Protein 4MLD (pdb70)

Foldseek 3Di:
DEEEEADADVVVVCLLVVLQVVCCPPVVNDYHYDYDLDLVVRLCCQQVDQPDAEYEFEQCGPNDGNVSLVSLLSNCVSHVNHAYAYEYQPPVCQVVSVVSVRDHPYYHHPPDDSVVNSVVSSVSVVVRVVVVD/DEEEEAAQDVVVVCLVVVLQVCLCPPVVNDYHYDYDPDLVVSLVVPVVDPPHAEYEFEACHPNDHNVSLVSLLSNCVSPVRRAYEYEYCPVVCVVVSVVSVHPHPYYHYPPDDSVVSSVVVVVVVVVSVVVD/DEEEEADADPVVVVLVVVLQVVLCVVVVNDYDYDYDNPLVVSLVCQQPPNPHAEYEYEQCGPNRNRNRLVSQLSNCVSPVRHAYEYEYQPVVCVVVSVVSVHDHPYYHHPPDDSVVNSVVVSVSVVVSVVVD/DEEEEADQDPVVVCLVVVLQVVLCPVVVNDYHYDYDQDLVVSVVCQVPDDPHQYYEFEACGPNHGNVSLVSLLSNCVSDVNHAYEYEYQDPVCQVVSVVSVRPHPYYHHPPDDSVVSSVVVSVVVVVVVVVVD

Radius of gyration: 24.68 Å; Cα contacts (8 Å, |Δi|>4): 887; chains: 4; bounding box: 45×61×65 Å

Nearest PDB structures (foldseek):
  4mld-assembly2_C  TM=1.001E+00  e=2.334E-23  Streptococcus pneumoniae R6
  4cbv-assembly2_F  TM=9.871E-01  e=4.673E-22  Streptococcus pneumoniae
  4ml3-assembly2_D  TM=9.872E-01  e=2.786E-21  Streptococcus pneumoniae R6
  4ml3-assembly2_B  TM=9.885E-01  e=4.572E-19  Streptococcus pneumoniae R6
  6xvu-assembly2_C  TM=7.759E-01  e=1.500E-06  Deinococcus radiodurans R1 = ATCC 13939 = DSM 20539

Secondary structure (DSSP, 8-state):
-EEEEE-S-HHHHHHHHHHHHHHHHHTT---EEEEES-HHHHHHHHHS-----EEEE-SSBTTBTTHHHHHHHHHHHH-TT-EEEEEES-GGGTTTGGGGT---SEEEETTB-HHHHHHHHHHHHHHHHHHT-/-EEEEE--SHHHHHHHHHHHHHHHHHTT---EEEEES-HHHHHHHHHS-S---EEEE-SSBTTBTTHHHHHHHHHHHH-TT-EEEEEES-GGGTTTGGGGT---SEEEESSB-HHHHHHHHHHHHHHHHH--/-EEEEE-S-HHHHHHHHHHHHHHHHHTT---EEEEES-HHHHHHHHHTT----EEEE-SSBTTBTTHHHHHHHHHHHH-TT-EEEEEES-GGGGGGTTTTT--EEEEEETTB-HHHHHHHHHHHHHHHHTT-/-EEEEE-S-HHHHHHHHHHHHHHHHHTT---EEEEES-HHHHHHHHTT-----EEEE-S-BTTBTTHHHHHHHHHHHH-TT-EEEEEES-GGGGTGGGTTT---SEEEETTB-HHHHHHHHHHHHHHHHHHT-

Solvent-accessible surface area: 24088 Å² total; per-residue (Å²): 34,102,1,0,3,1,14,42,61,125,120,52,42,56,42,7,32,148,11,0,60,63,0,19,160,107,42,123,10,106,21,66,61,98,29,9,12,133,25,185,52,0,24,88,41,1,85,112,39,98,83,4,56,0,0,2,0,8,0,48,1,125,79,90,59,43,49,0,0,76,3,0,78,52,0,24,131,86,8,47,153,5,19,0,0,0,7,0,53,57,55,14,5,12,52,4,2,12,146,49,48,2,17,5,1,10,14,0,24,12,33,9,40,96,111,64,3,41,101,71,0,29,79,3,0,71,27,0,100,73,63,80,201,58,89,1,0,2,1,9,36,62,122,128,52,38,87,30,7,44,95,2,0,72,54,0,25,174,104,42,131,11,106,21,71,57,97,28,7,22,117,26,179,58,0,52,76,46,5,90,118,50,124,63,9,61,0,0,2,0,10,0,49,2,122,77,93,63,51,41,0,0,93,3,0,76,45,0,25,154,106,12,66,160,6,25,0,0,0,9,1,51,41,66,10,4,10,43,5,2,17,145,49,64,1,19,5,1,4,18,0,28,12,25,11,45,76,118,72,3,48,103,52,0,54,89,1,0,72,25,2,97,88,62,168,44,100,1,6,3,1,13,40,64,136,118,50,42,52,46,8,30,155,12,0,70,65,2,22,171,109,43,135,11,102,19,60,65,96,14,6,10,133,23,143,40,0,41,76,39,10,71,69,137,58,111,15,57,0,5,2,0,10,0,47,0,126,73,88,59,39,62,0,0,79,5,0,72,54,0,15,124,95,38,59,151,5,16,0,0,0,10,0,54,49,50,15,4,11,52,9,2,11,136,48,60,1,19,5,2,10,14,0,29,11,34,10,33,96,103,73,4,50,100,69,0,39,84,2,0,71,28,1,105,81,80,185,48,62,2,2,1,2,9,37,62,122,121,46,28,85,35,9,38,94,0,0,72,40,1,26,148,104,43,125,19,109,19,59,62,92,37,7,14,140,26,173,77,0,10,117,54,2,93,126,53,54,80,7,39,0,0,2,0,8,0,49,3,125,72,100,60,53,47,0,0,85,3,0,74,44,0,23,143,110,20,54,167,3,17,0,0,0,7,0,54,52,68,9,8,11,51,6,2,12,149,46,57,1,19,4,1,2,17,0,32,10,31,10,44,77,125,58,3,34,107,54,0,53,79,0,0,63,32,0,102,88,70,84,196

Structure (mmCIF, N/CA/C/O backbone):
data_4MLD
#
_entry.id   4MLD
#
_cell.length_a   90.850
_cell.length_b   90.850
_cell.length_c   140.250
_cell.angle_alpha   90.00
_cell.angle_beta   90.00
_cell.angle_gamma   120.00
#
_symmetry.space_group_name_H-M   'P 63'
#
loop_
_atom_site.group_PDB
_atom_site.id
_atom_site.type_symbol
_atom_site.label_atom_id
_atom_site.label_alt_id
_atom_site.label_comp_id
_atom_site.label_asym_id
_atom_site.label_entity_id
_atom_site.label_seq_id
_atom_site.pdbx_PDB_ins_code
_atom_site.Cartn_x
_atom_site.Cartn_y
_atom_site.Cartn_z
_atom_site.occupancy
_atom_site.B_iso_or_equiv
_atom_site.auth_seq_id
_atom_site.auth_comp_id
_atom_site.auth_asym_id
_atom_site.auth_atom_id
_atom_site.pdbx_PDB_model_num
ATOM 1 N N . MET A 1 1 ? -22.512 38.631 10.321 1.00 71.92 1 MET A N 1
ATOM 2 C CA . MET A 1 1 ? -23.086 37.491 11.026 1.00 63.97 1 MET A CA 1
ATOM 3 C C . MET A 1 1 ? -24.443 37.840 11.635 1.00 82.90 1 MET A C 1
ATOM 4 O O . MET A 1 1 ? -24.690 38.987 12.009 1.00 81.37 1 MET A O 1
ATOM 9 N N . LYS A 1 2 ? -25.318 36.843 11.729 1.00 88.74 2 LYS A N 1
ATOM 10 C CA . LYS A 1 2 ? -26.655 37.044 12.278 1.00 87.72 2 LYS A CA 1
ATOM 11 C C . LYS A 1 2 ? -26.780 36.478 13.691 1.00 85.16 2 LYS A C 1
ATOM 12 O O . LYS A 1 2 ? -26.308 35.377 13.972 1.00 85.58 2 LYS A O 1
ATOM 18 N N . VAL A 1 3 ? -27.424 37.237 14.574 1.00 77.38 3 VAL A N 1
ATOM 19 C CA . VAL A 1 3 ? -27.580 36.833 15.968 1.00 78.88 3 VAL A CA 1
ATOM 20 C C . VAL A 1 3 ? -29.047 36.843 16.407 1.00 77.40 3 VAL A C 1
ATOM 21 O O . VAL A 1 3 ? -29.787 37.781 16.108 1.00 64.82 3 VAL A O 1
ATOM 25 N N . LEU A 1 4 ? -29.463 35.791 17.109 1.00 72.43 4 LEU A N 1
ATOM 26 C CA . LEU A 1 4 ? -30.807 35.719 17.676 1.00 65.74 4 LEU A CA 1
ATOM 27 C C . LEU A 1 4 ? -30.777 35.796 19.196 1.00 62.62 4 LEU A C 1
ATOM 28 O O . LEU A 1 4 ? -29.991 35.108 19.846 1.00 65.75 4 LEU A O 1
ATOM 33 N N . ILE A 1 5 ? -31.647 36.625 19.761 1.00 53.59 5 ILE A N 1
ATOM 34 C CA . ILE A 1 5 ? -31.669 36.822 21.204 1.00 60.47 5 ILE A CA 1
ATOM 35 C C . ILE A 1 5 ? -33.027 36.480 21.813 1.00 53.37 5 ILE A C 1
ATOM 36 O O . ILE A 1 5 ? -34.058 36.987 21.376 1.00 56.44 5 ILE A O 1
ATOM 41 N N . LEU A 1 6 ? -33.019 35.608 22.817 1.00 50.69 6 LEU A N 1
ATOM 42 C CA . LEU A 1 6 ? -34.228 35.304 23.572 1.00 61.03 6 LEU A CA 1
ATOM 43 C C . LEU A 1 6 ? -34.188 36.030 24.909 1.00 60.16 6 LEU A C 1
ATOM 44 O O . LEU A 1 6 ? -33.472 35.625 25.825 1.00 58.26 6 LEU A O 1
ATOM 49 N N . GLU A 1 7 ? -34.962 37.105 25.012 1.00 56.09 7 GLU A N 1
ATOM 50 C CA . GLU A 1 7 ? -34.972 37.933 26.210 1.00 58.34 7 GLU A CA 1
ATOM 51 C C . GLU A 1 7 ? -36.331 38.605 26.387 1.00 57.63 7 GLU A C 1
ATOM 52 O O . GLU A 1 7 ? -36.779 39.354 25.520 1.00 53.61 7 GLU A O 1
ATOM 58 N N . ASP A 1 8 ? -36.980 38.338 27.515 1.00 58.79 8 ASP A N 1
ATOM 59 C CA . ASP A 1 8 ? -38.311 38.879 27.775 1.00 54.07 8 ASP A CA 1
ATOM 60 C C . ASP A 1 8 ? -38.274 40.128 28.652 1.00 60.79 8 ASP A C 1
ATOM 61 O O . ASP A 1 8 ? -39.316 40.692 28.983 1.00 66.52 8 ASP A O 1
ATOM 66 N N . VAL A 1 9 ? -37.073 40.556 29.027 1.00 57.15 9 VAL A N 1
ATOM 67 C CA . VAL A 1 9 ? -36.908 41.776 29.811 1.00 55.52 9 VAL A CA 1
ATOM 68 C C . VAL A 1 9 ? -36.119 42.821 29.027 1.00 62.74 9 VAL A C 1
ATOM 69 O O . VAL A 1 9 ? -34.950 42.615 28.699 1.00 65.48 9 VAL A O 1
ATOM 73 N N . ILE A 1 10 ? -36.773 43.944 28.743 1.00 64.02 10 ILE A N 1
ATOM 74 C CA . ILE A 1 10 ? -36.249 44.969 27.839 1.00 57.45 10 ILE A CA 1
ATOM 75 C C . ILE A 1 10 ? -34.877 45.526 28.229 1.00 54.68 10 ILE A C 1
ATOM 76 O O . ILE A 1 10 ? -33.995 45.662 27.380 1.00 50.52 10 ILE A O 1
ATOM 81 N N . GLU A 1 11 ? -34.697 45.839 29.509 1.00 55.78 11 GLU A N 1
ATOM 82 C CA . GLU A 1 11 ? -33.471 46.488 29.973 1.00 57.98 11 GLU A CA 1
ATOM 83 C C . GLU A 1 11 ? -32.214 45.646 29.750 1.00 56.52 11 GLU A C 1
ATOM 84 O O . GLU A 1 11 ? -31.121 46.185 29.582 1.00 56.23 11 GLU A O 1
ATOM 90 N N . HIS A 1 12 ? -32.367 44.326 29.750 1.00 56.13 12 HIS A N 1
ATOM 91 C CA . HIS A 1 12 ? -31.242 43.443 29.464 1.00 64.42 12 HIS A CA 1
ATOM 92 C C . HIS A 1 12 ? -31.047 43.311 27.960 1.00 57.60 12 HIS A C 1
ATOM 93 O O . HIS A 1 12 ? -29.922 43.187 27.476 1.00 61.01 12 HIS A O 1
ATOM 100 N N . GLN A 1 13 ? -32.157 43.338 27.231 1.00 61.67 13 GLN A N 1
ATOM 101 C CA . GLN A 1 13 ? -32.127 43.335 25.777 1.00 57.34 13 GLN A CA 1
ATOM 102 C C . GLN A 1 13 ? -31.335 44.529 25.261 1.00 59.62 13 GLN A C 1
ATOM 103 O O . GLN A 1 13 ? -30.495 44.388 24.374 1.00 48.57 13 GLN A O 1
ATOM 109 N N . VAL A 1 14 ? -31.596 45.703 25.828 1.00 67.73 14 VAL A N 1
ATOM 110 C CA . VAL A 1 14 ? -30.924 46.916 25.377 1.00 70.73 14 VAL A CA 1
ATOM 111 C C . VAL A 1 14 ? -29.466 46.950 25.821 1.00 63.33 14 VAL A C 1
ATOM 112 O O . VAL A 1 14 ? -28.614 47.449 25.096 1.00 75.48 14 VAL A O 1
ATOM 116 N N . ARG A 1 15 ? -29.182 46.407 27.002 1.00 64.30 15 ARG A N 1
ATOM 117 C CA . ARG A 1 15 ? -27.808 46.302 27.481 1.00 61.32 15 ARG A CA 1
ATOM 118 C C . ARG A 1 15 ? -26.987 45.470 26.507 1.00 52.51 15 ARG A C 1
ATOM 119 O O . ARG A 1 15 ? -25.848 45.803 26.193 1.00 64.77 15 ARG A O 1
ATOM 127 N N . LEU A 1 16 ? -27.588 44.393 26.019 1.00 50.34 16 LEU A N 1
ATOM 128 C CA . LEU A 1 16 ? -26.913 43.485 25.106 1.00 54.14 16 LEU A CA 1
ATOM 129 C C . LEU A 1 16 ? -26.792 44.062 23.700 1.00 53.84 16 LEU A C 1
ATOM 130 O O . LEU A 1 16 ? -25.714 44.046 23.111 1.00 57.89 16 LEU A O 1
ATOM 135 N N . GLU A 1 17 ? -27.901 44.564 23.166 1.00 63.94 17 GLU A N 1
ATOM 136 C CA . GLU A 1 17 ? -27.921 45.109 21.812 1.00 66.40 17 GLU A CA 1
ATOM 137 C C . GLU A 1 17 ? -26.990 46.309 21.678 1.00 67.24 17 GLU A C 1
ATOM 138 O O . GLU A 1 17 ? -26.366 46.511 20.636 1.00 66.69 17 GLU A O 1
ATOM 144 N N . ARG A 1 18 ? -26.906 47.100 22.742 1.00 65.49 18 ARG A N 1
ATOM 145 C CA . ARG A 1 18 ? -25.994 48.234 22.800 1.00 61.74 18 ARG A CA 1
ATOM 146 C C . ARG A 1 18 ? -24.554 47.752 22.677 1.00 69.40 18 ARG A C 1
ATOM 147 O O . ARG A 1 18 ? -23.759 48.314 21.924 1.00 70.01 18 ARG A O 1
ATOM 155 N N . ILE A 1 19 ? -24.233 46.697 23.418 1.00 64.68 19 ILE A N 1
ATOM 156 C CA . ILE A 1 19 ? -22.896 46.115 23.408 1.00 68.48 19 ILE A CA 1
ATOM 157 C C . ILE A 1 19 ? -22.569 45.476 22.060 1.00 68.57 19 ILE A C 1
ATOM 158 O O . ILE A 1 19 ? -21.448 45.595 21.562 1.00 64.44 19 ILE A O 1
ATOM 163 N N . LEU A 1 20 ? -23.558 44.814 21.468 1.00 70.87 20 LEU A N 1
ATOM 164 C CA . LEU A 1 20 ? -23.389 44.183 20.163 1.00 76.75 20 LEU A CA 1
ATOM 165 C C . LEU A 1 20 ? -23.042 45.213 19.092 1.00 70.05 20 LEU A C 1
ATOM 166 O O . LEU A 1 20 ? -22.345 44.907 18.125 1.00 68.85 20 LEU A O 1
ATOM 171 N N . ASP A 1 21 ? -23.532 46.436 19.274 1.00 69.05 21 ASP A N 1
ATOM 172 C CA . ASP A 1 21 ? -23.239 47.528 18.355 1.00 67.38 21 ASP A CA 1
ATOM 173 C C . ASP A 1 21 ? -21.828 48.066 18.555 1.00 70.04 21 ASP A C 1
ATOM 174 O O . ASP A 1 21 ? -21.127 48.358 17.588 1.00 80.39 21 ASP A O 1
ATOM 179 N N . GLU A 1 22 ? -21.421 48.197 19.815 1.00 68.24 22 GLU A N 1
ATOM 180 C CA . GLU A 1 22 ? -20.089 48.690 20.149 1.00 65.49 22 GLU A CA 1
ATOM 181 C C . GLU A 1 22 ? -19.005 47.785 19.574 1.00 73.22 22 GLU A C 1
ATOM 182 O O . GLU A 1 22 ? -18.034 48.262 18.990 1.00 78.81 22 GLU A O 1
ATOM 188 N N . ILE A 1 23 ? -19.181 46.478 19.735 1.00 64.23 23 ILE A N 1
ATOM 189 C CA . ILE A 1 23 ? -18.239 45.506 19.192 1.00 79.40 23 ILE A CA 1
ATOM 190 C C . ILE A 1 23 ? -18.219 45.576 17.667 1.00 76.79 23 ILE A C 1
ATOM 191 O O . ILE A 1 23 ? -17.170 45.424 17.041 1.00 79.76 23 ILE A O 1
ATOM 196 N N . SER A 1 24 ? -19.386 45.819 17.078 1.00 79.35 24 SER A N 1
ATOM 197 C CA . SER A 1 24 ? -19.516 45.893 15.627 1.00 80.70 24 SER A CA 1
ATOM 198 C C . SER A 1 24 ? -18.762 47.086 15.049 1.00 94.76 24 SER A C 1
ATOM 199 O O . SER A 1 24 ? -18.378 47.081 13.879 1.00 100.46 24 SER A O 1
ATOM 202 N N . LYS A 1 25 ? -18.556 48.107 15.874 1.00 83.12 25 LYS A N 1
ATOM 203 C CA . LYS A 1 25 ? -17.830 49.299 15.451 1.00 81.58 25 LYS A CA 1
ATOM 204 C C . LYS A 1 25 ? -16.353 49.214 15.830 1.00 92.10 25 LYS A C 1
ATOM 205 O O . LYS A 1 25 ? -15.478 49.428 14.989 1.00 91.80 25 LYS A O 1
ATOM 211 N N . GLU A 1 26 ? -16.087 48.904 17.096 1.00 85.18 26 GLU A N 1
ATOM 212 C CA . GLU A 1 26 ? -14.721 48.783 17.597 1.00 80.48 26 GLU A CA 1
ATOM 213 C C . GLU A 1 26 ? -13.949 47.719 16.831 1.00 84.69 26 GLU A C 1
ATOM 214 O O . GLU A 1 26 ? -12.933 48.007 16.200 1.00 101.70 26 GLU A O 1
ATOM 220 N N . SER A 1 27 ? -14.442 46.487 16.891 1.00 88.11 27 SER A N 1
ATOM 221 C CA . SER A 1 27 ? -13.781 45.360 16.245 1.00 96.99 27 SER A CA 1
ATOM 222 C C . SER A 1 27 ? -14.034 45.330 14.737 1.00 100.13 27 SER A C 1
ATOM 223 O O . SER A 1 27 ? -13.441 44.527 14.018 1.00 88.60 27 SER A O 1
ATOM 226 N N . ASN A 1 28 ? -14.901 46.226 14.267 1.00 94.46 28 ASN A N 1
ATOM 227 C CA . ASN A 1 28 ? -15.323 46.269 12.861 1.00 92.63 28 ASN A CA 1
ATOM 228 C C . ASN A 1 28 ? -15.791 44.903 12.366 1.00 94.33 28 ASN A C 1
ATOM 229 O O . ASN A 1 28 ? -15.107 44.254 11.573 1.00 89.46 28 ASN A O 1
ATOM 234 N N . ILE A 1 29 ? -16.948 44.465 12.858 1.00 91.89 29 ILE A N 1
ATOM 235 C CA . ILE A 1 29 ? -17.540 43.200 12.435 1.00 92.89 29 ILE A CA 1
ATOM 236 C C . ILE A 1 29 ? -19.034 43.394 12.181 1.00 83.49 29 ILE A C 1
ATOM 237 O O . ILE A 1 29 ? -19.757 43.875 13.052 1.00 85.42 29 ILE A O 1
ATOM 242 N N . PRO A 1 30 ? -19.500 43.037 10.974 1.00 83.74 30 PRO A N 1
ATOM 243 C CA . PRO A 1 30 ? -20.917 43.192 10.617 1.00 93.78 30 PRO A CA 1
ATOM 244 C C . PRO A 1 30 ? -21.828 42.295 11.456 1.00 86.36 30 PRO A C 1
ATOM 245 O O . PRO A 1 30 ? -21.927 41.097 11.191 1.00 81.61 30 PRO A O 1
ATOM 249 N N . ILE A 1 31 ? -22.484 42.878 12.457 1.00 76.08 31 ILE A N 1
ATOM 250 C CA . ILE A 1 31 ? -23.355 42.122 13.352 1.00 81.92 31 ILE A CA 1
ATOM 251 C C . ILE A 1 31 ? -24.801 42.602 13.268 1.00 77.81 31 ILE A C 1
ATOM 252 O O . ILE A 1 31 ? -25.089 43.772 13.520 1.00 86.16 31 ILE A O 1
ATOM 257 N N . SER A 1 32 ? -25.708 41.696 12.916 1.00 77.90 32 SER A N 1
ATOM 258 C CA . SER A 1 32 ? -27.132 42.019 12.856 1.00 83.81 32 SER A CA 1
ATOM 259 C C . SER A 1 32 ? -27.925 41.145 13.822 1.00 73.21 32 SER A C 1
ATOM 260 O O . SER A 1 32 ? -27.969 39.923 13.671 1.00 88.83 32 SER A O 1
ATOM 263 N N . TYR A 1 33 ? -28.555 41.774 14.809 1.00 66.03 33 TYR A N 1
ATOM 264 C CA . TYR A 1 33 ? -29.226 41.031 15.870 1.00 69.75 33 TYR A CA 1
ATOM 265 C C . TYR A 1 33 ? -30.749 41.150 15.853 1.00 68.73 33 TYR A C 1
ATOM 266 O O . TYR A 1 33 ? -31.306 42.165 15.428 1.00 64.16 33 TYR A O 1
ATOM 275 N N . LYS A 1 34 ? -31.409 40.096 16.323 1.00 66.51 34 LYS A N 1
ATOM 276 C CA . LYS A 1 34 ? -32.855 40.097 16.497 1.00 63.48 34 LYS A CA 1
ATOM 277 C C . LYS A 1 34 ? -33.195 39.605 17.902 1.00 58.65 34 LYS A C 1
ATOM 278 O O . LYS A 1 34 ? -32.707 38.553 18.322 1.00 68.04 34 LYS A O 1
ATOM 284 N N . THR A 1 35 ? -34.005 40.374 18.631 1.00 60.33 35 THR A N 1
ATOM 285 C CA . THR A 1 35 ? -34.363 40.020 20.004 1.00 62.33 35 THR A CA 1
ATOM 286 C C . THR A 1 35 ? -35.875 39.908 20.169 1.00 64.81 35 THR A C 1
ATOM 287 O O . THR A 1 35 ? -36.633 40.689 19.588 1.00 78.82 35 THR A O 1
ATOM 291 N N . THR A 1 36 ? -36.308 38.935 20.965 1.00 60.45 36 THR A N 1
ATOM 292 C CA . THR A 1 36 ? -37.717 38.797 21.306 1.00 55.57 36 THR A CA 1
ATOM 293 C C . THR A 1 36 ? -37.886 38.077 22.641 1.00 63.29 36 THR A C 1
ATOM 294 O O . THR A 1 36 ? -37.016 37.312 23.065 1.00 62.77 36 THR A O 1
ATOM 298 N N . GLY A 1 37 ? -39.0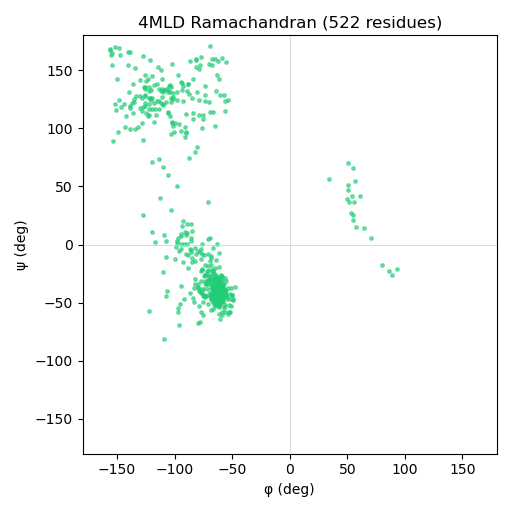06 38.339 23.305 1.00 53.46 37 GLY A N 1
ATOM 299 C CA . GLY A 1 37 ? -39.344 37.646 24.533 1.00 54.59 37 GLY A CA 1
ATOM 300 C C . GLY A 1 37 ? -40.469 36.667 24.275 1.00 56.56 37 GLY A C 1
ATOM 301 O O . GLY A 1 37 ? -40.959 36.000 25.188 1.00 56.26 37 GLY A O 1
ATOM 302 N N . LYS A 1 38 ? -40.876 36.587 23.013 1.00 53.24 38 LYS A N 1
ATOM 303 C CA . LYS A 1 38 ? -41.972 35.721 22.604 1.00 52.83 38 LYS A CA 1
ATOM 304 C C . LYS A 1 38 ? -41.427 34.402 22.075 1.00 54.83 38 LYS A C 1
ATOM 305 O O . LYS A 1 38 ? -40.930 34.336 20.950 1.00 57.16 38 LYS A O 1
ATOM 311 N N . VAL A 1 39 ? -41.528 33.362 22.898 1.00 56.34 39 VAL A N 1
ATOM 312 C CA . VAL A 1 39 ? -40.972 32.048 22.584 1.00 60.84 39 VAL A CA 1
ATOM 313 C C . VAL A 1 39 ? -41.390 31.546 21.207 1.00 59.24 39 VAL A C 1
ATOM 314 O O . VAL A 1 39 ? -40.594 30.944 20.491 1.00 62.69 39 VAL A O 1
ATOM 318 N N . ARG A 1 40 ? -42.630 31.815 20.822 1.00 57.10 40 ARG A N 1
ATOM 319 C CA . ARG A 1 40 ? -43.092 31.385 19.512 1.00 56.93 40 ARG A CA 1
ATOM 320 C C . ARG A 1 40 ? -42.410 32.131 18.377 1.00 57.02 40 ARG A C 1
ATOM 321 O O . ARG A 1 40 ? -42.015 31.528 17.381 1.00 64.39 40 ARG A O 1
ATOM 329 N N . GLU A 1 41 ? -42.296 33.446 18.523 1.00 61.27 41 GLU A N 1
ATOM 330 C CA . GLU A 1 41 ? -41.635 34.267 17.519 1.00 66.53 41 GLU A CA 1
ATOM 331 C C . GLU A 1 41 ? -40.185 33.828 17.366 1.00 66.45 41 GLU A C 1
ATOM 332 O O . GLU A 1 41 ? -39.649 33.788 16.258 1.00 65.80 41 GLU A O 1
ATOM 338 N N . PHE A 1 42 ? -39.559 33.489 18.487 1.00 65.78 42 PHE A N 1
ATOM 339 C CA . PHE A 1 42 ? -38.163 33.081 18.477 1.00 62.22 42 PHE A CA 1
ATOM 340 C C . PHE A 1 42 ? -37.985 31.769 17.721 1.00 61.10 42 PHE A C 1
ATOM 341 O O . PHE A 1 42 ? -37.048 31.617 16.941 1.00 76.85 42 PHE A O 1
ATOM 349 N N . GLU A 1 43 ? -38.894 30.827 17.950 1.00 65.02 43 GLU A N 1
ATOM 350 C CA . GLU A 1 43 ? -38.841 29.521 17.296 1.00 72.41 43 GLU A CA 1
ATOM 351 C C . GLU A 1 43 ? -39.029 29.615 15.787 1.00 74.60 43 GLU A C 1
ATOM 352 O O . GLU A 1 43 ? -38.441 28.834 15.040 1.00 74.06 43 GLU A O 1
ATOM 358 N N . GLU A 1 44 ? -39.866 30.549 15.343 1.00 76.21 44 GLU A N 1
ATOM 359 C CA . GLU A 1 44 ? -40.041 30.795 13.913 1.00 77.24 44 GLU A CA 1
ATOM 360 C C . GLU A 1 44 ? -38.696 31.159 13.288 1.00 80.72 44 GLU A C 1
ATOM 361 O O . GLU A 1 44 ? -38.410 30.800 12.144 1.00 91.10 44 GLU A O 1
ATOM 367 N N . TYR A 1 45 ? -37.870 31.860 14.058 1.00 68.17 45 TYR A N 1
ATOM 368 C CA . TYR A 1 45 ? -36.555 32.269 13.592 1.00 73.55 45 TYR A CA 1
ATOM 369 C C . TYR A 1 45 ? -35.558 31.109 13.607 1.00 88.74 45 TYR A C 1
ATOM 370 O O . TYR A 1 45 ? -34.445 31.236 13.099 1.00 91.93 45 TYR A O 1
ATOM 379 N N . ILE A 1 46 ? -35.959 29.981 14.189 1.00 89.07 46 ILE A N 1
ATOM 380 C CA . ILE A 1 46 ? -35.120 28.787 14.219 1.00 70.77 46 ILE A CA 1
ATOM 381 C C . ILE A 1 46 ? -35.494 27.842 13.082 1.00 88.67 46 ILE A C 1
ATOM 382 O O . ILE A 1 46 ? -34.724 27.658 12.140 1.00 97.06 46 ILE A O 1
ATOM 387 N N . GLU A 1 47 ? -36.679 27.244 13.186 1.00 94.47 47 GLU A N 1
ATOM 388 C CA . GLU A 1 47 ? -37.159 26.273 12.205 1.00 97.52 47 GLU A CA 1
ATOM 389 C C . GLU A 1 47 ? -37.171 26.855 10.800 1.00 99.66 47 GLU A C 1
ATOM 390 O O . GLU A 1 47 ? -36.533 26.327 9.889 1.00 111.46 47 GLU A O 1
ATOM 396 N N . ASN A 1 48 ? -37.905 27.950 10.637 1.00 94.02 48 ASN A N 1
ATOM 397 C CA . ASN A 1 48 ? -38.123 28.539 9.322 1.00 113.45 48 ASN A CA 1
ATOM 398 C C . ASN A 1 48 ? -36.878 29.156 8.689 1.00 121.65 48 ASN A C 1
ATOM 399 O O . ASN A 1 48 ? -36.847 29.390 7.481 1.00 133.24 48 ASN A O 1
ATOM 404 N N . ASP A 1 49 ? -35.854 29.420 9.494 1.00 113.91 49 ASP A N 1
ATOM 405 C CA . ASP A 1 49 ? -34.582 29.882 8.944 1.00 123.05 49 ASP A CA 1
ATOM 406 C C . ASP A 1 49 ? -33.365 29.395 9.735 1.00 121.51 49 ASP A C 1
ATOM 407 O O . ASP A 1 49 ? -33.198 29.703 10.916 1.00 113.07 49 ASP A O 1
ATOM 412 N N . GLU A 1 50 ? -32.522 28.627 9.053 1.00 125.53 50 GLU A N 1
ATOM 413 C CA . GLU A 1 50 ? -31.348 28.002 9.650 1.00 125.46 50 GLU A CA 1
ATOM 414 C C . GLU A 1 50 ? -30.120 28.901 9.474 1.00 126.66 50 GLU A C 1
ATOM 415 O O . GLU A 1 50 ? -28.982 28.440 9.560 1.00 120.13 50 GLU A O 1
ATOM 421 N N . VAL A 1 51 ? -30.353 30.188 9.234 1.00 118.18 51 VAL A N 1
ATOM 422 C CA . VAL A 1 51 ? -29.270 31.104 8.872 1.00 112.78 51 VAL A CA 1
ATOM 423 C C . VAL A 1 51 ? -28.414 31.616 10.036 1.00 109.78 51 VAL A C 1
ATOM 424 O O . VAL A 1 51 ? -27.207 31.793 9.881 1.00 109.64 51 VAL A O 1
ATOM 428 N N . ASN A 1 52 ? -29.030 31.859 11.189 1.00 94.61 52 ASN A N 1
ATOM 429 C CA . ASN A 1 52 ? -28.298 32.398 12.336 1.00 93.56 52 ASN A CA 1
ATOM 430 C C . ASN A 1 52 ? -27.211 31.457 12.852 1.00 97.68 52 ASN A C 1
ATOM 431 O O . ASN A 1 52 ? -27.363 30.235 12.814 1.00 98.21 52 ASN A O 1
ATOM 436 N N . GLN A 1 53 ? -26.113 32.037 13.329 1.00 93.46 53 GLN A N 1
ATOM 437 C CA . GLN A 1 53 ? -24.997 31.258 13.858 1.00 82.67 53 GLN A CA 1
ATOM 438 C C . GLN A 1 53 ? -24.924 31.329 15.380 1.00 67.03 53 GLN A C 1
ATOM 439 O O . GLN A 1 53 ? -24.646 30.331 16.042 1.00 63.91 53 GLN A O 1
ATOM 445 N N . LEU A 1 54 ? -25.170 32.513 15.929 1.00 65.35 54 LEU A N 1
ATOM 446 C CA . LEU A 1 54 ? -25.047 32.730 17.367 1.00 60.46 54 LEU A CA 1
ATOM 447 C C . LEU A 1 54 ? -26.404 32.964 18.031 1.00 64.39 54 LEU A C 1
ATOM 448 O O . LEU A 1 54 ? -27.287 33.605 17.459 1.00 67.11 54 LEU A O 1
ATOM 453 N N . TYR A 1 55 ? -26.562 32.437 19.242 1.00 52.84 55 TYR A N 1
ATOM 454 C CA . TYR A 1 55 ? -27.810 32.576 19.983 1.00 64.40 55 TYR A CA 1
ATOM 455 C C . TYR A 1 55 ? -27.566 32.951 21.444 1.00 59.77 55 TYR A C 1
ATOM 456 O O . TYR A 1 55 ? -26.873 32.237 22.168 1.00 56.78 55 TYR A O 1
ATOM 465 N N . PHE A 1 56 ? -28.138 34.074 21.868 1.00 61.68 56 PHE A N 1
ATOM 466 C CA . PHE A 1 56 ? -28.101 34.472 23.269 1.00 56.97 56 PHE A CA 1
ATOM 467 C C . PHE A 1 56 ? -29.441 34.170 23.925 1.00 62.71 56 PHE A C 1
ATOM 468 O O . PHE A 1 56 ? -30.426 34.870 23.693 1.00 66.08 56 PHE A O 1
ATOM 476 N N . LEU A 1 57 ? -29.474 33.126 24.743 1.00 62.00 57 LEU A N 1
ATOM 477 C CA . LEU A 1 57 ? -30.709 32.716 25.396 1.00 56.98 57 LEU A CA 1
ATOM 478 C C . LEU A 1 57 ? -30.725 33.116 26.867 1.00 54.77 57 LEU A C 1
ATOM 479 O O . LEU A 1 57 ? -29.727 32.976 27.571 1.00 59.36 57 LEU A O 1
ATOM 484 N N . GLU A 1 58 ? -31.863 33.625 27.324 1.00 54.72 58 GLU A N 1
ATOM 485 C CA . GLU A 1 58 ? -32.120 33.743 28.752 1.00 54.78 58 GLU A CA 1
ATOM 486 C C . GLU A 1 58 ? -32.868 32.483 29.178 1.00 53.78 58 GLU A C 1
ATOM 487 O O . GLU A 1 58 ? -33.740 32.002 28.455 1.00 56.83 58 GLU A O 1
ATOM 493 N N . ILE A 1 59 ? -32.513 31.937 30.337 1.00 51.31 59 ILE A N 1
ATOM 494 C CA . ILE A 1 59 ? -33.095 30.679 30.797 1.00 56.69 59 ILE A CA 1
ATOM 495 C C . ILE A 1 59 ? -34.502 30.871 31.356 1.00 55.77 59 ILE A C 1
ATOM 496 O O . ILE A 1 59 ? -35.461 30.256 30.888 1.00 51.20 59 ILE A O 1
ATOM 501 N N . ASP A 1 60 ? -34.603 31.721 32.373 1.00 50.48 60 ASP A N 1
ATOM 502 C CA . ASP A 1 60 ? -35.863 32.012 33.043 1.00 42.02 60 ASP A CA 1
ATOM 503 C C . ASP A 1 60 ? -36.711 32.926 32.162 1.00 50.84 60 ASP A C 1
ATOM 504 O O . ASP A 1 60 ? -36.370 34.089 31.953 1.00 62.29 60 ASP A O 1
ATOM 509 N N . ILE A 1 61 ? -37.814 32.395 31.645 1.00 48.66 61 ILE A N 1
ATOM 510 C CA . ILE A 1 61 ? -38.652 33.133 30.705 1.00 44.97 61 ILE A CA 1
ATOM 511 C C . ILE A 1 61 ? -40.139 32.969 31.015 1.00 57.73 61 ILE A C 1
ATOM 512 O O . ILE A 1 61 ? -40.655 31.848 31.040 1.00 57.11 61 ILE A O 1
ATOM 517 N N . HIS A 1 62 ? -40.814 34.094 31.245 1.00 50.06 62 HIS A N 1
ATOM 518 C CA . HIS A 1 62 ? -42.257 34.121 31.494 1.00 52.77 62 HIS A CA 1
ATOM 519 C C . HIS A 1 62 ? -42.711 33.147 32.579 1.00 51.41 62 HIS A C 1
ATOM 520 O O . HIS A 1 62 ? -43.633 32.361 32.368 1.00 61.86 62 HIS A O 1
ATOM 527 N N . GLY A 1 63 ? -42.056 33.195 33.734 1.00 45.38 63 GLY A N 1
ATOM 528 C CA . GLY A 1 63 ? -42.437 32.356 34.856 1.00 39.63 63 GLY A CA 1
ATOM 529 C C . GLY A 1 63 ? -41.930 30.929 34.764 1.00 51.41 63 GLY A C 1
ATOM 530 O O . GLY A 1 63 ? -41.909 30.208 35.761 1.00 61.57 63 GLY A O 1
ATOM 531 N N . ILE A 1 64 ? -41.528 30.516 33.567 1.00 50.83 64 ILE A N 1
ATOM 532 C CA . ILE A 1 64 ? -40.984 29.178 33.370 1.00 54.06 64 ILE A CA 1
ATOM 533 C C . ILE A 1 64 ? -39.462 29.230 33.310 1.00 45.05 64 ILE A C 1
ATOM 534 O O . ILE A 1 64 ? -38.887 29.526 32.265 1.00 44.35 64 ILE A O 1
ATOM 539 N N . GLU A 1 65 ? -38.806 28.957 34.432 1.00 38.79 65 GLU A N 1
ATOM 540 C CA . GLU A 1 65 ? -37.358 28.817 34.420 1.00 51.93 65 GLU A CA 1
ATOM 541 C C . GLU A 1 65 ? -37.034 27.567 33.619 1.00 57.79 65 GLU A C 1
ATOM 542 O O . GLU A 1 65 ? -37.874 26.673 33.503 1.00 71.17 65 GLU A O 1
ATOM 548 N N . LYS A 1 66 ? -35.834 27.519 33.048 1.00 42.83 66 LYS A N 1
ATOM 549 C CA . LYS A 1 66 ? -35.393 26.387 32.223 1.00 60.45 66 LYS A CA 1
ATOM 550 C C . LYS A 1 66 ? -36.119 26.300 30.874 1.00 42.70 66 LYS A C 1
ATOM 551 O O . LYS A 1 66 ? -35.927 25.347 30.118 1.00 46.97 66 LYS A O 1
ATOM 557 N N . LYS A 1 67 ? -36.941 27.308 30.584 1.00 46.49 67 LYS A N 1
ATOM 558 C CA . LYS A 1 67 ? -37.599 27.442 29.289 1.00 45.49 67 LYS A CA 1
ATOM 559 C C . LYS A 1 67 ? -36.515 27.700 28.232 1.00 55.88 67 LYS A C 1
ATOM 560 O O . LYS A 1 67 ? -36.557 27.121 27.137 1.00 53.06 67 LYS A O 1
ATOM 566 N N . GLY A 1 68 ? -35.530 28.531 28.580 1.00 50.03 68 GLY A N 1
ATOM 567 C CA . GLY A 1 68 ? -34.396 28.768 27.706 1.00 54.27 68 GLY A CA 1
ATOM 568 C C . GLY A 1 68 ? -33.636 27.496 27.373 1.00 51.65 68 GLY A C 1
ATOM 569 O O . GLY A 1 68 ? -33.176 27.318 26.244 1.00 46.58 68 GLY A O 1
ATOM 570 N N . PHE A 1 69 ? -33.500 26.614 28.359 1.00 43.90 69 PHE A N 1
ATOM 571 C CA . PHE A 1 69 ? -32.889 25.308 28.150 1.00 51.30 69 PHE A CA 1
ATOM 572 C C . PHE A 1 69 ? -33.675 24.488 27.123 1.00 53.64 69 PHE A C 1
ATOM 573 O O . PHE A 1 69 ? -33.088 23.814 26.272 1.00 45.52 69 PHE A O 1
ATOM 581 N N . GLU A 1 70 ? -35.001 24.551 27.205 1.00 50.95 70 GLU A N 1
ATOM 582 C CA . GLU A 1 70 ? -35.858 23.850 26.252 1.00 50.67 70 GLU A CA 1
ATOM 583 C C . GLU A 1 70 ? -35.688 24.431 24.854 1.00 45.91 70 GLU A C 1
ATOM 584 O O . GLU A 1 70 ? -35.451 23.702 23.892 1.00 58.71 70 GLU A O 1
ATOM 590 N N . VAL A 1 71 ? -35.814 25.749 24.755 1.00 50.22 71 VAL A N 1
ATOM 591 C CA . VAL A 1 71 ? -35.646 26.459 23.493 1.00 48.67 71 VAL A CA 1
ATOM 592 C C . VAL A 1 71 ? -34.251 26.219 22.914 1.00 56.18 71 VAL A C 1
ATOM 593 O O . VAL A 1 71 ? -34.070 26.172 21.697 1.00 55.02 71 VAL A O 1
ATOM 597 N N . ALA A 1 72 ? -33.272 26.042 23.796 1.00 58.88 72 ALA A N 1
ATOM 598 C CA . ALA A 1 72 ? -31.903 25.773 23.372 1.00 49.95 72 ALA A CA 1
ATOM 599 C C . ALA A 1 72 ? -31.793 24.413 22.692 1.00 56.93 72 ALA A C 1
ATOM 600 O O . ALA A 1 72 ? -31.027 24.246 21.741 1.00 56.91 72 ALA A O 1
ATOM 602 N N . GLN A 1 73 ? -32.560 23.445 23.186 1.00 59.36 73 GLN A N 1
ATOM 603 C CA . GLN A 1 73 ? -32.595 22.113 22.593 1.00 49.85 73 GLN A CA 1
ATOM 604 C C . GLN A 1 73 ? -33.158 22.188 21.187 1.00 49.89 73 GLN A C 1
ATOM 605 O O . GLN A 1 73 ? -32.739 21.457 20.290 1.00 55.78 73 GLN A O 1
ATOM 611 N N . LEU A 1 74 ? -34.123 23.081 21.016 1.00 55.70 74 LEU A N 1
ATOM 612 C CA . LEU A 1 74 ? -34.801 23.266 19.746 1.00 59.39 74 LEU A CA 1
ATOM 613 C C . LEU A 1 74 ? -33.842 23.850 18.716 1.00 67.18 74 LEU A C 1
ATOM 614 O O . LEU A 1 74 ? -33.899 23.507 17.535 1.00 72.50 74 LEU A O 1
ATOM 619 N N . ILE A 1 75 ? -32.962 24.735 19.175 1.00 56.17 75 ILE A N 1
ATOM 620 C CA . ILE A 1 75 ? -31.950 25.332 18.316 1.00 60.26 75 ILE A CA 1
ATOM 621 C C . ILE A 1 75 ? -30.978 24.256 17.848 1.00 63.62 75 ILE A C 1
ATOM 622 O O . ILE A 1 75 ? -30.699 24.128 16.656 1.00 68.25 75 ILE A O 1
ATOM 627 N N . ARG A 1 76 ? -30.475 23.483 18.805 1.00 60.60 76 ARG A N 1
ATOM 628 C CA . ARG A 1 76 ? -29.528 22.405 18.539 1.00 53.61 76 ARG A CA 1
ATOM 629 C C . ARG A 1 76 ? -30.097 21.367 17.570 1.00 58.34 76 ARG A C 1
ATOM 630 O O . ARG A 1 76 ? -29.356 20.732 16.821 1.00 71.62 76 ARG A O 1
ATOM 638 N N . HIS A 1 77 ? -31.416 21.203 17.582 1.00 62.62 77 HIS A N 1
ATOM 639 C CA . HIS A 1 77 ? -32.071 20.246 16.697 1.00 57.33 77 HIS A CA 1
ATOM 640 C C . HIS A 1 77 ? -32.219 20.769 15.269 1.00 67.39 77 HIS A C 1
ATOM 641 O O . HIS A 1 77 ? -31.817 20.105 14.315 1.00 57.01 77 HIS A O 1
ATOM 648 N N . TYR A 1 78 ? -32.803 21.956 15.125 1.00 70.10 78 TYR A N 1
ATOM 649 C CA . TYR A 1 78 ? -33.050 22.527 13.803 1.00 67.66 78 TYR A CA 1
ATOM 650 C C . TYR A 1 78 ? -31.783 23.108 13.185 1.00 80.47 78 TYR A C 1
ATOM 651 O O . TYR A 1 78 ? -31.745 23.422 11.995 1.00 85.39 78 TYR A O 1
ATOM 660 N N . ASN A 1 79 ? -30.749 23.244 14.006 1.00 78.80 79 ASN A N 1
ATOM 661 C CA . ASN A 1 79 ? -29.463 23.748 13.553 1.00 71.18 79 ASN A CA 1
ATOM 662 C C . ASN A 1 79 ? -28.368 23.205 14.458 1.00 64.46 79 ASN A C 1
ATOM 663 O O . ASN A 1 79 ? -28.031 23.818 15.467 1.00 64.42 79 ASN A O 1
ATOM 668 N N . PRO A 1 80 ? -27.823 22.030 14.110 1.00 79.74 80 PRO A N 1
ATOM 669 C CA . PRO A 1 80 ? -26.807 21.370 14.936 1.00 75.55 80 PRO A CA 1
ATOM 670 C C . PRO A 1 80 ? -25.469 22.102 14.935 1.00 64.09 80 PRO A C 1
ATOM 671 O O . PRO A 1 80 ? -24.618 21.816 15.778 1.00 62.47 80 PRO A O 1
ATOM 675 N N . TYR A 1 81 ? -25.291 23.035 14.006 1.00 71.87 81 TYR A N 1
ATOM 676 C CA . TYR A 1 81 ? -24.049 23.795 13.911 1.00 71.84 81 TYR A CA 1
ATOM 677 C C . TYR A 1 81 ? -24.158 25.115 14.663 1.00 65.96 81 TYR A C 1
ATOM 678 O O . TYR A 1 81 ? -23.262 25.955 14.600 1.00 80.00 81 TYR A O 1
ATOM 687 N N . ALA A 1 82 ? -25.261 25.289 15.379 1.00 64.54 82 ALA A N 1
ATOM 688 C CA . ALA A 1 82 ? -25.535 26.545 16.062 1.00 65.68 82 ALA A CA 1
ATOM 689 C C . ALA A 1 82 ? -24.662 26.757 17.295 1.00 63.58 82 ALA A C 1
ATOM 690 O O . ALA A 1 82 ? -24.451 25.839 18.089 1.00 54.56 82 ALA A O 1
ATOM 692 N N . ILE A 1 83 ? -24.158 27.978 17.443 1.00 53.47 83 ILE A N 1
ATOM 693 C CA . ILE A 1 83 ? -23.424 28.370 18.638 1.00 54.14 83 ILE A CA 1
ATOM 694 C C . ILE A 1 83 ? -24.399 28.933 19.661 1.00 52.63 83 ILE A C 1
ATOM 695 O O . ILE A 1 83 ? -24.986 29.993 19.455 1.00 61.25 83 ILE A O 1
ATOM 700 N N . ILE A 1 84 ? -24.572 28.214 20.763 1.00 58.66 84 ILE A N 1
ATOM 701 C CA . ILE A 1 84 ? -25.503 28.621 21.804 1.00 53.98 84 ILE A CA 1
ATOM 702 C C . ILE A 1 84 ? -24.763 29.228 22.986 1.00 56.25 84 ILE A C 1
ATOM 703 O O . ILE A 1 84 ? -23.850 28.617 23.537 1.00 59.05 84 ILE A O 1
ATOM 708 N N . VAL A 1 85 ? -25.154 30.438 23.365 1.00 53.94 85 VAL A N 1
ATOM 709 C CA . VAL A 1 85 ? -24.602 31.087 24.547 1.00 51.67 85 VAL A CA 1
ATOM 710 C C . VAL A 1 85 ? -25.736 31.499 25.477 1.00 56.87 85 VAL A C 1
ATOM 711 O O . VAL A 1 85 ? -26.743 32.052 25.036 1.00 59.22 85 VAL A O 1
ATOM 715 N N . PHE A 1 86 ? -25.577 31.211 26.764 1.00 55.02 86 PHE A N 1
ATOM 716 C CA . PHE A 1 86 ? -26.599 31.544 27.746 1.00 52.10 86 PHE A CA 1
ATOM 717 C C . PHE A 1 86 ? -26.288 32.842 28.481 1.00 59.26 86 PHE A C 1
ATOM 718 O O . PHE A 1 86 ? -25.171 33.049 28.957 1.00 69.03 86 PHE A O 1
ATOM 726 N N . ILE A 1 87 ? -27.283 33.720 28.557 1.00 60.20 87 ILE A N 1
ATOM 727 C CA . ILE A 1 87 ? -27.173 34.944 29.337 1.00 54.76 87 ILE A CA 1
ATOM 728 C C . ILE A 1 87 ? -28.302 34.976 30.353 1.00 55.39 87 ILE A C 1
ATOM 729 O O . ILE A 1 87 ? -29.467 35.131 29.992 1.00 59.64 87 ILE A O 1
ATOM 734 N N . THR A 1 88 ? -27.957 34.821 31.625 1.00 55.09 88 THR A N 1
ATOM 735 C CA . THR A 1 88 ? -28.970 34.737 32.665 1.00 54.94 88 THR A CA 1
ATOM 736 C C . THR A 1 88 ? -28.452 35.247 33.999 1.00 53.01 88 THR A C 1
ATOM 737 O O . THR A 1 88 ? -27.258 35.497 34.164 1.00 54.61 88 THR A O 1
ATOM 741 N N . SER A 1 89 ? -29.365 35.398 34.950 1.00 57.61 89 SER A N 1
ATOM 742 C CA . SER A 1 89 ? -29.017 35.844 36.290 1.00 66.11 89 SER A CA 1
ATOM 743 C C . SER A 1 89 ? -29.131 34.683 37.269 1.00 57.61 89 SER A C 1
ATOM 744 O O . SER A 1 89 ? -28.699 34.778 38.418 1.00 67.74 89 SER A O 1
ATOM 747 N N . ARG A 1 90 ? -29.716 33.586 36.799 1.00 54.78 90 ARG A N 1
ATOM 748 C CA . ARG A 1 90 ? -29.805 32.363 37.584 1.00 60.35 90 ARG A CA 1
ATOM 749 C C . ARG A 1 90 ? -28.480 31.618 37.495 1.00 55.95 90 ARG A C 1
ATOM 750 O O . ARG A 1 90 ? -28.322 30.710 36.678 1.00 54.58 90 ARG A O 1
ATOM 758 N N . SER A 1 91 ? -27.534 32.010 38.342 1.00 60.61 91 SER A N 1
ATOM 759 C CA . SER A 1 91 ? -26.173 31.487 38.293 1.00 51.29 91 SER A CA 1
ATOM 760 C C . SER A 1 91 ? -26.123 29.994 38.594 1.00 56.56 91 SER A C 1
ATOM 761 O O . SER A 1 91 ? -25.234 29.283 38.123 1.00 50.84 91 SER A O 1
ATOM 764 N N . GLU A 1 92 ? -27.091 29.525 39.373 1.00 52.95 92 GLU A N 1
ATOM 765 C CA . GLU A 1 92 ? -27.147 28.129 39.789 1.00 44.31 92 GLU A CA 1
ATOM 766 C C . GLU A 1 92 ? -27.447 27.176 38.629 1.00 54.08 92 GLU A C 1
ATOM 767 O O . GLU A 1 92 ? -27.338 25.957 38.775 1.00 46.83 92 GLU A O 1
ATOM 773 N N . PHE A 1 93 ? -27.816 27.733 37.478 1.00 54.66 93 PHE A N 1
ATOM 774 C CA . PHE A 1 93 ? -28.144 26.929 36.303 1.00 55.57 93 PHE A CA 1
ATOM 775 C C . PHE A 1 93 ? -26.907 26.587 35.470 1.00 49.44 93 PHE A C 1
ATOM 776 O O . PHE A 1 93 ? -27.002 25.862 34.479 1.00 44.62 93 PHE A O 1
ATOM 784 N N . ALA A 1 94 ? -25.755 27.115 35.874 1.00 52.56 94 ALA A N 1
ATOM 785 C CA . ALA A 1 94 ? -24.510 26.943 35.124 1.00 53.55 94 ALA A CA 1
ATOM 786 C C . ALA A 1 94 ? -24.154 25.478 34.885 1.00 49.81 94 ALA A C 1
ATOM 787 O O . ALA A 1 94 ? -23.667 25.114 33.815 1.00 48.17 94 ALA A O 1
ATOM 789 N N . THR A 1 95 ? -24.406 24.644 35.887 1.00 49.65 95 THR A N 1
ATOM 790 C CA . THR A 1 95 ? -24.093 23.224 35.800 1.00 47.78 95 THR A CA 1
ATOM 791 C C . THR A 1 95 ? -25.261 22.394 35.271 1.00 41.73 95 THR A C 1
ATOM 792 O O . THR A 1 95 ? -25.149 21.177 35.136 1.00 55.66 95 THR A O 1
ATOM 796 N N . LEU A 1 96 ? -26.376 23.051 34.967 1.00 49.13 96 LEU A N 1
ATOM 797 C CA . LEU A 1 96 ? -27.570 22.353 34.496 1.00 43.22 96 LEU A CA 1
ATOM 798 C C . LEU A 1 96 ? -27.694 22.346 32.976 1.00 50.81 96 LEU A C 1
ATOM 799 O O . LEU A 1 96 ? -28.592 21.709 32.426 1.00 54.21 96 LEU A O 1
ATOM 804 N N . THR A 1 97 ? -26.796 23.055 32.300 1.00 53.72 97 THR A N 1
ATOM 805 C CA . THR A 1 97 ? -26.825 23.131 30.843 1.00 51.19 97 THR A CA 1
ATOM 806 C C . THR A 1 97 ? -26.582 21.763 30.209 1.00 59.16 97 THR A C 1
ATOM 807 O O . THR A 1 97 ? -27.130 21.453 29.150 1.00 59.83 97 THR A O 1
ATOM 811 N N . TYR A 1 98 ? -25.767 20.946 30.871 1.00 49.95 98 TYR A N 1
ATOM 812 C CA . TYR A 1 98 ? -25.363 19.651 30.335 1.00 47.95 98 TYR A CA 1
ATOM 813 C C . TYR A 1 98 ? -26.519 18.652 30.285 1.00 53.64 98 TYR A C 1
ATOM 814 O O . TYR A 1 98 ? -26.523 17.736 29.460 1.00 54.38 98 TYR A O 1
ATOM 823 N N . LYS A 1 99 ? -27.491 18.829 31.175 1.00 55.68 99 LYS A N 1
ATOM 824 C CA . LYS A 1 99 ? -28.646 17.938 31.245 1.00 43.99 99 LYS A CA 1
ATOM 825 C C . LYS A 1 99 ? -29.493 17.998 29.980 1.00 50.24 99 LYS A C 1
ATOM 826 O O . LYS A 1 99 ? -30.059 16.992 29.555 1.00 55.06 99 LYS A O 1
ATOM 832 N N . TYR A 1 100 ? -29.578 19.181 29.382 1.00 51.47 100 TYR A N 1
ATOM 833 C CA . TYR A 1 100 ? -30.407 19.380 28.198 1.00 43.81 100 TYR A CA 1
ATOM 834 C C . TYR A 1 100 ? -29.674 19.033 26.906 1.00 49.04 100 TYR A C 1
ATOM 835 O O . TYR A 1 100 ? -30.213 19.200 25.811 1.00 49.13 100 TYR A O 1
ATOM 844 N N . GLN A 1 101 ? -28.445 18.544 27.052 1.00 45.38 101 GLN A N 1
ATOM 845 C CA . GLN A 1 101 ? -27.622 18.099 25.927 1.00 49.96 101 GLN A CA 1
ATOM 846 C C . GLN A 1 101 ? -27.426 19.154 24.843 1.00 51.99 101 GLN A C 1
ATOM 847 O O . GLN A 1 101 ? -27.182 18.836 23.679 1.00 59.88 101 GLN A O 1
ATOM 853 N N . VAL A 1 102 ? -27.542 20.413 25.237 1.00 47.73 102 VAL A N 1
ATOM 854 C CA . VAL A 1 102 ? -27.096 21.504 24.399 1.00 48.48 102 VAL A CA 1
ATOM 855 C C . VAL A 1 102 ? -25.592 21.594 24.610 1.00 69.72 102 VAL A C 1
ATOM 856 O O . VAL A 1 102 ? -25.067 21.078 25.600 1.00 70.14 102 VAL A O 1
ATOM 860 N N . SER A 1 103 ? -24.890 22.217 23.675 1.00 51.54 103 SER A N 1
ATOM 861 C CA . SER A 1 103 ? -23.448 22.353 23.812 1.00 59.32 103 SER A CA 1
ATOM 862 C C . SER A 1 103 ? -23.097 23.828 23.846 1.00 54.82 103 SER A C 1
ATOM 863 O O . SER A 1 103 ? -22.534 24.372 22.897 1.00 52.86 103 SER A O 1
ATOM 866 N N . ALA A 1 104 ? -23.454 24.467 24.954 1.00 57.43 104 ALA A N 1
ATOM 867 C CA . ALA A 1 104 ? -23.308 25.905 25.101 1.00 55.93 104 ALA A CA 1
ATOM 868 C C . ALA A 1 104 ? -21.847 26.325 25.055 1.00 61.84 104 ALA A C 1
ATOM 869 O O . ALA A 1 104 ? -21.000 25.730 25.721 1.00 71.02 104 ALA A O 1
ATOM 871 N N . LEU A 1 105 ? -21.557 27.347 24.258 1.00 58.62 105 LEU A N 1
ATOM 872 C CA . LEU A 1 105 ? -20.212 27.895 24.189 1.00 62.48 105 LEU A CA 1
ATOM 873 C C . LEU A 1 105 ? -19.871 28.573 25.506 1.00 57.40 105 LEU A C 1
ATOM 874 O O . LEU A 1 105 ? -18.764 28.429 26.025 1.00 67.61 105 LEU A O 1
ATOM 879 N N . ASP A 1 106 ? -20.838 29.305 26.048 1.00 59.79 106 ASP A N 1
ATOM 880 C CA . ASP A 1 106 ? -20.616 30.074 27.264 1.00 63.16 106 ASP A CA 1
ATOM 881 C C . ASP A 1 106 ? -21.884 30.182 28.107 1.00 59.03 106 ASP A C 1
ATOM 882 O O . ASP A 1 106 ? -22.979 29.828 27.666 1.00 45.24 106 ASP A O 1
ATOM 887 N N . PHE A 1 107 ? -21.713 30.675 29.328 1.00 55.76 107 PHE A N 1
ATOM 888 C CA . PHE A 1 107 ? -22.807 30.883 30.261 1.00 45.99 107 PHE A CA 1
ATOM 889 C C . PHE A 1 107 ? -22.489 32.157 31.023 1.00 56.35 107 PHE A C 1
ATOM 890 O O . PHE A 1 107 ? -21.668 32.153 31.941 1.00 62.13 107 PHE A O 1
ATOM 898 N N . VAL A 1 108 ? -23.128 33.252 30.632 1.00 57.25 108 VAL A N 1
ATOM 899 C CA . VAL A 1 108 ? -22.788 34.558 31.175 1.00 52.07 108 VAL A CA 1
ATOM 900 C C . VAL A 1 108 ? -23.767 35.018 32.248 1.00 51.84 108 VAL A C 1
ATOM 901 O O . VAL A 1 108 ? -24.976 35.072 32.022 1.00 50.47 108 VAL A O 1
ATOM 905 N N . ASP A 1 109 ? -23.229 35.346 33.418 1.00 55.40 109 ASP A N 1
ATOM 906 C CA . ASP A 1 109 ? -24.018 35.922 34.496 1.00 51.99 109 ASP A CA 1
ATOM 907 C C . ASP A 1 109 ? -24.342 37.371 34.156 1.00 59.21 109 ASP A C 1
ATOM 908 O O . ASP A 1 109 ? -23.453 38.150 33.818 1.00 55.17 109 ASP A O 1
ATOM 913 N N . LYS A 1 110 ? -25.620 37.724 34.245 1.00 65.17 110 LYS A N 1
ATOM 914 C CA . LYS A 1 110 ? -26.059 39.091 33.996 1.00 58.06 110 LYS A CA 1
ATOM 915 C C . LYS A 1 110 ? -25.567 40.040 35.080 1.00 48.11 110 LYS A C 1
ATOM 916 O O . LYS A 1 110 ? -25.390 41.231 34.840 1.00 60.67 110 LYS A O 1
ATOM 922 N N . ASP A 1 111 ? -25.341 39.500 36.272 1.00 52.26 111 ASP A N 1
ATOM 923 C CA . ASP A 1 111 ? -24.988 40.306 37.436 1.00 53.79 111 ASP A CA 1
ATOM 924 C C . ASP A 1 111 ? -23.581 40.904 37.388 1.00 62.98 111 ASP A C 1
ATOM 925 O O . ASP A 1 111 ? -23.290 41.852 38.116 1.00 66.38 111 ASP A O 1
ATOM 930 N N . ILE A 1 112 ? -22.709 40.355 36.548 1.00 62.32 112 ILE A N 1
ATOM 931 C CA . ILE A 1 112 ? -21.337 40.854 36.473 1.00 57.61 112 ILE A CA 1
ATOM 932 C C . ILE A 1 112 ? -21.278 42.240 35.835 1.00 67.44 112 ILE A C 1
ATOM 933 O O . ILE A 1 112 ? -22.172 42.618 35.076 1.00 68.49 112 ILE A O 1
ATOM 938 N N . ASN A 1 113 ? -20.225 42.991 36.153 1.00 63.98 113 ASN A N 1
ATOM 939 C CA . ASN A 1 113 ? -20.084 44.371 35.686 1.00 58.38 113 ASN A CA 1
ATOM 940 C C . ASN A 1 113 ? -20.082 44.500 34.165 1.00 63.42 113 ASN A C 1
ATOM 941 O O . ASN A 1 113 ? -19.824 43.530 33.454 1.00 57.73 113 ASN A O 1
ATOM 946 N N . ASP A 1 114 ? -20.363 45.707 33.681 1.00 54.22 114 ASP A N 1
ATOM 947 C CA . ASP A 1 114 ? -20.500 45.961 32.248 1.00 63.08 114 ASP A CA 1
ATOM 948 C C . ASP A 1 114 ? -19.221 45.714 31.448 1.00 67.01 114 ASP A C 1
ATOM 949 O O . ASP A 1 114 ? -19.278 45.238 30.313 1.00 64.66 114 ASP A O 1
ATOM 954 N N . GLU A 1 115 ? -18.074 46.044 32.033 1.00 64.86 115 GLU A N 1
ATOM 955 C CA . GLU A 1 115 ? -16.798 45.872 31.346 1.00 70.86 115 GLU A CA 1
ATOM 956 C C . GLU A 1 115 ? -16.547 44.408 31.003 1.00 68.66 115 GLU A C 1
ATOM 957 O O . GLU A 1 115 ? -16.294 44.065 29.848 1.00 66.10 115 GLU A O 1
ATOM 963 N N . MET A 1 116 ? -16.626 43.550 32.014 1.00 65.82 116 MET A N 1
ATOM 964 C CA . MET A 1 116 ? -16.389 42.125 31.829 1.00 62.92 116 MET A CA 1
ATOM 965 C C . MET A 1 116 ? -17.543 41.456 31.091 1.00 61.01 116 MET A C 1
ATOM 966 O O . MET A 1 116 ? -17.363 40.421 30.449 1.00 58.00 116 MET A O 1
ATOM 971 N N . PHE A 1 117 ? -18.728 42.053 31.189 1.00 67.95 117 PHE A N 1
ATOM 972 C CA . PHE A 1 117 ? -19.895 41.560 30.467 1.00 59.82 117 PHE A CA 1
ATOM 973 C C . PHE A 1 117 ? -19.705 41.793 28.975 1.00 59.42 117 PHE A C 1
ATOM 974 O O . PHE A 1 117 ? -19.991 40.920 28.160 1.00 63.94 117 PHE A O 1
ATOM 982 N N . LYS A 1 118 ? -19.212 42.977 28.626 1.00 60.10 118 LYS A N 1
ATOM 983 C CA . LYS A 1 118 ? -18.900 43.297 27.239 1.00 57.98 118 LYS A CA 1
ATOM 984 C C . LYS A 1 118 ? -17.762 42.414 26.731 1.00 63.02 118 LYS A C 1
ATOM 985 O O . LYS A 1 118 ? -17.744 42.019 25.564 1.00 58.05 118 LYS A O 1
ATOM 991 N N . LYS A 1 119 ? -16.821 42.105 27.621 1.00 56.95 119 LYS A N 1
ATOM 992 C CA . LYS A 1 119 ? -15.688 41.241 27.299 1.00 55.40 119 LYS A CA 1
ATOM 993 C C . LYS A 1 119 ? -16.134 39.846 26.872 1.00 59.86 119 LYS A C 1
ATOM 994 O O . LYS A 1 119 ? -15.723 39.343 25.828 1.00 56.12 119 LYS A O 1
ATOM 1000 N N . ARG A 1 120 ? -16.972 39.220 27.691 1.00 60.52 120 ARG A N 1
ATOM 1001 C CA . ARG A 1 120 ? -17.424 37.862 27.415 1.00 66.99 120 ARG A CA 1
ATOM 1002 C C . ARG A 1 120 ? -18.396 37.795 26.241 1.00 58.47 120 ARG A C 1
ATOM 1003 O O . ARG A 1 120 ? -18.543 36.750 25.611 1.00 58.03 120 ARG A O 1
ATOM 1011 N N . ILE A 1 121 ? -19.056 38.908 25.942 1.00 54.58 121 ILE A N 1
ATOM 1012 C CA . ILE A 1 121 ? -19.874 38.983 24.738 1.00 54.39 121 ILE A CA 1
ATOM 1013 C C . ILE A 1 121 ? -18.955 39.095 23.523 1.00 66.01 121 ILE A C 1
ATOM 1014 O O . ILE A 1 121 ? -19.224 38.505 22.473 1.00 62.20 121 ILE A O 1
ATOM 1019 N N . GLU A 1 122 ? -17.864 39.844 23.681 1.00 61.03 122 GLU A N 1
ATOM 1020 C CA . GLU A 1 122 ? -16.843 39.965 22.644 1.00 55.28 122 GLU A CA 1
ATOM 1021 C C . GLU A 1 122 ? -16.259 38.605 22.297 1.00 64.09 122 GLU A C 1
ATOM 1022 O O . GLU A 1 122 ? -16.150 38.245 21.125 1.00 58.40 122 GLU A O 1
ATOM 1028 N N . GLN A 1 123 ? -15.881 37.858 23.331 1.00 59.05 123 GLN A N 1
ATOM 1029 C CA . GLN A 1 123 ? -15.248 36.556 23.160 1.00 63.70 123 GLN A CA 1
ATOM 1030 C C . GLN A 1 123 ? -16.131 35.586 22.386 1.00 67.93 123 GLN A C 1
ATOM 1031 O O . GLN A 1 123 ? -15.645 34.821 21.553 1.00 67.75 123 GLN A O 1
ATOM 1037 N N . ASN A 1 124 ? -17.428 35.621 22.662 1.00 62.58 124 ASN A N 1
ATOM 1038 C CA . ASN A 1 124 ? -18.360 34.733 21.983 1.00 67.83 124 ASN A CA 1
ATOM 1039 C C . ASN A 1 124 ? -18.546 35.119 20.518 1.00 67.19 124 ASN A C 1
ATOM 1040 O O . ASN A 1 124 ? -18.780 34.262 19.667 1.00 69.43 124 ASN A O 1
ATOM 1045 N N . ILE A 1 125 ? -18.425 36.409 20.228 1.00 68.50 125 ILE A N 1
ATOM 1046 C CA . ILE A 1 125 ? -18.551 36.906 18.862 1.00 80.15 125 ILE A CA 1
ATOM 1047 C C . ILE A 1 125 ? -17.284 36.615 18.056 1.00 78.30 125 ILE A C 1
ATOM 1048 O O . ILE A 1 125 ? -17.358 36.220 16.889 1.00 77.38 125 ILE A O 1
ATOM 1053 N N . PHE A 1 126 ? -16.130 36.812 18.691 1.00 70.48 126 PHE A N 1
ATOM 1054 C CA . PHE A 1 126 ? -14.839 36.477 18.096 1.00 75.66 126 PHE A CA 1
ATOM 1055 C C . PHE A 1 126 ? -14.790 34.999 17.736 1.00 78.05 126 PHE A C 1
ATOM 1056 O O . PHE A 1 126 ? -14.405 34.635 16.625 1.00 85.13 126 PHE A O 1
ATOM 1064 N N . TYR A 1 127 ? -15.186 34.158 18.689 1.00 73.45 127 TYR A N 1
ATOM 1065 C CA . TYR A 1 127 ? -15.258 32.718 18.479 1.00 74.77 127 TYR A CA 1
ATOM 1066 C C . TYR A 1 127 ? -16.131 32.392 17.273 1.00 78.70 127 TYR A C 1
ATOM 1067 O O . TYR A 1 127 ? -15.817 31.495 16.488 1.00 77.98 127 TYR A O 1
ATOM 1076 N N . THR A 1 128 ? -17.231 33.125 17.142 1.00 67.71 128 THR A N 1
ATOM 1077 C CA . THR A 1 128 ? -18.163 32.930 16.044 1.00 72.10 128 THR A CA 1
ATOM 1078 C C . THR A 1 128 ? -17.510 33.234 14.699 1.00 81.83 128 THR A C 1
ATOM 1079 O O . THR A 1 128 ? -17.630 32.449 13.759 1.00 76.63 128 THR A O 1
ATOM 1083 N N . LYS A 1 129 ? -16.815 34.366 14.611 1.00 84.12 129 LYS A N 1
ATOM 1084 C CA . LYS A 1 129 ? -16.188 34.782 13.356 1.00 81.58 129 LYS A CA 1
ATOM 1085 C C . LYS A 1 129 ? -15.107 33.806 12.905 1.00 80.80 129 LYS A C 1
ATOM 1086 O O . LYS A 1 129 ? -15.004 33.486 11.721 1.00 77.43 129 LYS A O 1
ATOM 1092 N N . SER A 1 130 ? -14.301 33.343 13.855 1.00 77.17 130 SER A N 1
ATOM 1093 C CA . SER A 1 130 ? -13.233 32.400 13.554 1.00 75.49 130 SER A CA 1
ATOM 1094 C C . SER A 1 130 ? -13.818 31.070 13.095 1.00 86.25 130 SER A C 1
ATOM 1095 O O . SER A 1 130 ? -13.288 30.425 12.191 1.00 90.23 130 SER A O 1
ATOM 1098 N N . MET A 1 131 ? -14.924 30.674 13.719 1.00 81.17 131 MET A N 1
ATOM 1099 C CA . MET A 1 131 ? -15.602 29.430 13.374 1.00 96.49 131 MET A CA 1
ATOM 1100 C C . MET A 1 131 ? -16.370 29.545 12.059 1.00 96.65 131 MET A C 1
ATOM 1101 O O . MET A 1 131 ? -16.861 28.550 11.525 1.00 101.15 131 MET A O 1
ATOM 1106 N N . LEU A 1 132 ? -16.462 30.768 11.545 1.00 89.82 132 LEU A N 1
ATOM 1107 C CA . LEU A 1 132 ? -17.039 31.021 10.231 1.00 86.73 132 LEU A CA 1
ATOM 1108 C C . LEU A 1 132 ? -15.971 30.861 9.149 1.00 102.64 132 LEU A C 1
ATOM 1109 O O . LEU A 1 132 ? -16.150 31.320 8.018 1.00 104.26 132 LEU A O 1
ATOM 1114 N N . LEU A 1 133 ? -14.873 30.197 9.510 1.00 101.51 133 LEU A N 1
ATOM 1115 C CA . LEU A 1 133 ? -13.707 30.026 8.639 1.00 99.60 133 LEU A CA 1
ATOM 1116 C C . LEU A 1 133 ? -13.112 31.368 8.224 1.00 98.96 133 LEU A C 1
ATOM 1117 O O . LEU A 1 133 ? -12.546 32.089 9.049 1.00 86.31 133 LEU A O 1
ATOM 1122 N N . MET B 1 1 ? -18.147 46.308 66.722 1.00 60.13 1 MET B N 1
ATOM 1123 C CA . MET B 1 1 ? -18.017 45.309 65.666 1.00 66.56 1 MET B CA 1
ATOM 1124 C C . MET B 1 1 ? -16.699 45.461 64.913 1.00 80.98 1 MET B C 1
ATOM 1125 O O . MET B 1 1 ? -16.385 46.537 64.403 1.00 71.60 1 MET B O 1
ATOM 1130 N N . LYS B 1 2 ? -15.935 44.374 64.847 1.00 83.67 2 LYS B N 1
ATOM 1131 C CA . LYS B 1 2 ? -14.623 44.389 64.208 1.00 65.25 2 LYS B CA 1
ATOM 1132 C C . LYS B 1 2 ? -14.585 43.510 62.960 1.00 66.59 2 LYS B C 1
ATOM 1133 O O . LYS B 1 2 ? -15.333 42.538 62.852 1.00 79.89 2 LYS B O 1
ATOM 1139 N N . VAL B 1 3 ? -13.712 43.858 62.018 1.00 55.01 3 VAL B N 1
ATOM 1140 C CA . VAL B 1 3 ? -13.606 43.130 60.755 1.00 62.72 3 VAL B CA 1
ATOM 1141 C C . VAL B 1 3 ? -12.148 42.953 60.319 1.00 66.81 3 VAL B C 1
ATOM 1142 O O . VAL B 1 3 ? -11.372 43.906 60.322 1.00 68.25 3 VAL B O 1
ATOM 1146 N N . LEU B 1 4 ? -11.777 41.728 59.958 1.00 63.06 4 LEU B N 1
ATOM 1147 C CA . LEU B 1 4 ? -10.467 41.470 59.368 1.00 62.60 4 LEU B CA 1
ATOM 1148 C C . LEU B 1 4 ? -10.601 41.207 57.875 1.00 57.72 4 LEU B C 1
ATOM 1149 O O . LEU B 1 4 ? -11.454 40.432 57.447 1.00 65.71 4 LEU B O 1
ATOM 1154 N N . ILE B 1 5 ? -9.756 41.856 57.082 1.00 61.02 5 ILE B N 1
ATOM 1155 C CA . ILE B 1 5 ? -9.836 41.731 55.633 1.00 60.24 5 ILE B CA 1
ATOM 1156 C C . ILE B 1 5 ? -8.514 41.287 55.021 1.00 61.88 5 ILE B C 1
ATOM 1157 O O . ILE B 1 5 ? -7.529 42.023 55.045 1.00 65.15 5 ILE B O 1
ATOM 1162 N N . LEU B 1 6 ? -8.500 40.078 54.470 1.00 56.85 6 LEU B N 1
ATOM 1163 C CA . LEU B 1 6 ? -7.333 39.579 53.759 1.00 54.29 6 LEU B CA 1
ATOM 1164 C C . LEU B 1 6 ? -7.477 39.855 52.265 1.00 55.36 6 LEU B C 1
ATOM 1165 O O . LEU B 1 6 ? -8.141 39.110 51.547 1.00 58.34 6 LEU B O 1
ATOM 1170 N N . GLU B 1 7 ? -6.857 40.938 51.806 1.00 67.53 7 GLU B N 1
ATOM 1171 C CA . GLU B 1 7 ? -6.922 41.328 50.400 1.00 68.71 7 GLU B CA 1
ATOM 1172 C C . GLU B 1 7 ? -5.563 41.816 49.897 1.00 74.49 7 GLU B C 1
ATOM 1173 O O . GLU B 1 7 ? -5.036 42.820 50.378 1.00 63.94 7 GLU B O 1
ATOM 1179 N N . ASP B 1 8 ? -5.007 41.106 48.919 1.00 74.92 8 ASP B N 1
ATOM 1180 C CA . ASP B 1 8 ? -3.671 41.407 48.409 1.00 70.66 8 ASP B CA 1
ATOM 1181 C C . ASP B 1 8 ? -3.675 42.406 47.254 1.00 60.88 8 ASP B C 1
ATOM 1182 O O . ASP B 1 8 ? -2.619 42.863 46.818 1.00 77.52 8 ASP B O 1
ATOM 1187 N N . VAL B 1 9 ? -4.862 42.739 46.758 1.00 66.12 9 VAL B N 1
ATOM 1188 C CA . VAL B 1 9 ? -4.990 43.690 45.659 1.00 69.88 9 VAL B CA 1
ATOM 1189 C C . VAL B 1 9 ? -5.603 45.000 46.149 1.00 77.17 9 VAL B C 1
ATOM 1190 O O . VAL B 1 9 ? -6.717 45.018 46.672 1.00 83.07 9 VAL B O 1
ATOM 1194 N N . ILE B 1 10 ? -4.863 46.090 45.969 1.00 77.40 10 ILE B N 1
ATOM 1195 C CA . ILE B 1 10 ? -5.220 47.392 46.530 1.00 76.59 10 ILE B CA 1
ATOM 1196 C C . ILE B 1 10 ? -6.597 47.903 46.099 1.00 77.17 10 ILE B C 1
ATOM 1197 O O . ILE B 1 10 ? -7.317 48.508 46.894 1.00 79.91 10 ILE B O 1
ATOM 1202 N N . GLU B 1 11 ? -6.966 47.642 44.848 1.00 77.69 11 GLU B N 1
ATOM 1203 C CA . GLU B 1 11 ? -8.210 48.162 44.290 1.00 71.58 11 GLU B CA 1
ATOM 1204 C C . GLU B 1 11 ? -9.441 47.604 44.995 1.00 77.94 11 GLU B C 1
ATOM 1205 O O . GLU B 1 11 ? -10.347 48.354 45.360 1.00 79.62 11 GLU B O 1
ATOM 1211 N N . HIS B 1 12 ? -9.472 46.288 45.182 1.00 77.14 12 HIS B N 1
ATOM 1212 C CA . HIS B 1 12 ? -10.598 45.643 45.848 1.00 70.23 12 HIS B CA 1
ATOM 1213 C C . HIS B 1 12 ? -10.618 46.014 47.324 1.00 68.83 12 HIS B C 1
ATOM 1214 O O . HIS B 1 12 ? -11.676 46.065 47.952 1.00 64.12 12 HIS B O 1
ATOM 1221 N N . GLN B 1 13 ? -9.435 46.273 47.868 1.00 73.27 13 GLN B N 1
ATOM 1222 C CA . GLN B 1 13 ? -9.294 46.708 49.250 1.00 69.62 13 GLN B CA 1
ATOM 1223 C C . GLN B 1 13 ? -9.998 48.043 49.462 1.00 71.40 13 GLN B C 1
ATOM 1224 O O . GLN B 1 13 ? -10.732 48.221 50.431 1.00 70.73 13 GLN B O 1
ATOM 1230 N N . VAL B 1 14 ? -9.771 48.976 48.545 1.00 73.47 14 VAL B N 1
ATOM 1231 C CA . VAL B 1 14 ? -10.426 50.276 48.592 1.00 70.03 14 VAL B CA 1
ATOM 1232 C C . VAL B 1 14 ? -11.935 50.109 48.455 1.00 72.37 14 VAL B C 1
ATOM 1233 O O . VAL B 1 14 ? -12.708 50.704 49.209 1.00 76.32 14 VAL B O 1
ATOM 1237 N N . ARG B 1 15 ? -12.335 49.286 47.491 1.00 65.93 15 ARG B N 1
ATOM 1238 C CA . ARG B 1 15 ? -13.741 49.013 47.217 1.00 66.24 15 ARG B CA 1
ATOM 1239 C C . ARG B 1 15 ? -14.486 48.576 48.472 1.00 58.98 15 ARG B C 1
ATOM 1240 O O . ARG B 1 15 ? -15.455 49.212 48.879 1.00 73.28 15 ARG B O 1
ATOM 1248 N N . LEU B 1 16 ? -14.018 47.497 49.089 1.00 57.75 16 LEU B N 1
ATOM 1249 C CA . LEU B 1 16 ? -14.663 46.948 50.277 1.00 59.42 16 LEU B CA 1
ATOM 1250 C C . LEU B 1 16 ? -14.604 47.894 51.474 1.00 66.06 16 LEU B C 1
ATOM 1251 O O . LEU B 1 16 ? -15.583 48.030 52.208 1.00 61.38 16 LEU B O 1
ATOM 1256 N N . GLU B 1 17 ? -13.457 48.541 51.670 1.00 65.19 17 GLU B N 1
ATOM 1257 C CA . GLU B 1 17 ? -13.295 49.473 52.782 1.00 57.04 17 GLU B CA 1
ATOM 1258 C C . GLU B 1 17 ? -14.269 50.639 52.673 1.00 61.84 17 GLU B C 1
ATOM 1259 O O . GLU B 1 17 ? -14.800 51.108 53.677 1.00 67.16 17 GLU B O 1
ATOM 1265 N N . ARG B 1 18 ? -14.504 51.094 51.446 1.00 59.14 18 ARG B N 1
ATOM 1266 C CA . ARG B 1 18 ? -15.463 52.161 51.188 1.00 59.93 18 ARG B CA 1
ATOM 1267 C C . ARG B 1 18 ? -16.878 51.709 51.519 1.00 69.79 18 ARG B C 1
ATOM 1268 O O . ARG B 1 18 ? -17.631 52.430 52.172 1.00 64.55 18 ARG B O 1
ATOM 1276 N N . ILE B 1 19 ? -17.231 50.516 51.051 1.00 68.71 19 ILE B N 1
ATOM 1277 C CA . ILE B 1 19 ? -18.549 49.944 51.297 1.00 63.26 19 ILE B CA 1
ATOM 1278 C C . ILE B 1 19 ? -18.817 49.847 52.794 1.00 62.33 19 ILE B C 1
ATOM 1279 O O . ILE B 1 19 ? -19.903 50.182 53.264 1.00 53.68 19 ILE B O 1
ATOM 1284 N N . LEU B 1 20 ? -17.811 49.404 53.541 1.00 61.54 20 LEU B N 1
ATOM 1285 C CA . LEU B 1 20 ? -17.914 49.335 54.992 1.00 68.76 20 LEU B CA 1
ATOM 1286 C C . LEU B 1 20 ? -18.060 50.727 55.595 1.00 74.17 20 LEU B C 1
ATOM 1287 O O . LEU B 1 20 ? -18.795 50.916 56.558 1.00 71.23 20 LEU B O 1
ATOM 1292 N N . ASP B 1 21 ? -17.359 51.699 55.022 1.00 64.18 21 ASP B N 1
ATOM 1293 C CA . ASP B 1 21 ? -17.506 53.085 55.453 1.00 70.29 21 ASP B CA 1
ATOM 1294 C C . ASP B 1 21 ? -18.941 53.554 55.247 1.00 70.21 21 ASP B C 1
ATOM 1295 O O . ASP B 1 21 ? -19.557 54.125 56.149 1.00 67.47 21 ASP B O 1
ATOM 1300 N N . GLU B 1 22 ? -19.454 53.325 54.040 1.00 66.23 22 GLU B N 1
ATOM 1301 C CA . GLU B 1 22 ? -20.808 53.727 53.673 1.00 65.35 22 GLU B CA 1
ATOM 1302 C C . GLU B 1 22 ? -21.867 53.054 54.542 1.00 68.17 22 GLU B C 1
ATOM 1303 O O . GLU B 1 22 ? -22.718 53.729 55.117 1.00 80.74 22 GLU B O 1
ATOM 1309 N N . ILE B 1 23 ? -21.816 51.727 54.625 1.00 64.16 23 ILE B N 1
ATOM 1310 C CA . ILE B 1 23 ? -22.767 50.964 55.429 1.00 68.58 23 ILE B CA 1
ATOM 1311 C C . ILE B 1 23 ? -22.738 51.398 56.895 1.00 64.64 23 ILE B C 1
ATOM 1312 O O . ILE B 1 23 ? -23.781 51.504 57.542 1.00 69.21 23 ILE B O 1
ATOM 1317 N N . SER B 1 24 ? -21.540 51.659 57.409 1.00 6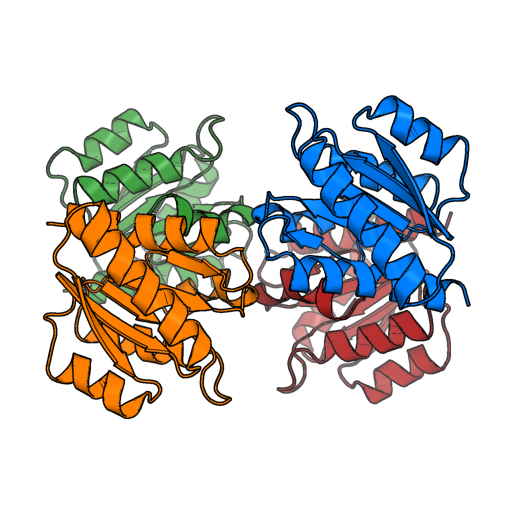6.54 24 SER B N 1
ATOM 1318 C CA . SER B 1 24 ? -21.378 52.122 58.783 1.00 69.71 24 SER B CA 1
ATOM 1319 C C . SER B 1 24 ? -22.094 53.452 58.997 1.00 76.96 24 SER B C 1
ATOM 1320 O O . SER B 1 24 ? -22.700 53.685 60.043 1.00 69.31 24 SER B O 1
ATOM 1323 N N . LYS B 1 25 ? -22.019 54.319 57.993 1.00 74.82 25 LYS B N 1
ATOM 1324 C CA . LYS B 1 25 ? -22.665 55.624 58.044 1.00 68.73 25 LYS B CA 1
ATOM 1325 C C . LYS B 1 25 ? -24.171 55.493 57.844 1.00 73.21 25 LYS B C 1
ATOM 1326 O O . LYS B 1 25 ? -24.957 55.858 58.718 1.00 75.05 25 LYS B O 1
ATOM 1332 N N . GLU B 1 26 ? -24.553 54.964 56.685 1.00 77.42 26 GLU B N 1
ATOM 1333 C CA . GLU B 1 26 ? -25.951 54.847 56.276 1.00 66.42 26 GLU B CA 1
ATOM 1334 C C . GLU B 1 26 ? -26.849 54.173 57.313 1.00 74.38 26 GLU B C 1
ATOM 1335 O O . GLU B 1 26 ? -27.830 54.760 57.771 1.00 74.40 26 GLU B O 1
ATOM 1341 N N . SER B 1 27 ? -26.511 52.942 57.678 1.00 73.97 27 SER B N 1
ATOM 1342 C CA . SER B 1 27 ? -27.332 52.170 58.603 1.00 74.78 27 SER B CA 1
ATOM 1343 C C . SER B 1 27 ? -26.919 52.395 60.051 1.00 69.72 27 SER B C 1
ATOM 1344 O O . SER B 1 27 ? -27.395 51.703 60.948 1.00 65.49 27 SER B O 1
ATOM 1347 N N . ASN B 1 28 ? -26.029 53.359 60.265 1.00 71.51 28 ASN B N 1
ATOM 1348 C CA . ASN B 1 28 ? -25.562 53.716 61.602 1.00 75.60 28 ASN B CA 1
ATOM 1349 C C . ASN B 1 28 ? -24.989 52.527 62.381 1.00 76.46 28 ASN B C 1
ATOM 1350 O O . ASN B 1 28 ? -25.548 52.111 63.395 1.00 73.96 28 ASN B O 1
ATOM 1355 N N . ILE B 1 29 ? -23.874 51.987 61.895 1.00 81.40 29 ILE B N 1
ATOM 1356 C CA . ILE B 1 29 ? -23.215 50.846 62.530 1.00 79.39 29 ILE B CA 1
ATOM 1357 C C . ILE B 1 29 ? -21.742 51.135 62.835 1.00 83.62 29 ILE B C 1
ATOM 1358 O O . ILE B 1 29 ? -21.004 51.575 61.959 1.00 82.30 29 ILE B O 1
ATOM 1363 N N . PRO B 1 30 ? -21.308 50.894 64.084 1.00 89.82 30 PRO B N 1
ATOM 1364 C CA . PRO B 1 30 ? -19.870 50.955 64.372 1.00 82.59 30 PRO B CA 1
ATOM 1365 C C . PRO B 1 30 ? -19.154 49.831 63.635 1.00 77.27 30 PRO B C 1
ATOM 1366 O O . PRO B 1 30 ? -19.405 48.663 63.930 1.00 70.69 30 PRO B O 1
ATOM 1370 N N . ILE B 1 31 ? -18.297 50.175 62.677 1.00 77.41 31 ILE B N 1
ATOM 1371 C CA . ILE B 1 31 ? -17.537 49.174 61.932 1.00 80.40 31 ILE B CA 1
ATOM 1372 C C . ILE B 1 31 ? -16.045 49.492 61.936 1.00 72.98 31 ILE B C 1
ATOM 1373 O O . ILE B 1 31 ? -15.590 50.391 61.228 1.00 68.79 31 ILE B O 1
ATOM 1378 N N . SER B 1 32 ? -15.289 48.751 62.739 1.00 68.45 32 SER B N 1
ATOM 1379 C CA . SER B 1 32 ? -13.839 48.887 62.770 1.00 71.44 32 SER B CA 1
ATOM 1380 C C . SER B 1 32 ? -13.211 47.751 61.978 1.00 66.39 32 SER B C 1
ATOM 1381 O O . SER B 1 32 ? -13.504 46.584 62.222 1.00 74.27 32 SER B O 1
ATOM 1384 N N . TYR B 1 33 ? -12.351 48.088 61.025 1.00 69.90 33 TYR B N 1
ATOM 1385 C CA . TYR B 1 33 ? -11.713 47.065 60.209 1.00 62.67 33 TYR B CA 1
ATOM 1386 C C . TYR B 1 33 ? -10.216 47.284 60.039 1.00 69.06 33 TYR B C 1
ATOM 1387 O O . TYR B 1 33 ? -9.728 48.413 60.082 1.00 79.97 33 TYR B O 1
ATOM 1396 N N . LYS B 1 34 ? -9.496 46.185 59.850 1.00 71.41 34 LYS B N 1
ATOM 1397 C CA . LYS B 1 34 ? -8.082 46.228 59.514 1.00 60.01 34 LYS B CA 1
ATOM 1398 C C . LYS B 1 34 ? -7.893 45.401 58.255 1.00 65.62 34 LYS B C 1
ATOM 1399 O O . LYS B 1 34 ? -8.446 44.308 58.137 1.00 75.83 34 LYS B O 1
ATOM 1405 N N . THR B 1 35 ? -7.128 45.922 57.305 1.00 60.30 35 THR B N 1
ATOM 1406 C CA . THR B 1 35 ? -6.871 45.188 56.075 1.00 68.55 35 THR B CA 1
ATOM 1407 C C . THR B 1 35 ? -5.379 44.934 55.901 1.00 66.55 35 THR B C 1
ATOM 1408 O O . THR B 1 35 ? -4.549 45.759 56.280 1.00 70.10 35 THR B O 1
ATOM 1412 N N . THR B 1 36 ? -5.045 43.782 55.334 1.00 61.45 36 THR B N 1
ATOM 1413 C CA . THR B 1 36 ? -3.661 43.461 55.030 1.00 64.86 36 THR B CA 1
ATOM 1414 C C . THR B 1 36 ? -3.578 42.545 53.810 1.00 69.25 36 THR B C 1
ATOM 1415 O O . THR B 1 36 ? -4.428 41.677 53.616 1.00 57.00 36 THR B O 1
ATOM 1419 N N . GLY B 1 37 ? -2.559 42.760 52.983 1.00 72.77 37 GLY B N 1
ATOM 1420 C CA . GLY B 1 37 ? -2.369 41.981 51.774 1.00 73.23 37 GLY B CA 1
ATOM 1421 C C . GLY B 1 37 ? -1.434 40.816 51.986 1.00 76.31 37 GLY B C 1
ATOM 1422 O O . GLY B 1 37 ? -1.231 39.999 51.087 1.00 81.65 37 GLY B O 1
ATOM 1423 N N . LYS B 1 38 ? -0.883 40.728 53.193 1.00 65.18 38 LYS B N 1
ATOM 1424 C CA . LYS B 1 38 ? 0.087 39.684 53.514 1.00 78.37 38 LYS B CA 1
ATOM 1425 C C . LYS B 1 38 ? -0.453 38.661 54.514 1.00 72.02 38 LYS B C 1
ATOM 1426 O O . LYS B 1 38 ? -0.847 39.014 55.627 1.00 62.77 38 LYS B O 1
ATOM 1432 N N . VAL B 1 39 ? -0.455 37.396 54.097 1.00 73.43 39 VAL B N 1
ATOM 1433 C CA . VAL B 1 39 ? -0.947 36.276 54.900 1.00 82.87 39 VAL B CA 1
ATOM 1434 C C . VAL B 1 39 ? -0.352 36.244 56.307 1.00 78.50 39 VAL B C 1
ATOM 1435 O O . VAL B 1 39 ? -1.064 36.011 57.286 1.00 72.61 39 VAL B O 1
ATOM 1439 N N . ARG B 1 40 ? 0.956 36.473 56.397 1.00 76.65 40 ARG B N 1
ATOM 1440 C CA . ARG B 1 40 ? 1.672 36.371 57.666 1.00 77.56 40 ARG B CA 1
ATOM 1441 C C . ARG B 1 40 ? 1.174 37.383 58.696 1.00 69.29 40 ARG B C 1
ATOM 1442 O O . ARG B 1 40 ? 0.941 37.022 59.849 1.00 55.11 40 ARG B O 1
ATOM 1450 N N . GLU B 1 41 ? 0.999 38.635 58.278 1.00 78.94 41 GLU B N 1
ATOM 1451 C CA . GLU B 1 41 ? 0.507 39.674 59.175 1.00 74.85 41 GLU B CA 1
ATOM 1452 C C . GLU B 1 41 ? -0.929 39.379 59.594 1.00 80.61 41 GLU B C 1
ATOM 1453 O O . GLU B 1 41 ? -1.311 39.595 60.746 1.00 83.58 41 GLU B O 1
ATOM 1459 N N . PHE B 1 42 ? -1.714 38.873 58.647 1.00 78.72 42 PHE B N 1
ATOM 1460 C CA . PHE B 1 42 ? -3.101 38.511 58.899 1.00 78.36 42 PHE B CA 1
ATOM 1461 C C . PHE B 1 42 ? -3.185 37.395 59.936 1.00 78.12 42 PHE B C 1
ATOM 1462 O O . PHE B 1 42 ? -4.017 37.445 60.842 1.00 85.59 42 PHE B O 1
ATOM 1470 N N . GLU B 1 43 ? -2.317 36.395 59.801 1.00 74.01 43 GLU B N 1
ATOM 1471 C CA . GLU B 1 43 ? -2.278 35.272 60.737 1.00 68.73 43 GLU B CA 1
ATOM 1472 C C . GLU B 1 43 ? -1.985 35.728 62.159 1.00 78.14 43 GLU B C 1
ATOM 1473 O O . GLU B 1 43 ? -2.353 35.061 63.122 1.00 76.41 43 GLU B O 1
ATOM 1479 N N . GLU B 1 44 ? -1.304 36.859 62.287 1.00 85.19 44 GLU B N 1
ATOM 1480 C CA . GLU B 1 44 ? -0.975 37.393 63.597 1.00 84.74 44 GLU B CA 1
ATOM 1481 C C . GLU B 1 44 ? -2.181 38.110 64.185 1.00 88.84 44 GLU B C 1
ATOM 1482 O O . GLU B 1 44 ? -2.404 38.078 65.395 1.00 93.71 44 GLU B O 1
ATOM 1488 N N . TYR B 1 45 ? -2.965 38.741 63.316 1.00 88.20 45 TYR B N 1
ATOM 1489 C CA . TYR B 1 45 ? -4.166 39.452 63.737 1.00 92.16 45 TYR B CA 1
ATOM 1490 C C . TYR B 1 45 ? -5.164 38.522 64.424 1.00 95.83 45 TYR B C 1
ATOM 1491 O O . TYR B 1 45 ? -5.961 38.961 65.249 1.00 95.53 45 TYR B O 1
ATOM 1500 N N . ILE B 1 46 ? -5.119 37.239 64.081 1.00 82.80 46 ILE B N 1
ATOM 1501 C CA . ILE B 1 46 ? -5.977 36.258 64.736 1.00 88.76 46 ILE B CA 1
ATOM 1502 C C . ILE B 1 46 ? -5.286 35.623 65.933 1.00 102.57 46 ILE B C 1
ATOM 1503 O O . ILE B 1 46 ? -5.867 35.534 67.013 1.00 105.66 46 ILE B O 1
ATOM 1508 N N . GLU B 1 47 ? -4.039 35.200 65.749 1.00 111.12 47 GLU B N 1
ATOM 1509 C CA . GLU B 1 47 ? -3.290 34.535 66.816 1.00 106.67 47 GLU B CA 1
ATOM 1510 C C . GLU B 1 47 ? -3.086 35.414 68.055 1.00 100.38 47 GLU B C 1
ATOM 1511 O O . GLU B 1 47 ? -2.595 34.944 69.084 1.00 90.90 47 GLU B O 1
ATOM 1517 N N . ASN B 1 48 ? -3.464 36.685 67.944 1.00 104.04 48 ASN B N 1
ATOM 1518 C CA . ASN B 1 48 ? -3.516 37.585 69.086 1.00 112.18 48 ASN B CA 1
ATOM 1519 C C . ASN B 1 48 ? -4.961 37.920 69.428 1.00 114.30 48 ASN B C 1
ATOM 1520 O O . ASN B 1 48 ? -5.276 38.272 70.565 1.00 116.65 48 ASN B O 1
ATOM 1525 N N . ASP B 1 49 ? -5.842 37.797 68.438 1.00 112.25 49 ASP B N 1
ATOM 1526 C CA . ASP B 1 49 ? -7.223 38.236 68.604 1.00 117.83 49 ASP B CA 1
ATOM 1527 C C . ASP B 1 49 ? -8.297 37.254 68.129 1.00 128.19 49 ASP B C 1
ATOM 1528 O O . ASP B 1 49 ? -8.282 36.783 66.990 1.00 125.44 49 ASP B O 1
ATOM 1533 N N . GLU B 1 50 ? -9.235 36.975 69.028 1.00 133.70 50 GLU B N 1
ATOM 1534 C CA . GLU B 1 50 ? -10.449 36.243 68.708 1.00 125.94 50 GLU B CA 1
ATOM 1535 C C . GLU B 1 50 ? -11.615 37.218 68.756 1.00 130.43 50 GLU B C 1
ATOM 1536 O O . GLU B 1 50 ? -12.785 36.831 68.670 1.00 124.46 50 GLU B O 1
ATOM 1542 N N . VAL B 1 51 ? -11.243 38.491 68.896 1.00 117.81 51 VAL B N 1
ATOM 1543 C CA . VAL B 1 51 ? -12.174 39.603 69.054 1.00 121.12 51 VAL B CA 1
ATOM 1544 C C . VAL B 1 51 ? -12.865 40.016 67.746 1.00 115.45 51 VAL B C 1
ATOM 1545 O O . VAL B 1 51 ? -13.939 40.623 67.769 1.00 108.75 51 VAL B O 1
ATOM 1549 N N . ASN B 1 52 ? -12.262 39.683 66.609 1.00 109.92 52 ASN B N 1
ATOM 1550 C CA . ASN B 1 52 ? -12.870 39.963 65.310 1.00 92.69 52 ASN B CA 1
ATOM 1551 C C . ASN B 1 52 ? -14.040 39.036 65.008 1.00 86.54 52 ASN B C 1
ATOM 1552 O O . ASN B 1 52 ? -13.897 37.813 65.017 1.00 80.27 52 ASN B O 1
ATOM 1557 N N . GLN B 1 53 ? -15.199 39.627 64.744 1.00 77.12 53 GLN B N 1
ATOM 1558 C CA . GLN B 1 53 ? -16.379 38.855 64.394 1.00 89.20 53 GLN B CA 1
ATOM 1559 C C . GLN B 1 53 ? -16.308 38.446 62.933 1.00 84.51 53 GLN B C 1
ATOM 1560 O O . GLN B 1 53 ? -16.163 37.267 62.606 1.00 79.74 53 GLN B O 1
ATOM 1566 N N . LEU B 1 54 ? -16.400 39.440 62.059 1.00 67.73 54 LEU B N 1
ATOM 1567 C CA . LEU B 1 54 ? -16.480 39.196 60.629 1.00 70.08 54 LEU B CA 1
ATOM 1568 C C . LEU B 1 54 ? -15.097 39.110 59.990 1.00 61.58 54 LEU B C 1
ATOM 1569 O O . LEU B 1 54 ? -14.200 39.885 60.317 1.00 61.71 54 LEU B O 1
ATOM 1574 N N . TYR B 1 55 ? -14.933 38.151 59.085 1.00 53.96 55 TYR B N 1
ATOM 1575 C CA . TYR B 1 55 ? -13.691 37.993 58.341 1.00 63.13 55 TYR B CA 1
ATOM 1576 C C . TYR B 1 55 ? -13.977 37.982 56.844 1.00 59.98 55 TYR B C 1
ATOM 1577 O O . TYR B 1 55 ? -14.744 37.148 56.361 1.00 53.53 55 TYR B O 1
ATOM 1586 N N . PHE B 1 56 ? -13.364 38.906 56.112 1.00 56.40 56 PHE B N 1
ATOM 1587 C CA . PHE B 1 56 ? -13.469 38.912 54.656 1.00 54.84 56 PHE B CA 1
ATOM 1588 C C . PHE B 1 56 ? -12.169 38.420 54.031 1.00 51.24 56 PHE B C 1
ATOM 1589 O O . PHE B 1 56 ? -11.132 39.071 54.134 1.00 57.89 56 PHE B O 1
ATOM 1597 N N . LEU B 1 57 ? -12.236 37.266 53.378 1.00 51.75 57 LEU B N 1
ATOM 1598 C CA . LEU B 1 57 ? -11.046 36.602 52.866 1.00 55.47 57 LEU B CA 1
ATOM 1599 C C . LEU B 1 57 ? -11.089 36.409 51.357 1.00 60.77 57 LEU B C 1
ATOM 1600 O O . LEU B 1 57 ? -12.026 35.818 50.826 1.00 65.83 57 LEU B O 1
ATOM 1605 N N . GLU B 1 58 ? -10.072 36.912 50.670 1.00 67.68 58 GLU B N 1
ATOM 1606 C CA . GLU B 1 58 ? -9.838 36.532 49.286 1.00 66.88 58 GLU B CA 1
ATOM 1607 C C . GLU B 1 58 ? -9.161 35.164 49.337 1.00 59.38 58 GLU B C 1
ATOM 1608 O O . GLU B 1 58 ? -8.487 34.845 50.315 1.00 70.75 58 GLU B O 1
ATOM 1614 N N . ILE B 1 59 ? -9.363 34.346 48.309 1.00 60.37 59 ILE B N 1
ATOM 1615 C CA . ILE B 1 59 ? -8.838 32.983 48.303 1.00 69.75 59 ILE B CA 1
ATOM 1616 C C . ILE B 1 59 ? -7.521 32.883 47.536 1.00 66.09 59 ILE B C 1
ATOM 1617 O O . ILE B 1 59 ? -6.502 32.463 48.085 1.00 61.02 59 ILE B O 1
ATOM 1622 N N . ASP B 1 60 ? -7.559 33.265 46.264 1.00 76.26 60 ASP B N 1
ATOM 1623 C CA . ASP B 1 60 ? -6.369 33.303 45.422 1.00 68.77 60 ASP B CA 1
ATOM 1624 C C . ASP B 1 60 ? -5.572 34.565 45.730 1.00 69.66 60 ASP B C 1
ATOM 1625 O O . ASP B 1 60 ? -6.009 35.675 45.428 1.00 73.46 60 ASP B O 1
ATOM 1630 N N . ILE B 1 61 ? -4.401 34.391 46.333 1.00 75.43 61 ILE B N 1
ATOM 1631 C CA . ILE B 1 61 ? -3.603 35.527 46.785 1.00 81.42 61 ILE B CA 1
ATOM 1632 C C . ILE B 1 61 ? -2.099 35.297 46.616 1.00 74.96 61 ILE B C 1
ATOM 1633 O O . ILE B 1 61 ? -1.536 34.346 47.163 1.00 81.39 61 ILE B O 1
ATOM 1638 N N . HIS B 1 62 ? -1.470 36.174 45.837 1.00 78.23 62 HIS B N 1
ATOM 1639 C CA . HIS B 1 62 ? -0.032 36.124 45.561 1.00 86.57 62 HIS B CA 1
ATOM 1640 C C . HIS B 1 62 ? 0.419 34.839 44.868 1.00 85.00 62 HIS B C 1
ATOM 1641 O O . HIS B 1 62 ? 1.465 34.280 45.199 1.00 70.71 62 HIS B O 1
ATOM 1648 N N . GLY B 1 63 ? -0.369 34.382 43.901 1.00 78.70 63 GLY B N 1
ATOM 1649 C CA . GLY B 1 63 ? -0.013 33.214 43.118 1.00 81.14 63 GLY B CA 1
ATOM 1650 C C . GLY B 1 63 ? -0.499 31.913 43.719 1.00 76.70 63 GLY B C 1
ATOM 1651 O O . GLY B 1 63 ? -0.701 30.929 43.007 1.00 79.13 63 GLY B O 1
ATOM 1652 N N . ILE B 1 64 ? -0.679 31.905 45.035 1.00 64.49 64 ILE B N 1
ATOM 1653 C CA . ILE B 1 64 ? -1.205 30.733 45.720 1.00 73.83 64 ILE B CA 1
ATOM 1654 C C . ILE B 1 64 ? -2.727 30.787 45.798 1.00 77.02 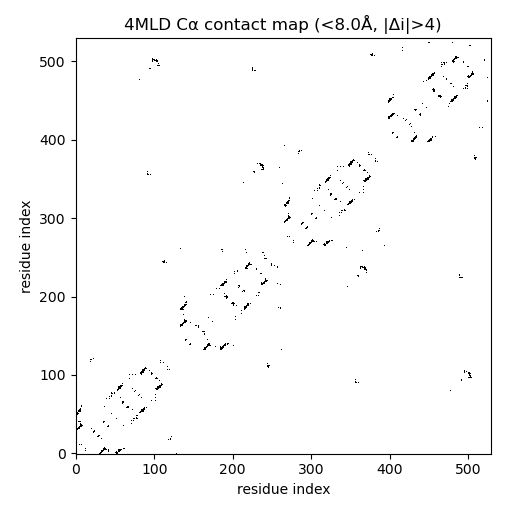64 ILE B C 1
ATOM 1655 O O . ILE B 1 64 ? -3.291 31.431 46.684 1.00 81.36 64 ILE B O 1
ATOM 1660 N N . GLU B 1 65 ? -3.387 30.125 44.853 1.00 75.17 65 GLU B N 1
ATOM 1661 C CA . GLU B 1 65 ? -4.831 29.945 44.927 1.00 76.89 65 GLU B CA 1
ATOM 1662 C C . GLU B 1 65 ? -5.107 29.029 46.114 1.00 77.78 65 GLU B C 1
ATOM 1663 O O . GLU B 1 65 ? -4.195 28.332 46.585 1.00 92.56 65 GLU B O 1
ATOM 1669 N N . LYS B 1 66 ? -6.338 29.062 46.623 1.00 61.48 66 LYS B N 1
ATOM 1670 C CA . LYS B 1 66 ? -6.734 28.222 47.758 1.00 72.59 66 LYS B CA 1
ATOM 1671 C C . LYS B 1 66 ? -5.977 28.557 49.048 1.00 57.50 66 LYS B C 1
ATOM 1672 O O . LYS B 1 66 ? -6.014 27.791 50.011 1.00 62.68 66 LYS B O 1
ATOM 1678 N N . LYS B 1 67 ? -5.304 29.703 49.071 1.00 58.72 67 LYS B N 1
ATOM 1679 C CA . LYS B 1 67 ? -4.596 30.133 50.269 1.00 66.44 67 LYS B CA 1
ATOM 1680 C C . LYS B 1 67 ? -5.600 30.611 51.310 1.00 73.63 67 LYS B C 1
ATOM 1681 O O . LYS B 1 67 ? -5.494 30.272 52.490 1.00 68.93 67 LYS B O 1
ATOM 1687 N N . GLY B 1 68 ? -6.570 31.403 50.858 1.00 67.39 68 GLY B N 1
ATOM 1688 C CA . GLY B 1 68 ? -7.636 31.892 51.712 1.00 55.89 68 GLY B CA 1
ATOM 1689 C C . GLY B 1 68 ? -8.382 30.774 52.415 1.00 62.10 68 GLY B C 1
ATOM 1690 O O . GLY B 1 68 ? -8.870 30.953 53.531 1.00 54.50 68 GLY B O 1
ATOM 1691 N N . PHE B 1 69 ? -8.469 29.620 51.759 1.00 60.77 69 PHE B N 1
ATOM 1692 C CA . PHE B 1 69 ? -9.048 28.426 52.365 1.00 59.14 69 PHE B CA 1
ATOM 1693 C C . PHE B 1 69 ? -8.213 27.981 53.554 1.00 63.00 69 PHE B C 1
ATOM 1694 O O . PHE B 1 69 ? -8.740 27.709 54.634 1.00 58.02 69 PHE B O 1
ATOM 1702 N N . GLU B 1 70 ? -6.904 27.902 53.337 1.00 62.91 70 GLU B N 1
ATOM 1703 C CA . GLU B 1 70 ? -5.969 27.480 54.370 1.00 61.13 70 GLU B CA 1
ATOM 1704 C C . GLU B 1 70 ? -6.000 28.453 55.543 1.00 53.98 70 GLU B C 1
ATOM 1705 O O . GLU B 1 70 ? -5.969 28.044 56.703 1.00 55.90 70 GLU B O 1
ATOM 1711 N N . VAL B 1 71 ? -6.071 29.742 55.229 1.00 48.91 71 VAL B N 1
ATOM 1712 C CA . VAL B 1 71 ? -6.184 30.775 56.251 1.00 53.88 71 VAL B CA 1
ATOM 1713 C C . VAL B 1 71 ? -7.492 30.624 57.019 1.00 59.34 71 VAL B C 1
ATOM 1714 O O . VAL B 1 71 ? -7.517 30.729 58.245 1.00 60.76 71 VAL B O 1
ATOM 1718 N N . ALA B 1 72 ? -8.572 30.369 56.285 1.00 66.00 72 ALA B N 1
ATOM 1719 C CA . ALA B 1 72 ? -9.898 30.200 56.875 1.00 59.95 72 ALA B CA 1
ATOM 1720 C C . ALA B 1 72 ? -9.958 29.028 57.854 1.00 61.79 72 ALA B C 1
ATOM 1721 O O . ALA B 1 72 ? -10.682 29.079 58.848 1.00 67.96 72 ALA B O 1
ATOM 1723 N N . GLN B 1 73 ? -9.205 27.972 57.571 1.00 51.21 73 GLN B N 1
ATOM 1724 C CA . GLN B 1 73 ? -9.160 26.828 58.472 1.00 62.10 73 GLN B CA 1
ATOM 1725 C C . GLN B 1 73 ? -8.494 27.221 59.786 1.00 59.61 73 GLN B C 1
ATOM 1726 O O . GLN B 1 73 ? -8.911 26.788 60.861 1.00 52.74 73 GLN B O 1
ATOM 1732 N N . LEU B 1 74 ? -7.465 28.056 59.687 1.00 64.72 74 LEU B N 1
ATOM 1733 C CA . LEU B 1 74 ? -6.768 28.569 60.860 1.00 58.63 74 LEU B CA 1
ATOM 1734 C C . LEU B 1 74 ? -7.692 29.453 61.689 1.00 67.83 74 LEU B C 1
ATOM 1735 O O . LEU B 1 74 ? -7.689 29.392 62.920 1.00 62.77 74 LEU B O 1
ATOM 1740 N N . ILE B 1 75 ? -8.478 30.274 60.999 1.00 68.12 75 ILE B N 1
ATOM 1741 C CA . ILE B 1 75 ? -9.449 31.155 61.639 1.00 65.19 75 ILE B CA 1
ATOM 1742 C C . ILE B 1 75 ? -10.455 30.356 62.461 1.00 76.34 75 ILE B C 1
ATOM 1743 O O . ILE B 1 75 ? -10.743 30.699 63.608 1.00 75.92 75 ILE B O 1
ATOM 1748 N N . ARG B 1 76 ? -10.980 29.288 61.868 1.00 75.83 76 ARG B N 1
ATOM 1749 C CA . ARG B 1 76 ? -11.952 28.431 62.538 1.00 73.96 76 ARG B CA 1
ATOM 1750 C C . ARG B 1 76 ? -11.332 27.715 63.733 1.00 76.10 76 ARG B C 1
ATOM 1751 O O . ARG B 1 76 ? -11.992 27.497 64.750 1.00 75.96 76 ARG B O 1
ATOM 1759 N N . HIS B 1 77 ? -10.060 27.348 63.602 1.00 68.42 77 HIS B N 1
ATOM 1760 C CA . HIS B 1 77 ? -9.359 26.629 64.661 1.00 70.97 77 HIS B CA 1
ATOM 1761 C C . HIS B 1 77 ? -9.246 27.472 65.930 1.00 84.25 77 HIS B C 1
ATOM 1762 O O . HIS B 1 77 ? -9.464 26.976 67.036 1.00 76.48 77 HIS B O 1
ATOM 1769 N N . TYR B 1 78 ? -8.901 28.745 65.766 1.00 85.01 78 TYR B N 1
ATOM 1770 C CA . TYR B 1 78 ? -8.841 29.657 66.894 1.00 93.29 78 TYR B CA 1
ATOM 1771 C C . TYR B 1 78 ? -10.252 30.043 67.312 1.00 99.01 78 TYR B C 1
ATOM 1772 O O . TYR B 1 78 ? -10.569 30.045 68.499 1.00 102.01 78 TYR B O 1
ATOM 1781 N N . ASN B 1 79 ? -11.110 30.345 66.342 1.00 99.29 79 ASN B N 1
ATOM 1782 C CA . ASN B 1 79 ? -12.513 30.645 66.653 1.00 97.91 79 ASN B CA 1
ATOM 1783 C C . ASN B 1 79 ? -13.507 29.740 65.945 1.00 87.44 79 ASN B C 1
ATOM 1784 O O . ASN B 1 79 ? -13.675 29.838 64.730 1.00 94.20 79 ASN B O 1
ATOM 1789 N N . PRO B 1 80 ? -14.197 28.875 66.702 1.00 92.95 80 PRO B N 1
ATOM 1790 C CA . PRO B 1 80 ? -15.290 28.111 66.098 1.00 92.22 80 PRO B CA 1
ATOM 1791 C C . PRO B 1 80 ? -16.389 29.047 65.593 1.00 81.39 80 PRO B C 1
ATOM 1792 O O . PRO B 1 80 ? -17.038 28.758 64.589 1.00 83.96 80 PRO B O 1
ATOM 1796 N N . TYR B 1 81 ? -16.557 30.180 66.269 1.00 81.20 81 TYR B N 1
ATOM 1797 C CA . TYR B 1 81 ? -17.681 31.071 66.004 1.00 81.38 81 TYR B CA 1
ATOM 1798 C C . TYR B 1 81 ? -17.388 32.095 64.915 1.00 78.88 81 TYR B C 1
ATOM 1799 O O . TYR B 1 81 ? -18.286 32.822 64.488 1.00 73.39 81 TYR B O 1
ATOM 1808 N N . ALA B 1 82 ? -16.131 32.168 64.490 1.00 84.00 82 ALA B N 1
ATOM 1809 C CA . ALA B 1 82 ? -15.707 33.170 63.519 1.00 77.48 82 ALA B CA 1
ATOM 1810 C C . ALA B 1 82 ? -16.565 33.139 62.260 1.00 68.93 82 ALA B C 1
ATOM 1811 O O . ALA B 1 82 ? -16.716 32.095 61.625 1.00 77.45 82 ALA B O 1
ATOM 1813 N N . ILE B 1 83 ? -17.140 34.287 61.918 1.00 56.53 83 ILE B N 1
ATOM 1814 C CA . ILE B 1 83 ? -17.948 34.406 60.713 1.00 51.29 83 ILE B CA 1
ATOM 1815 C C . ILE B 1 83 ? -17.051 34.669 59.510 1.00 51.25 83 ILE B C 1
ATOM 1816 O O . ILE B 1 83 ? -16.498 35.758 59.355 1.00 61.98 83 ILE B O 1
ATOM 1821 N N . ILE B 1 84 ? -16.907 33.655 58.665 1.00 52.46 84 ILE B N 1
ATOM 1822 C CA . ILE B 1 84 ? -15.999 33.723 57.531 1.00 55.42 84 ILE B CA 1
ATOM 1823 C C . ILE B 1 84 ? -16.744 33.964 56.225 1.00 52.33 84 ILE B C 1
ATOM 1824 O O . ILE B 1 84 ? -17.633 33.200 55.852 1.00 58.68 84 ILE B O 1
ATOM 1829 N N . VAL B 1 85 ? -16.376 35.038 55.537 1.00 48.07 85 VAL B N 1
ATOM 1830 C CA . VAL B 1 85 ? -16.951 35.351 54.239 1.00 48.28 85 VAL B CA 1
ATOM 1831 C C . VAL B 1 85 ? -15.836 35.440 53.209 1.00 48.89 85 VAL B C 1
ATOM 1832 O O . VAL B 1 85 ? -14.818 36.089 53.444 1.00 48.57 85 VAL B O 1
ATOM 1836 N N . PHE B 1 86 ? -16.021 34.776 52.075 1.00 53.17 86 PHE B N 1
ATOM 1837 C CA . PHE B 1 86 ? -15.042 34.838 50.998 1.00 55.27 86 PHE B CA 1
ATOM 1838 C C . PHE B 1 86 ? -15.440 35.867 49.947 1.00 59.30 86 PHE B C 1
ATOM 1839 O O . PHE B 1 86 ? -16.624 36.078 49.684 1.00 64.41 86 PHE B O 1
ATOM 1847 N N . ILE B 1 87 ? -14.440 36.518 49.362 1.00 61.03 87 ILE B N 1
ATOM 1848 C CA . ILE B 1 87 ? -14.654 37.460 48.271 1.00 55.09 87 ILE B CA 1
ATOM 1849 C C . ILE B 1 87 ? -13.599 37.205 47.205 1.00 56.72 87 ILE B C 1
ATOM 1850 O O . ILE B 1 87 ? -12.413 37.419 47.443 1.00 61.29 87 ILE B O 1
ATOM 1855 N N . THR B 1 88 ? -14.021 36.741 46.033 1.00 58.52 88 THR B N 1
ATOM 1856 C CA . THR B 1 88 ? -13.061 36.361 45.003 1.00 66.48 88 THR B CA 1
ATOM 1857 C C . THR B 1 88 ? -13.629 36.416 43.590 1.00 65.55 88 THR B C 1
ATOM 1858 O O . THR B 1 88 ? -14.840 36.526 43.396 1.00 67.80 88 THR B O 1
ATOM 1862 N N . SER B 1 89 ? -12.734 36.342 42.609 1.00 57.93 89 SER B N 1
ATOM 1863 C CA . SER B 1 89 ? -13.123 36.229 41.211 1.00 56.32 89 SER B CA 1
ATOM 1864 C C . SER B 1 89 ? -13.026 34.770 40.787 1.00 60.64 89 SER B C 1
ATOM 1865 O O . SER B 1 89 ? -13.330 34.416 39.647 1.00 66.04 89 SER B O 1
ATOM 1868 N N . ARG B 1 90 ? -12.591 33.926 41.715 1.00 58.51 90 ARG B N 1
ATOM 1869 C CA . ARG B 1 90 ? -12.531 32.493 41.475 1.00 65.10 90 ARG B CA 1
ATOM 1870 C C . ARG B 1 90 ? -13.868 31.873 41.844 1.00 64.09 90 ARG B C 1
ATOM 1871 O O . ARG B 1 90 ? -13.992 31.216 42.877 1.00 69.08 90 ARG B O 1
ATOM 1879 N N . SER B 1 91 ? -14.868 32.090 40.995 1.00 72.98 91 SER B N 1
ATOM 1880 C CA . SER B 1 91 ? -16.226 31.631 41.272 1.00 64.53 91 SER B CA 1
ATOM 1881 C C . SER B 1 91 ? -16.322 30.110 41.308 1.00 65.85 91 SER B C 1
ATOM 1882 O O . SER B 1 91 ? -17.257 29.553 41.882 1.00 70.75 91 SER B O 1
ATOM 1885 N N . GLU B 1 92 ? -15.348 29.439 40.701 1.00 54.64 92 GLU B N 1
ATOM 1886 C CA . GLU B 1 92 ? -15.332 27.983 40.685 1.00 57.57 92 GLU B CA 1
ATOM 1887 C C . GLU B 1 92 ? -14.876 27.414 42.028 1.00 65.49 92 GLU B C 1
ATOM 1888 O O . GLU B 1 92 ? -14.795 26.197 42.200 1.00 69.69 92 GLU B O 1
ATOM 1894 N N . PHE B 1 93 ? -14.581 28.298 42.977 1.00 50.54 93 PHE B N 1
ATOM 1895 C CA . PHE B 1 93 ? -14.179 27.876 44.315 1.00 61.12 93 PHE B CA 1
ATOM 1896 C C . PHE B 1 93 ? -15.368 27.915 45.266 1.00 63.21 93 PHE B C 1
ATOM 1897 O O . PHE B 1 93 ? -15.229 27.647 46.460 1.00 61.63 93 PHE B O 1
ATOM 1905 N N . ALA B 1 94 ? -16.537 28.252 44.728 1.00 66.03 94 ALA B N 1
ATOM 1906 C CA . ALA B 1 94 ? -17.753 28.373 45.525 1.00 53.19 94 ALA B CA 1
ATOM 1907 C C . ALA B 1 94 ? -18.138 27.049 46.176 1.00 56.33 94 ALA B C 1
ATOM 1908 O O . ALA B 1 94 ? -18.485 27.003 47.356 1.00 55.88 94 ALA B O 1
ATOM 1910 N N . THR B 1 95 ? -18.067 25.973 45.402 1.00 53.74 95 THR B N 1
ATOM 1911 C CA . THR B 1 95 ? -18.443 24.653 45.892 1.00 51.92 95 THR B CA 1
ATOM 1912 C C . THR B 1 95 ? -17.328 23.983 46.693 1.00 58.19 95 THR B C 1
ATOM 1913 O O . THR B 1 95 ? -17.542 22.943 47.312 1.00 53.96 95 THR B O 1
ATOM 1917 N N . LEU B 1 96 ? -16.145 24.587 46.688 1.00 63.87 96 LEU B N 1
ATOM 1918 C CA . LEU B 1 96 ? -14.980 23.979 47.323 1.00 54.49 96 LEU B CA 1
ATOM 1919 C C . LEU B 1 96 ? -14.862 24.257 48.818 1.00 59.94 96 LEU B C 1
ATOM 1920 O O . LEU B 1 96 ? -14.091 23.596 49.509 1.00 61.86 96 LEU B O 1
ATOM 1925 N N . THR B 1 97 ? -15.617 25.232 49.315 1.00 60.80 97 THR B N 1
ATOM 1926 C CA . THR B 1 97 ? -15.505 25.639 50.714 1.00 60.86 97 THR B CA 1
ATOM 1927 C C . THR B 1 97 ? -15.786 24.494 51.688 1.00 67.70 97 THR B C 1
ATOM 1928 O O . THR B 1 97 ? -15.173 24.414 52.753 1.00 69.52 97 THR B O 1
ATOM 1932 N N . TYR B 1 98 ? -16.704 23.607 51.314 1.00 61.82 98 TYR B N 1
ATOM 1933 C CA . TYR B 1 98 ? -17.089 22.493 52.174 1.00 61.36 98 TYR B CA 1
ATOM 1934 C C . TYR B 1 98 ? -15.951 21.494 52.362 1.00 61.64 98 TYR B C 1
ATOM 1935 O O . TYR B 1 98 ? -15.870 20.820 53.392 1.00 54.21 98 TYR B O 1
ATOM 1944 N N . LYS B 1 99 ? -15.087 21.393 51.355 1.00 57.51 99 LYS B N 1
ATOM 1945 C CA . LYS B 1 99 ? -13.955 20.468 51.383 1.00 66.96 99 LYS B CA 1
ATOM 1946 C C . LYS B 1 99 ? -13.000 20.784 52.526 1.00 66.21 99 LYS B C 1
ATOM 1947 O O . LYS B 1 99 ? -12.354 19.892 53.075 1.00 63.22 99 LYS B O 1
ATOM 1953 N N . TYR B 1 100 ? -12.918 22.062 52.876 1.00 56.99 100 TYR B N 1
ATOM 1954 C CA . TYR B 1 100 ? -11.969 22.523 53.878 1.00 55.08 100 TYR B CA 1
ATOM 1955 C C . TYR B 1 100 ? -12.614 22.593 55.251 1.00 59.98 100 TYR B C 1
ATOM 1956 O O . TYR B 1 100 ? -12.029 23.122 56.194 1.00 59.53 100 TYR B O 1
ATOM 1965 N N . GLN B 1 101 ? -13.825 22.053 55.349 1.00 64.14 101 GLN B N 1
ATOM 1966 C CA . GLN B 1 101 ? -14.588 22.039 56.596 1.00 56.89 101 GLN B CA 1
ATOM 1967 C C . GLN B 1 101 ? -14.727 23.435 57.200 1.00 61.93 101 GLN B C 1
ATOM 1968 O O . GLN B 1 101 ? -14.859 23.595 58.416 1.00 68.33 101 GLN B O 1
ATOM 1974 N N . VAL B 1 102 ? -14.681 24.442 56.333 1.00 54.18 102 VAL B N 1
ATOM 1975 C CA . VAL B 1 102 ? -15.024 25.804 56.710 1.00 57.56 102 VAL B CA 1
ATOM 1976 C C . VAL B 1 102 ? -16.543 25.933 56.608 1.00 88.55 102 VAL B C 1
ATOM 1977 O O . VAL B 1 102 ? -17.165 25.334 55.726 1.00 83.40 102 VAL B O 1
ATOM 1981 N N . SER B 1 103 ? -17.147 26.670 57.534 1.00 77.19 103 SER B N 1
ATOM 1982 C CA . SER B 1 103 ? -18.573 26.943 57.460 1.00 54.94 103 SER B CA 1
ATOM 1983 C C . SER B 1 103 ? -18.749 28.381 57.030 1.00 61.56 103 SER B C 1
ATOM 1984 O O . SER B 1 103 ? -19.331 29.185 57.761 1.00 66.40 103 SER B O 1
ATOM 1987 N N . ALA B 1 104 ? -18.218 28.697 55.852 1.00 66.35 104 ALA B N 1
ATOM 1988 C CA . ALA B 1 104 ? -18.268 30.041 55.303 1.00 56.29 104 ALA B CA 1
ATOM 1989 C C . ALA B 1 104 ? -19.702 30.541 55.195 1.00 61.52 104 ALA B C 1
ATOM 1990 O O . ALA B 1 104 ? -20.538 29.912 54.546 1.00 56.98 104 ALA B O 1
ATOM 1992 N N . LEU B 1 105 ? -19.976 31.682 55.821 1.00 54.73 105 LEU B N 1
ATOM 1993 C CA . LEU B 1 105 ? -21.299 32.281 55.765 1.00 55.00 105 LEU B CA 1
ATOM 1994 C C . LEU B 1 105 ? -21.673 32.598 54.327 1.00 55.77 105 LEU B C 1
ATOM 1995 O O . LEU B 1 105 ? -22.794 32.331 53.893 1.00 55.74 105 LEU B O 1
ATOM 2000 N N . ASP B 1 106 ? -20.725 33.162 53.587 1.00 52.10 106 ASP B N 1
ATOM 2001 C CA . ASP B 1 106 ? -21.015 33.617 52.238 1.00 53.49 106 ASP B CA 1
ATOM 2002 C C . ASP B 1 106 ? -19.826 33.488 51.290 1.00 47.88 106 ASP B C 1
ATOM 2003 O O . ASP B 1 106 ? -18.683 33.330 51.713 1.00 50.95 106 ASP B O 1
ATOM 2008 N N . PHE B 1 107 ? -20.124 33.558 49.998 1.00 50.45 107 PHE B N 1
ATOM 2009 C CA . PHE B 1 107 ? -19.117 33.519 48.950 1.00 52.64 107 PHE B CA 1
ATOM 2010 C C . PHE B 1 107 ? -19.462 34.631 47.968 1.00 60.61 107 PHE B C 1
ATOM 2011 O O . PHE B 1 107 ? -20.348 34.475 47.127 1.00 65.26 107 PHE B O 1
ATOM 2019 N N . VAL B 1 108 ? -18.775 35.762 48.094 1.00 60.25 108 VAL B N 1
ATOM 2020 C CA . VAL B 1 108 ? -19.096 36.944 47.303 1.00 59.49 108 VAL B CA 1
ATOM 2021 C C . VAL B 1 108 ? -18.261 37.027 46.031 1.00 50.96 108 VAL B C 1
ATOM 2022 O O . VAL B 1 108 ? -17.046 36.841 46.059 1.00 53.35 108 VAL B O 1
ATOM 2026 N N . ASP B 1 109 ? -18.926 37.305 44.915 1.00 58.68 109 ASP B N 1
ATOM 2027 C CA . ASP B 1 109 ? -18.253 37.437 43.631 1.00 63.55 109 ASP B CA 1
ATOM 2028 C C . ASP B 1 109 ? -17.806 38.879 43.425 1.00 69.86 109 ASP B C 1
ATOM 2029 O O . ASP B 1 109 ? -18.576 39.813 43.642 1.00 65.12 109 ASP B O 1
ATOM 2034 N N . LYS B 1 110 ? -16.554 39.055 43.014 1.00 65.38 110 LYS B N 1
ATOM 2035 C CA . LYS B 1 110 ? -16.007 40.386 42.781 1.00 70.67 110 LYS B CA 1
ATOM 2036 C C . LYS B 1 110 ? -16.495 40.969 41.462 1.00 64.81 110 LYS B C 1
ATOM 2037 O O . LYS B 1 110 ? -16.655 42.182 41.332 1.00 76.08 110 LYS B O 1
ATOM 2043 N N . ASP B 1 111 ? -16.736 40.098 40.488 1.00 58.00 111 ASP B N 1
ATOM 2044 C CA . ASP B 1 111 ? -17.014 40.531 39.122 1.00 58.34 111 ASP B CA 1
ATOM 2045 C C . ASP B 1 111 ? -18.380 41.191 38.933 1.00 59.21 111 ASP B C 1
ATOM 2046 O O . ASP B 1 111 ? -18.662 41.732 37.867 1.00 64.94 111 ASP B O 1
ATOM 2051 N N . ILE B 1 112 ? -19.222 41.151 39.961 1.00 57.81 112 ILE B N 1
ATOM 2052 C CA . ILE B 1 112 ? -20.533 41.789 39.881 1.00 63.17 112 ILE B CA 1
ATOM 2053 C C . ILE B 1 112 ? -20.408 43.299 40.042 1.00 63.94 112 ILE B C 1
ATOM 2054 O O . ILE B 1 112 ? -19.397 43.792 40.542 1.00 69.72 112 ILE B O 1
ATOM 2059 N N . ASN B 1 113 ? -21.435 44.029 39.615 1.00 59.52 113 ASN B N 1
ATOM 2060 C CA . ASN B 1 113 ? -21.417 45.487 39.692 1.00 65.97 113 ASN B CA 1
ATOM 2061 C C . ASN B 1 113 ? -21.394 45.993 41.132 1.00 67.81 113 ASN B C 1
ATOM 2062 O O . ASN B 1 113 ? -21.761 45.269 42.058 1.00 65.42 113 ASN B O 1
ATOM 2067 N N . ASP B 1 114 ? -20.961 47.237 41.312 1.00 65.52 114 ASP B N 1
ATOM 2068 C CA . ASP B 1 114 ? -20.754 47.791 42.647 1.00 67.00 114 ASP B CA 1
ATOM 2069 C C . ASP B 1 114 ? -22.046 47.951 43.432 1.00 60.85 114 ASP B C 1
ATOM 2070 O O . ASP B 1 114 ? -22.030 47.990 44.662 1.00 69.48 114 ASP B O 1
ATOM 2075 N N . GLU B 1 115 ? -23.162 48.048 42.721 1.00 76.48 115 GLU B N 1
ATOM 2076 C CA . GLU B 1 115 ? -24.454 48.215 43.370 1.00 71.78 115 GLU B CA 1
ATOM 2077 C C . GLU B 1 115 ? -24.854 46.940 44.113 1.00 70.04 115 GLU B C 1
ATOM 2078 O O . GLU B 1 115 ? -25.314 46.997 45.251 1.00 74.57 115 GLU B O 1
ATOM 2084 N N . MET B 1 116 ? -24.662 45.791 43.473 1.00 54.19 116 MET B N 1
ATOM 2085 C CA . MET B 1 116 ? -24.982 44.516 44.106 1.00 68.81 116 MET B CA 1
ATOM 2086 C C . MET B 1 116 ? -23.933 44.109 45.136 1.00 75.67 116 MET B C 1
ATOM 2087 O O . MET B 1 116 ? -24.272 43.569 46.188 1.00 72.22 116 MET B O 1
ATOM 2092 N N . PHE B 1 117 ? -22.666 44.371 44.825 1.00 64.65 117 PHE B N 1
ATOM 2093 C CA . PHE B 1 117 ? -21.565 44.053 45.730 1.00 62.29 117 PHE B CA 1
ATOM 2094 C C . PHE B 1 117 ? -21.787 44.687 47.099 1.00 64.92 117 PHE B C 1
ATOM 2095 O O . PHE B 1 117 ? -21.606 44.040 48.130 1.00 62.25 117 PHE B O 1
ATOM 2103 N N . LYS B 1 118 ? -22.192 45.953 47.098 1.00 65.09 118 LYS B N 1
ATOM 2104 C CA . LYS B 1 118 ? -22.519 46.655 48.333 1.00 65.56 118 LYS B CA 1
ATOM 2105 C C . LYS B 1 118 ? -23.665 45.963 49.060 1.00 65.17 118 LYS B C 1
ATOM 2106 O O . LYS B 1 118 ? -23.630 45.802 50.278 1.00 63.58 118 LYS B O 1
ATOM 2112 N N . LYS B 1 119 ? -24.677 45.550 48.305 1.00 59.20 119 LYS B N 1
ATOM 2113 C CA . LYS B 1 119 ? -25.841 44.893 48.886 1.00 66.51 119 LYS B CA 1
ATOM 2114 C C . LYS B 1 119 ? -25.475 43.553 49.513 1.00 59.79 119 LYS B C 1
ATOM 2115 O O . LYS B 1 119 ? -26.109 43.113 50.470 1.00 63.70 119 LYS B O 1
ATOM 2121 N N . ARG B 1 120 ? -24.443 42.913 48.974 1.00 55.26 120 ARG B N 1
ATOM 2122 C CA . ARG B 1 120 ? -24.035 41.597 49.449 1.00 61.42 120 ARG B CA 1
ATOM 2123 C C . ARG B 1 120 ? -23.133 41.691 50.675 1.00 54.53 120 ARG B C 1
ATOM 2124 O O . ARG B 1 120 ? -23.220 40.868 51.586 1.00 51.46 120 ARG B O 1
ATOM 2132 N N . ILE B 1 121 ? -22.269 42.699 50.698 1.00 56.93 121 ILE B N 1
ATOM 2133 C CA . ILE B 1 121 ? -21.509 43.010 51.899 1.00 51.80 121 ILE B CA 1
ATOM 2134 C C . ILE B 1 121 ? -22.497 43.438 52.976 1.00 53.42 121 ILE B C 1
ATOM 2135 O O . ILE B 1 121 ? -22.339 43.108 54.148 1.00 50.64 121 ILE B O 1
ATOM 2140 N N . GLU B 1 122 ? -23.531 44.162 52.557 1.00 61.90 122 GLU B N 1
ATOM 2141 C CA . GLU B 1 122 ? -24.595 44.619 53.447 1.00 57.40 122 GLU B CA 1
ATOM 2142 C C . GLU B 1 122 ? -25.307 43.436 54.106 1.00 60.68 122 GLU B C 1
ATOM 2143 O O . GLU B 1 122 ? -25.623 43.474 55.298 1.00 62.53 122 GLU B O 1
ATOM 2149 N N . GLN B 1 123 ? -25.555 42.386 53.328 1.00 51.56 123 GLN B N 1
ATOM 2150 C CA . GLN B 1 123 ? -26.209 41.195 53.856 1.00 55.32 123 GLN B CA 1
ATOM 2151 C C . GLN B 1 123 ? -25.346 40.550 54.937 1.00 57.81 123 GLN B C 1
ATOM 2152 O O . GLN B 1 123 ? -25.854 40.093 55.960 1.00 50.69 123 GLN B O 1
ATOM 2158 N N . ASN B 1 124 ? -24.036 40.541 54.713 1.00 50.05 124 ASN B N 1
ATOM 2159 C CA . ASN B 1 124 ? -23.101 39.965 55.670 1.00 51.22 124 ASN B CA 1
ATOM 2160 C C . ASN B 1 124 ? -22.963 40.802 56.935 1.00 53.49 124 ASN B C 1
ATOM 2161 O O . ASN B 1 124 ? -22.849 40.260 58.031 1.00 50.36 124 ASN B O 1
ATOM 2166 N N . ILE B 1 125 ? -22.971 42.122 56.775 1.00 56.93 125 ILE B N 1
ATOM 2167 C CA . ILE B 1 125 ? -22.888 43.029 57.914 1.00 62.88 125 ILE B CA 1
ATOM 2168 C C . ILE B 1 125 ? -24.103 42.849 58.813 1.00 57.62 125 ILE B C 1
ATOM 2169 O O . ILE B 1 125 ? -23.987 42.820 60.038 1.00 66.33 125 ILE B O 1
ATOM 2174 N N . PHE B 1 126 ? -25.272 42.711 58.203 1.00 52.78 126 PHE B N 1
ATOM 2175 C CA . PHE B 1 126 ? -26.495 42.596 58.983 1.00 61.17 126 PHE B CA 1
ATOM 2176 C C . PHE B 1 126 ? -26.710 41.225 59.603 1.00 64.62 126 PHE B C 1
ATOM 2177 O O . PHE B 1 126 ? -27.415 41.097 60.602 1.00 68.37 126 PHE B O 1
ATOM 2185 N N . TYR B 1 127 ? -26.090 40.203 59.029 1.00 50.24 127 TYR B N 1
ATOM 2186 C CA . TYR B 1 127 ? -26.124 38.896 59.659 1.00 55.62 127 TYR B CA 1
ATOM 2187 C C . TYR B 1 127 ? -25.312 38.918 60.946 1.00 64.85 127 TYR B C 1
ATOM 2188 O O . TYR B 1 127 ? -25.763 38.435 61.986 1.00 62.35 127 TYR B O 1
ATOM 2197 N N . THR B 1 128 ? -24.110 39.479 60.863 1.00 66.47 128 THR B N 1
ATOM 2198 C CA . THR B 1 128 ? -23.199 39.531 62.001 1.00 73.14 128 THR B CA 1
ATOM 2199 C C . THR B 1 128 ? -23.781 40.392 63.111 1.00 65.24 128 THR B C 1
ATOM 2200 O O . THR B 1 128 ? -23.692 40.053 64.292 1.00 77.80 128 THR B O 1
ATOM 2204 N N . LYS B 1 129 ? -24.375 41.510 62.713 1.00 59.96 129 LYS B N 1
ATOM 2205 C CA . LYS B 1 129 ? -25.025 42.428 63.637 1.00 62.86 129 LYS B CA 1
ATOM 2206 C C . LYS B 1 129 ? -26.118 41.716 64.424 1.00 75.44 129 LYS B C 1
ATOM 2207 O O . LYS B 1 129 ? -26.238 41.886 65.639 1.00 68.64 129 LYS B O 1
ATOM 2213 N N . SER B 1 130 ? -26.904 40.909 63.718 1.00 73.57 130 SER B N 1
ATOM 2214 C CA . SER B 1 130 ? -28.013 40.181 64.319 1.00 73.31 130 SER B CA 1
ATOM 2215 C C . SER B 1 130 ? -27.532 39.086 65.264 1.00 84.06 130 SER B C 1
ATOM 2216 O O . SER B 1 130 ? -28.182 38.798 66.269 1.00 92.26 130 SER B O 1
ATOM 2219 N N . MET B 1 131 ? -26.388 38.485 64.948 1.00 70.91 131 MET B N 1
ATOM 2220 C CA . MET B 1 131 ? -25.799 37.452 65.801 1.00 84.41 131 MET B CA 1
ATOM 2221 C C . MET B 1 131 ? -25.231 38.019 67.104 1.00 93.22 131 MET B C 1
ATOM 2222 O O . MET B 1 131 ? -24.202 37.559 67.596 1.00 93.26 131 MET B O 1
ATOM 2227 N N . LEU B 1 132 ? -25.911 39.019 67.657 1.00 103.71 132 LEU B N 1
ATOM 2228 C CA . LEU B 1 132 ? -25.507 39.636 68.918 1.00 101.90 132 LEU B CA 1
ATOM 2229 C C . LEU B 1 132 ? -26.714 39.872 69.824 1.00 107.33 132 LEU B C 1
ATOM 2230 O O . LEU B 1 132 ? -27.431 40.862 69.674 1.00 93.38 132 LEU B O 1
ATOM 2235 N N . MET C 1 1 ? -23.724 12.150 71.080 1.00 74.87 1 MET C N 1
ATOM 2236 C CA . MET C 1 1 ? -24.204 13.264 70.264 1.00 83.80 1 MET C CA 1
ATOM 2237 C C . MET C 1 1 ? -25.615 13.014 69.733 1.00 86.33 1 MET C C 1
ATOM 2238 O O . MET C 1 1 ? -26.034 11.865 69.571 1.00 75.79 1 MET C O 1
ATOM 2243 N N . LYS C 1 2 ? -26.342 14.095 69.466 1.00 89.43 2 LYS C N 1
ATOM 2244 C CA . LYS C 1 2 ? -27.718 14.002 68.990 1.00 75.85 2 LYS C CA 1
ATOM 2245 C C . LYS C 1 2 ? -27.829 14.512 67.551 1.00 75.19 2 LYS C C 1
ATOM 2246 O O . LYS C 1 2 ? -27.577 15.696 67.284 1.00 83.26 2 LYS C O 1
ATOM 2252 N N . VAL C 1 3 ? -28.207 13.624 66.631 1.00 65.31 3 VAL C N 1
ATOM 2253 C CA . VAL C 1 3 ? -28.342 13.995 65.225 1.00 69.78 3 VAL C CA 1
ATOM 2254 C C . VAL C 1 3 ? -29.811 14.161 64.828 1.00 68.94 3 VAL C C 1
ATOM 2255 O O . VAL C 1 3 ? -30.642 13.298 65.109 1.00 73.50 3 VAL C O 1
ATOM 2259 N N . LEU C 1 4 ? -30.123 15.275 64.172 1.00 70.21 4 LEU C N 1
ATOM 2260 C CA . LEU C 1 4 ? -31.488 15.553 63.739 1.00 62.34 4 LEU C CA 1
ATOM 2261 C C . LEU C 1 4 ? -31.577 15.557 62.216 1.00 62.30 4 LEU C C 1
ATOM 2262 O O . LEU C 1 4 ? -30.872 16.311 61.546 1.00 59.67 4 LEU C O 1
ATOM 2267 N N . ILE C 1 5 ? -32.456 14.720 61.674 1.00 61.22 5 ILE C N 1
ATOM 2268 C CA . ILE C 1 5 ? -32.509 14.496 60.232 1.00 64.90 5 ILE C CA 1
ATOM 2269 C C . ILE C 1 5 ? -33.856 14.870 59.616 1.00 55.13 5 ILE C C 1
ATOM 2270 O O . ILE C 1 5 ? -34.900 14.402 60.063 1.00 64.04 5 ILE C O 1
ATOM 2275 N N . LEU C 1 6 ? -33.825 15.714 58.588 1.00 55.04 6 LEU C N 1
ATOM 2276 C CA . LEU C 1 6 ? -35.027 16.023 57.819 1.00 54.58 6 LEU C CA 1
ATOM 2277 C C . LEU C 1 6 ? -34.996 15.301 56.478 1.00 62.51 6 LEU C C 1
ATOM 2278 O O . LEU C 1 6 ? -34.201 15.635 55.599 1.00 56.65 6 LEU C O 1
ATOM 2283 N N . GLU C 1 7 ? -35.869 14.312 56.327 1.00 63.66 7 GLU C N 1
ATOM 2284 C CA . GLU C 1 7 ? -35.939 13.530 55.102 1.00 53.68 7 GLU C CA 1
ATOM 2285 C C . GLU C 1 7 ? -37.360 13.029 54.893 1.00 55.63 7 GLU C C 1
ATOM 2286 O O . GLU C 1 7 ? -37.873 12.250 55.695 1.00 64.61 7 GLU C O 1
ATOM 2292 N N . ASP C 1 8 ? -37.998 13.485 53.819 1.00 62.27 8 ASP C N 1
ATOM 2293 C CA . ASP C 1 8 ? -39.378 13.103 53.541 1.00 57.18 8 ASP C CA 1
ATOM 2294 C C . ASP C 1 8 ? -39.467 11.899 52.612 1.00 55.55 8 ASP C C 1
ATOM 2295 O O . ASP C 1 8 ? -40.521 11.622 52.043 1.00 68.47 8 ASP C O 1
ATOM 2300 N N . VAL C 1 9 ? -38.352 11.192 52.458 1.00 56.63 9 VAL C N 1
ATOM 2301 C CA . VAL C 1 9 ? -38.319 9.962 51.675 1.00 58.02 9 VAL C CA 1
ATOM 2302 C C . VAL C 1 9 ? -37.651 8.845 52.473 1.00 64.42 9 VAL C C 1
ATOM 2303 O O . VAL C 1 9 ? -36.476 8.948 52.825 1.00 71.71 9 VAL C O 1
ATOM 2307 N N . ILE C 1 10 ? -38.410 7.789 52.761 1.00 65.71 10 ILE C N 1
ATOM 2308 C CA . ILE C 1 10 ? -37.933 6.671 53.577 1.00 65.57 10 ILE C CA 1
ATOM 2309 C C . ILE C 1 10 ? -36.601 6.083 53.090 1.00 65.62 10 ILE C C 1
ATOM 2310 O O . ILE C 1 10 ? -35.683 5.864 53.890 1.00 61.60 10 ILE C O 1
ATOM 2315 N N . GLU C 1 11 ? -36.508 5.848 51.782 1.00 62.80 11 GLU C N 1
ATOM 2316 C CA . GLU C 1 11 ? -35.337 5.229 51.161 1.00 54.33 11 GLU C CA 1
ATOM 2317 C C . GLU C 1 11 ? -34.002 5.854 51.566 1.00 60.02 11 GLU C C 1
ATOM 2318 O O . GLU C 1 11 ? -33.059 5.143 51.914 1.00 70.57 11 GLU C O 1
ATOM 2324 N N . HIS C 1 12 ? -33.926 7.181 51.522 1.00 69.07 12 HIS C N 1
ATOM 2325 C CA . HIS C 1 12 ? -32.693 7.889 51.850 1.00 64.52 12 HIS C CA 1
ATOM 2326 C C . HIS C 1 12 ? -32.490 7.992 53.351 1.00 56.57 12 HIS C C 1
ATOM 2327 O O . HIS C 1 12 ? -31.368 7.870 53.841 1.00 65.21 12 HIS C O 1
ATOM 2334 N N . GLN C 1 13 ? -33.579 8.238 54.072 1.00 58.64 13 GLN C N 1
ATOM 2335 C CA . GLN C 1 13 ? -33.551 8.211 55.526 1.00 59.17 13 GLN C CA 1
ATOM 2336 C C . GLN C 1 13 ? -32.874 6.941 56.018 1.00 67.63 13 GLN C C 1
ATOM 2337 O O . GLN C 1 13 ? -32.010 6.992 56.892 1.00 64.40 13 GLN C O 1
ATOM 2343 N N . VAL C 1 14 ? -33.259 5.805 55.440 1.00 70.60 14 VAL C N 1
ATOM 2344 C CA . VAL C 1 14 ? -32.724 4.512 55.863 1.00 66.45 14 VAL C CA 1
ATOM 2345 C C . VAL C 1 14 ? -31.237 4.374 55.547 1.00 59.87 14 VAL C C 1
ATOM 2346 O O . VAL C 1 14 ? -30.482 3.814 56.346 1.00 65.18 14 VAL C O 1
ATOM 2350 N N . ARG C 1 15 ? -30.821 4.901 54.398 1.00 58.05 15 ARG C N 1
ATOM 2351 C CA . ARG C 1 15 ? -29.447 4.753 53.953 1.00 65.02 15 ARG C CA 1
ATOM 2352 C C . ARG C 1 15 ? -28.522 5.466 54.924 1.00 65.21 15 ARG C C 1
ATOM 2353 O O . ARG C 1 15 ? -27.433 4.984 55.242 1.00 67.81 15 ARG C O 1
ATOM 2361 N N . LEU C 1 16 ? -28.988 6.609 55.409 1.00 57.97 16 LEU C N 1
ATOM 2362 C CA . LEU C 1 16 ? -28.225 7.429 56.332 1.00 64.33 16 LEU C CA 1
ATOM 2363 C C . LEU C 1 16 ? -28.265 6.863 57.747 1.00 65.44 16 LEU C C 1
ATOM 2364 O O . LEU C 1 16 ? -27.261 6.881 58.456 1.00 61.29 16 LEU C O 1
ATOM 2369 N N . GLU C 1 17 ? -29.430 6.367 58.156 1.00 67.68 17 GLU C N 1
ATOM 2370 C CA . GLU C 1 17 ? -29.597 5.815 59.497 1.00 65.57 17 GLU C CA 1
ATOM 2371 C C . GLU C 1 17 ? -28.780 4.541 59.686 1.00 74.87 17 GLU C C 1
ATOM 2372 O O . GLU C 1 17 ? -28.270 4.278 60.776 1.00 76.19 17 GLU C O 1
ATOM 2378 N N . ARG C 1 18 ? -28.660 3.753 58.622 1.00 80.86 18 ARG C N 1
ATOM 2379 C CA . ARG C 1 18 ? -27.809 2.571 58.643 1.00 71.60 18 ARG C CA 1
ATOM 2380 C C . ARG C 1 18 ? -26.351 2.993 58.753 1.00 70.77 18 ARG C C 1
ATOM 2381 O O . ARG C 1 18 ? -25.605 2.470 59.579 1.00 71.28 18 ARG C O 1
ATOM 2389 N N . ILE C 1 19 ? -25.956 3.944 57.911 1.00 64.32 19 ILE C N 1
ATOM 2390 C CA . ILE C 1 19 ? -24.590 4.455 57.906 1.00 71.17 19 ILE C CA 1
ATOM 2391 C C . ILE C 1 19 ? -24.220 5.091 59.244 1.00 69.84 19 ILE C C 1
ATOM 2392 O O . ILE C 1 19 ? -23.133 4.851 59.769 1.00 78.43 19 ILE C O 1
ATOM 2397 N N . LEU C 1 20 ? -25.129 5.889 59.796 1.00 67.62 20 LEU C N 1
ATOM 2398 C CA . LEU C 1 20 ? -24.911 6.506 61.102 1.00 72.91 20 LEU C CA 1
ATOM 2399 C C . LEU C 1 20 ? -24.639 5.456 62.175 1.00 73.22 20 LEU C C 1
ATOM 2400 O O . LEU C 1 20 ? -23.790 5.652 63.044 1.00 83.01 20 LEU C O 1
ATOM 2405 N N . ASP C 1 21 ? -25.364 4.344 62.104 1.00 63.98 21 ASP C N 1
ATOM 2406 C CA . ASP C 1 21 ? -25.213 3.259 63.069 1.00 74.46 21 ASP C CA 1
ATOM 2407 C C . ASP C 1 21 ? -23.843 2.595 62.989 1.00 75.64 21 ASP C C 1
ATOM 2408 O O . ASP C 1 21 ? -23.217 2.324 64.013 1.00 74.94 21 ASP C O 1
ATOM 2413 N N . GLU C 1 22 ? -23.390 2.328 61.767 1.00 68.95 22 GLU C N 1
ATOM 2414 C CA . GLU C 1 22 ? -22.087 1.712 61.544 1.00 66.63 22 GLU C CA 1
ATOM 2415 C C . GLU C 1 22 ? -20.980 2.571 62.136 1.00 75.54 22 GLU C C 1
ATOM 2416 O O . GLU C 1 22 ? -20.220 2.115 62.989 1.00 80.89 22 GLU C O 1
ATOM 2422 N N . ILE C 1 23 ? -20.902 3.816 61.672 1.00 70.66 23 ILE C N 1
ATOM 2423 C CA . ILE C 1 23 ? -19.918 4.782 62.152 1.00 82.33 23 ILE C CA 1
ATOM 2424 C C . ILE C 1 23 ? -19.854 4.821 63.682 1.00 83.19 23 ILE C C 1
ATOM 2425 O O . ILE C 1 23 ? -18.782 4.967 64.267 1.00 82.35 23 ILE C O 1
ATOM 2430 N N . SER C 1 24 ? -21.007 4.659 64.321 1.00 84.30 24 SER C N 1
ATOM 2431 C CA . SER C 1 24 ? -21.098 4.671 65.775 1.00 85.07 24 SER C CA 1
ATOM 2432 C C . SER C 1 24 ? -20.433 3.456 66.419 1.00 91.46 24 SER C C 1
ATOM 2433 O O . SER C 1 24 ? -19.693 3.597 67.394 1.00 99.83 24 SER C O 1
ATOM 2436 N N . LYS C 1 25 ? -20.707 2.267 65.883 1.00 80.09 25 LYS C N 1
ATOM 2437 C CA . LYS C 1 25 ? -20.146 1.026 66.429 1.00 91.35 25 LYS C CA 1
ATOM 2438 C C . LYS C 1 25 ? -18.641 0.895 66.148 1.00 88.88 25 LYS C C 1
ATOM 2439 O O . LYS C 1 25 ? -17.904 0.304 66.950 1.00 94.42 25 LYS C O 1
ATOM 2445 N N . GLU C 1 26 ? -18.189 1.453 65.023 1.00 78.86 26 GLU C N 1
ATOM 2446 C CA . GLU C 1 26 ? -16.781 1.386 64.629 1.00 74.72 26 GLU C CA 1
ATOM 2447 C C . GLU C 1 26 ? -15.936 2.391 65.413 1.00 84.60 26 GLU C C 1
ATOM 2448 O O . GLU C 1 26 ? -15.087 2.008 66.220 1.00 89.19 26 GLU C O 1
ATOM 2454 N N . SER C 1 27 ? -16.172 3.678 65.169 1.00 77.84 27 SER C N 1
ATOM 2455 C CA . SER C 1 27 ? -15.427 4.744 65.840 1.00 91.53 27 SER C CA 1
ATOM 2456 C C . SER C 1 27 ? -15.779 4.885 67.322 1.00 89.57 27 SER C C 1
ATOM 2457 O O . SER C 1 27 ? -15.293 5.807 67.984 1.00 90.62 27 SER C O 1
ATOM 2460 N N . ASN C 1 28 ? -16.623 3.978 67.823 1.00 85.09 28 ASN C N 1
ATOM 2461 C CA . ASN C 1 28 ? -16.999 3.923 69.239 1.00 91.02 28 ASN C CA 1
ATOM 2462 C C . ASN C 1 28 ? -17.575 5.240 69.754 1.00 91.61 28 ASN C C 1
ATOM 2463 O O . ASN C 1 28 ? -17.330 5.628 70.900 1.00 88.13 28 ASN C O 1
ATOM 2468 N N . ILE C 1 29 ? -18.336 5.916 68.895 1.00 96.93 29 ILE C N 1
ATOM 2469 C CA . ILE C 1 29 ? -18.994 7.168 69.245 1.00 97.44 29 ILE C CA 1
ATOM 2470 C C . ILE C 1 29 ? -20.488 6.914 69.435 1.00 91.14 29 ILE C C 1
ATOM 2471 O O . ILE C 1 29 ? -21.120 6.274 68.596 1.00 88.28 29 ILE C O 1
ATOM 2476 N N . PRO C 1 30 ? -21.058 7.402 70.547 1.00 98.61 30 PRO C N 1
ATOM 2477 C CA . PRO C 1 30 ? -22.497 7.244 70.795 1.00 98.68 30 PRO C CA 1
ATOM 2478 C C . PRO C 1 30 ? -23.338 8.197 69.943 1.00 91.53 30 PRO C C 1
ATOM 2479 O O . PRO C 1 30 ? -23.352 9.402 70.196 1.00 89.58 30 PRO C O 1
ATOM 2483 N N . ILE C 1 31 ? -24.030 7.659 68.943 1.00 86.80 31 ILE C N 1
ATOM 2484 C CA . ILE C 1 31 ? -24.853 8.479 68.060 1.00 84.38 31 ILE C CA 1
ATOM 2485 C C . ILE C 1 31 ? -26.336 8.131 68.172 1.00 74.81 31 ILE C C 1
ATOM 2486 O O . ILE C 1 31 ? -26.761 7.048 67.772 1.00 66.31 31 ILE C O 1
ATOM 2491 N N . SER C 1 32 ? -27.118 9.056 68.717 1.00 81.09 32 SER C N 1
ATOM 2492 C CA . SER C 1 32 ? -28.568 8.896 68.777 1.00 84.73 32 SER C CA 1
ATOM 2493 C C . SER C 1 32 ? -29.244 9.883 67.831 1.00 69.48 32 SER C C 1
ATOM 2494 O O . SER C 1 32 ? -29.083 11.096 67.965 1.00 69.55 32 SER C O 1
ATOM 2497 N N . TYR C 1 33 ? -29.998 9.357 66.872 1.00 66.92 33 TYR C N 1
ATOM 2498 C CA . TYR C 1 33 ? -30.584 10.189 65.828 1.00 70.64 33 TYR C CA 1
ATOM 2499 C C . TYR C 1 33 ? -32.105 10.100 65.771 1.00 69.30 33 TYR C C 1
ATOM 2500 O O . TYR C 1 33 ? -32.705 9.137 66.247 1.00 74.22 33 TYR C O 1
ATOM 2509 N N . LYS C 1 34 ? -32.717 11.117 65.176 1.00 73.47 34 LYS C N 1
ATOM 2510 C CA . LYS C 1 34 ? -34.145 11.109 64.897 1.00 73.32 34 LYS C CA 1
ATOM 2511 C C . LYS C 1 34 ? -34.364 11.645 63.491 1.00 68.18 34 LYS C C 1
ATOM 2512 O O . LYS C 1 34 ? -33.727 12.614 63.083 1.00 67.66 34 LYS C O 1
ATOM 2518 N N . THR C 1 35 ? -35.257 11.004 62.746 1.00 66.84 35 THR C N 1
ATOM 2519 C CA . THR C 1 35 ? -35.553 11.437 61.389 1.00 68.76 35 THR C CA 1
ATOM 2520 C C . THR C 1 35 ? -37.048 11.674 61.217 1.00 70.00 35 THR C C 1
ATOM 2521 O O . THR C 1 35 ? -37.869 10.997 61.836 1.00 78.60 35 THR C O 1
ATOM 2525 N N . THR C 1 36 ? -37.391 12.654 60.389 1.00 59.96 36 THR C N 1
ATOM 2526 C CA . THR C 1 36 ? -38.774 12.894 60.011 1.00 55.33 36 THR C CA 1
ATOM 2527 C C . THR C 1 36 ? -38.826 13.597 58.662 1.00 60.20 36 THR C C 1
ATOM 2528 O O . THR C 1 36 ? -37.826 14.145 58.197 1.00 66.88 36 THR C O 1
ATOM 2532 N N . GLY C 1 37 ? -39.992 13.565 58.031 1.00 57.09 37 GLY C N 1
ATOM 2533 C CA . GLY C 1 37 ? -40.223 14.317 56.813 1.00 61.12 37 GLY C CA 1
ATOM 2534 C C . GLY C 1 37 ? -41.317 15.326 57.081 1.00 60.25 37 GLY C C 1
ATOM 2535 O O . GLY C 1 37 ? -41.739 16.074 56.199 1.00 54.90 37 GLY C O 1
ATOM 2536 N N . LYS C 1 38 ? -41.777 15.329 58.326 1.00 56.84 38 LYS C N 1
ATOM 2537 C CA . LYS C 1 38 ? -42.839 16.215 58.765 1.00 47.75 38 LYS C CA 1
ATOM 2538 C C . LYS C 1 38 ? -42.227 17.511 59.285 1.00 64.25 38 LYS C C 1
ATOM 2539 O O . LYS C 1 38 ? -41.794 17.591 60.435 1.00 60.17 38 LYS C O 1
ATOM 2545 N N . VAL C 1 39 ? -42.189 18.514 58.410 1.00 68.07 39 VAL C N 1
ATOM 2546 C CA . VAL C 1 39 ? -41.492 19.776 58.656 1.00 55.68 39 VAL C CA 1
ATOM 2547 C C . VAL C 1 39 ? -41.871 20.437 59.979 1.00 62.11 39 VAL C C 1
ATOM 2548 O O . VAL C 1 39 ? -41.005 20.934 60.699 1.00 67.32 39 VAL C O 1
ATOM 2552 N N . ARG C 1 40 ? -43.158 20.430 60.304 1.00 55.48 40 ARG C N 1
ATOM 2553 C CA . ARG C 1 40 ? -43.619 21.023 61.553 1.00 67.81 40 ARG C CA 1
ATOM 2554 C C . ARG C 1 40 ? -43.085 20.260 62.765 1.00 67.16 40 ARG C C 1
ATOM 2555 O O . ARG C 1 40 ? -42.778 20.857 63.797 1.00 67.37 40 ARG C O 1
ATOM 2563 N N . GLU C 1 41 ? -42.965 18.943 62.635 1.00 59.13 41 GLU C N 1
ATOM 2564 C CA . GLU C 1 41 ? -42.404 18.134 63.711 1.00 64.94 41 GLU C CA 1
ATOM 2565 C C . GLU C 1 41 ? -40.917 18.413 63.879 1.00 68.17 41 GLU C C 1
ATOM 2566 O O . GLU C 1 41 ? -40.415 18.503 64.999 1.00 68.22 41 GLU C O 1
ATOM 2572 N N . PHE C 1 42 ? -40.217 18.538 62.755 1.00 62.73 42 PHE C N 1
ATOM 2573 C CA . PHE C 1 42 ? -38.794 18.842 62.769 1.00 62.19 42 PHE C CA 1
ATOM 2574 C C . PHE C 1 42 ? -38.564 20.186 63.451 1.00 69.15 42 PHE C C 1
ATOM 2575 O O . PHE C 1 42 ? -37.649 20.327 64.259 1.00 80.76 42 PHE C O 1
ATOM 2583 N N . GLU C 1 43 ? -39.409 21.163 63.131 1.00 67.01 43 GLU C N 1
ATOM 2584 C CA . GLU C 1 43 ? -39.344 22.478 63.761 1.00 65.73 43 GLU C CA 1
ATOM 2585 C C . GLU C 1 43 ? -39.506 22.375 65.270 1.00 75.10 43 GLU C C 1
ATOM 2586 O O . GLU C 1 43 ? -38.871 23.111 66.023 1.00 86.75 43 GLU C O 1
ATOM 2592 N N . GLU C 1 44 ? -40.364 21.458 65.706 1.00 85.58 44 GLU C N 1
ATOM 2593 C CA . GLU C 1 44 ? -40.580 21.234 67.128 1.00 81.96 44 GLU C CA 1
ATOM 2594 C C . GLU C 1 44 ? -39.302 20.719 67.779 1.00 81.69 44 GLU C C 1
ATOM 2595 O O . GLU C 1 44 ? -39.074 20.920 68.971 1.00 89.67 44 GLU C O 1
ATOM 2601 N N . TYR C 1 45 ? -38.464 20.061 66.987 1.00 78.72 45 TYR C N 1
ATOM 2602 C CA . TYR C 1 45 ? -37.197 19.552 67.488 1.00 78.18 45 TYR C CA 1
ATOM 2603 C C . TYR C 1 45 ? -36.079 20.587 67.349 1.00 92.40 45 TYR C C 1
ATOM 2604 O O . TYR C 1 45 ? -34.899 20.246 67.412 1.00 105.43 45 TYR C O 1
ATOM 2613 N N . ILE C 1 46 ? -36.450 21.848 67.161 1.00 84.02 46 ILE C N 1
ATOM 2614 C CA . ILE C 1 46 ? -35.468 22.920 67.055 1.00 82.25 46 ILE C CA 1
ATOM 2615 C C . ILE C 1 46 ? -35.728 23.972 68.119 1.00 93.56 46 ILE C C 1
ATOM 2616 O O . ILE C 1 46 ? -34.859 24.272 68.937 1.00 100.15 46 ILE C O 1
ATOM 2621 N N . GLU C 1 47 ? -36.937 24.525 68.102 1.00 86.83 47 GLU C N 1
ATOM 2622 C CA . GLU C 1 47 ? -37.330 25.567 69.040 1.00 95.61 47 GLU C CA 1
ATOM 2623 C C . GLU C 1 47 ? -37.265 25.119 70.504 1.00 101.52 47 GLU C C 1
ATOM 2624 O O . GLU C 1 47 ? -37.038 25.935 71.396 1.00 115.09 47 GLU C O 1
ATOM 2630 N N . ASN C 1 48 ? -37.463 23.825 70.747 1.00 96.80 48 ASN C N 1
ATOM 2631 C CA . ASN C 1 48 ? -37.774 23.338 72.096 1.00 112.38 48 ASN C CA 1
ATOM 2632 C C . ASN C 1 48 ? -36.603 22.775 72.905 1.00 113.15 48 ASN C C 1
ATOM 2633 O O . ASN C 1 48 ? -36.710 21.680 73.460 1.00 111.59 48 ASN C O 1
ATOM 2638 N N . ASP C 1 49 ? -35.508 23.533 72.983 1.00 108.66 49 ASP C N 1
ATOM 2639 C CA . ASP C 1 49 ? -34.353 23.185 73.818 1.00 117.45 49 ASP C CA 1
ATOM 2640 C C . ASP C 1 49 ? -33.878 21.754 73.569 1.00 118.34 49 ASP C C 1
ATOM 2641 O O . ASP C 1 49 ? -33.639 20.992 74.506 1.00 114.62 49 ASP C O 1
ATOM 2646 N N . GLU C 1 50 ? -33.747 21.398 72.297 1.00 117.81 50 GLU C N 1
ATOM 2647 C CA . GLU C 1 50 ? -33.612 20.000 71.905 1.00 115.53 50 GLU C CA 1
ATOM 2648 C C . GLU C 1 50 ? -32.182 19.480 71.820 1.00 118.30 50 GLU C C 1
ATOM 2649 O O . GLU C 1 50 ? -31.963 18.374 71.330 1.00 127.60 50 GLU C O 1
ATOM 2655 N N . VAL C 1 51 ? -31.232 20.269 72.322 1.00 106.13 51 VAL C N 1
ATOM 2656 C CA . VAL C 1 51 ? -29.810 19.911 72.371 1.00 107.12 51 VAL C CA 1
ATOM 2657 C C . VAL C 1 51 ? -29.311 19.064 71.196 1.00 105.63 51 VAL C C 1
ATOM 2658 O O . VAL C 1 51 ? -28.786 17.969 71.394 1.00 100.07 51 VAL C O 1
ATOM 2662 N N . ASN C 1 52 ? -29.489 19.570 69.979 1.00 98.44 52 ASN C N 1
ATOM 2663 C CA . ASN C 1 52 ? -28.951 18.907 68.794 1.00 97.42 52 ASN C CA 1
ATOM 2664 C C . ASN C 1 52 ? -27.695 19.601 68.280 1.00 93.43 52 ASN C C 1
ATOM 2665 O O . ASN C 1 52 ? -27.648 20.828 68.185 1.00 90.41 52 ASN C O 1
ATOM 2670 N N . GLN C 1 53 ? -26.680 18.811 67.943 1.00 80.78 53 GLN C N 1
ATOM 2671 C CA . GLN C 1 53 ? -25.449 19.352 67.379 1.00 75.48 53 GLN C CA 1
ATOM 2672 C C . GLN C 1 53 ? -25.463 19.249 65.861 1.00 68.18 53 GLN C C 1
ATOM 2673 O O . GLN C 1 53 ? -25.285 20.242 65.156 1.00 76.14 53 GLN C O 1
ATOM 2679 N N . LEU C 1 54 ? -25.677 18.038 65.363 1.00 71.87 54 LEU C N 1
ATOM 2680 C CA . LEU C 1 54 ? -25.606 17.784 63.933 1.00 67.39 54 LEU C CA 1
ATOM 2681 C C . LEU C 1 54 ? -26.996 17.699 63.306 1.00 63.13 54 LEU C C 1
ATOM 2682 O O . LEU C 1 54 ? -27.874 16.993 63.803 1.00 56.84 54 LEU C O 1
ATOM 2687 N N . TYR C 1 55 ? -27.186 18.437 62.217 1.00 52.95 55 TYR C N 1
ATOM 2688 C CA . TYR C 1 55 ? -28.446 18.432 61.488 1.00 53.20 55 TYR C CA 1
ATOM 2689 C C . TYR C 1 55 ? -28.213 18.030 60.038 1.00 56.78 55 TYR C C 1
ATOM 2690 O O . TYR C 1 55 ? -27.455 18.685 59.322 1.00 53.84 55 TYR C O 1
ATOM 2699 N N . PHE C 1 56 ? -28.862 16.955 59.606 1.00 59.91 56 PHE C N 1
ATOM 2700 C CA . PHE C 1 56 ? -28.809 16.549 58.207 1.00 60.46 56 PHE C CA 1
ATOM 2701 C C . PHE C 1 56 ? -30.132 16.869 57.527 1.00 64.66 56 PHE C C 1
ATOM 2702 O O . PHE C 1 56 ? -31.160 16.274 57.846 1.00 64.15 56 PHE C O 1
ATOM 2710 N N . LEU C 1 57 ? -30.106 17.804 56.583 1.00 56.70 57 LEU C N 1
ATOM 2711 C CA . LEU C 1 57 ? -31.331 18.237 55.927 1.00 51.72 57 LEU C CA 1
ATOM 2712 C C . LEU C 1 57 ? -31.348 17.966 54.428 1.00 53.04 57 LEU C C 1
ATOM 2713 O O . LEU C 1 57 ? -30.353 18.174 53.734 1.00 56.90 57 LEU C O 1
ATOM 2718 N N . GLU C 1 58 ? -32.490 17.492 53.942 1.00 52.85 58 GLU C N 1
ATOM 2719 C CA . GLU C 1 58 ? -32.791 17.518 52.519 1.00 51.65 58 GLU C CA 1
ATOM 2720 C C . GLU C 1 58 ? -33.464 18.858 52.236 1.00 55.38 58 GLU C C 1
ATOM 2721 O O . GLU C 1 58 ? -34.294 19.321 53.018 1.00 51.15 58 GLU C O 1
ATOM 2727 N N . ILE C 1 59 ? -33.091 19.488 51.128 1.00 46.17 59 ILE C N 1
ATOM 2728 C CA . ILE C 1 59 ? -33.607 20.810 50.798 1.00 52.54 59 ILE C CA 1
ATOM 2729 C C . ILE C 1 59 ? -34.968 20.720 50.113 1.00 53.21 59 ILE C C 1
ATOM 2730 O O . ILE C 1 59 ? -35.915 21.406 50.499 1.00 51.26 59 ILE C O 1
ATOM 2735 N N . ASP C 1 60 ? -35.055 19.868 49.096 1.00 47.77 60 ASP C N 1
ATOM 2736 C CA . ASP C 1 60 ? -36.300 19.655 48.369 1.00 43.59 60 ASP C CA 1
ATOM 2737 C C . ASP C 1 60 ? -37.242 18.789 49.201 1.00 51.93 60 ASP C C 1
ATOM 2738 O O . ASP C 1 60 ? -37.096 17.567 49.248 1.00 60.05 60 ASP C O 1
ATOM 2743 N N . ILE C 1 61 ? -38.206 19.428 49.855 1.00 56.15 61 ILE C N 1
ATOM 2744 C CA . ILE C 1 61 ? -39.155 18.722 50.707 1.00 52.35 61 ILE C CA 1
ATOM 2745 C C . ILE C 1 61 ? -40.597 19.022 50.307 1.00 66.74 61 ILE C C 1
ATOM 2746 O O . ILE C 1 61 ? -40.981 20.187 50.180 1.00 63.12 61 ILE C O 1
ATOM 2751 N N . HIS C 1 62 ? -41.379 17.962 50.104 1.00 56.92 62 HIS C N 1
ATOM 2752 C CA . HIS C 1 62 ? -42.823 18.059 49.875 1.00 43.36 62 HIS C CA 1
ATOM 2753 C C . HIS C 1 62 ? -43.243 19.043 48.783 1.00 52.65 62 HIS C C 1
ATOM 2754 O O . HIS C 1 62 ? -44.267 19.713 48.910 1.00 55.25 62 HIS C O 1
ATOM 2761 N N . GLY C 1 63 ? -42.457 19.130 47.716 1.00 58.80 63 GLY C N 1
ATOM 2762 C CA . GLY C 1 63 ? -42.794 20.003 46.605 1.00 58.13 63 GLY C CA 1
ATOM 2763 C C . GLY C 1 63 ? -42.179 21.388 46.686 1.00 63.23 63 GLY C C 1
ATOM 2764 O O . GLY C 1 63 ? -42.067 22.082 45.675 1.00 68.99 63 GLY C O 1
ATOM 2765 N N . ILE C 1 64 ? -41.790 21.801 47.889 1.00 62.67 64 ILE C N 1
ATOM 2766 C CA . ILE C 1 64 ? -41.115 23.082 48.076 1.00 64.91 64 ILE C CA 1
ATOM 2767 C C . ILE C 1 64 ? -39.612 22.867 47.967 1.00 61.41 64 ILE C C 1
ATOM 2768 O O . ILE C 1 64 ? -38.974 22.401 48.912 1.00 59.61 64 ILE C O 1
ATOM 2773 N N . GLU C 1 65 ? -39.047 23.209 46.813 1.00 48.03 65 GLU C N 1
ATOM 2774 C CA . GLU C 1 65 ? -37.689 22.779 46.484 1.00 51.25 65 GLU C CA 1
ATOM 2775 C C . GLU C 1 65 ? -36.589 23.420 47.328 1.00 44.71 65 GLU C C 1
ATOM 2776 O O . GLU C 1 65 ? -35.447 22.970 47.300 1.00 54.84 65 GLU C O 1
ATOM 2782 N N . LYS C 1 66 ? -36.930 24.455 48.086 1.00 49.78 66 LYS C N 1
ATOM 2783 C CA . LYS C 1 66 ? -35.943 25.118 48.932 1.00 46.23 66 LYS C CA 1
ATOM 2784 C C . LYS C 1 66 ? -36.415 25.229 50.378 1.00 49.89 66 LYS C C 1
ATOM 2785 O O . LYS C 1 66 ? -35.981 26.111 51.119 1.00 50.77 66 LYS C O 1
ATOM 2791 N N . LYS C 1 67 ? -37.297 24.313 50.766 1.00 53.23 67 LYS C N 1
ATOM 2792 C CA . LYS C 1 67 ? -37.849 24.274 52.115 1.00 46.15 67 LYS C CA 1
ATOM 2793 C C . LYS C 1 67 ? -36.751 24.065 53.149 1.00 52.26 67 LYS C C 1
ATOM 2794 O O . LYS C 1 67 ? -36.695 24.771 54.154 1.00 51.64 67 LYS C O 1
ATOM 2800 N N . GLY C 1 68 ? -35.883 23.089 52.890 1.00 49.88 68 GLY C N 1
ATOM 2801 C CA . GLY C 1 68 ? -34.775 22.774 53.775 1.00 52.11 68 GLY C CA 1
ATOM 2802 C C . GLY C 1 68 ? -33.902 23.969 54.109 1.00 54.43 68 GLY C C 1
ATOM 2803 O O . GLY C 1 68 ? -33.434 24.102 55.239 1.00 51.02 68 GLY C O 1
ATOM 2804 N N . PHE C 1 69 ? -33.685 24.840 53.126 1.00 47.88 69 PHE C N 1
ATOM 2805 C CA . PHE C 1 69 ? -32.928 26.067 53.347 1.00 50.54 69 PHE C CA 1
ATOM 2806 C C . PHE C 1 69 ? -33.624 26.939 54.384 1.00 50.95 69 PHE C C 1
ATOM 2807 O O . PHE C 1 69 ? -32.982 27.496 55.273 1.00 47.73 69 PHE C O 1
ATOM 2815 N N . GLU C 1 70 ? -34.943 27.046 54.267 1.00 54.23 70 GLU C N 1
ATOM 2816 C CA . GLU C 1 70 ? -35.733 27.840 55.200 1.00 48.90 70 GLU C CA 1
ATOM 2817 C C . GLU C 1 70 ? -35.695 27.216 56.592 1.00 53.59 70 GLU C C 1
ATOM 2818 O O . GLU C 1 70 ? -35.611 27.923 57.597 1.00 50.55 70 GLU C O 1
ATOM 2824 N N . VAL C 1 71 ? -35.751 25.888 56.641 1.00 48.39 71 VAL C N 1
ATOM 2825 C CA . VAL C 1 71 ? -35.660 25.165 57.904 1.00 43.70 71 VAL C CA 1
ATOM 2826 C C . VAL C 1 71 ? -34.261 25.322 58.493 1.00 53.14 71 VAL C C 1
ATOM 2827 O O . VAL C 1 71 ? -34.096 25.447 59.706 1.00 55.07 71 VAL C O 1
ATOM 2831 N N . ALA C 1 72 ? -33.256 25.329 57.622 1.00 49.56 72 ALA C N 1
ATOM 2832 C CA . ALA C 1 72 ? -31.869 25.466 58.054 1.00 52.07 72 ALA C CA 1
ATOM 2833 C C . ALA C 1 72 ? -31.589 26.842 58.653 1.00 53.07 72 ALA C C 1
ATOM 2834 O O . ALA C 1 72 ? -30.750 26.976 59.541 1.00 49.43 72 ALA C O 1
ATOM 2836 N N . GLN C 1 73 ? -32.286 27.863 58.162 1.00 58.67 73 GLN C N 1
ATOM 2837 C CA . GLN C 1 73 ? -32.157 29.208 58.711 1.00 53.94 73 GLN C CA 1
ATOM 2838 C C . GLN C 1 73 ? -32.716 29.233 60.124 1.00 53.44 73 GLN C C 1
ATOM 2839 O O . GLN C 1 73 ? -32.216 29.949 60.992 1.00 60.07 73 GLN C O 1
ATOM 2845 N N . LEU C 1 74 ? -33.765 28.446 60.343 1.00 50.57 74 LEU C N 1
ATOM 2846 C CA . LEU C 1 74 ? -34.440 28.397 61.637 1.00 59.88 74 LEU C CA 1
ATOM 2847 C C . LEU C 1 74 ? -33.604 27.657 62.678 1.00 63.97 74 LEU C C 1
ATOM 2848 O O . LEU C 1 74 ? -33.665 27.970 63.873 1.00 62.56 74 LEU C O 1
ATOM 2853 N N . ILE C 1 75 ? -32.823 26.683 62.217 1.00 64.61 75 ILE C N 1
ATOM 2854 C CA . ILE C 1 75 ? -31.920 25.956 63.094 1.00 60.35 75 ILE C CA 1
ATOM 2855 C C . ILE C 1 75 ? -30.823 26.906 63.560 1.00 61.72 75 ILE C C 1
ATOM 2856 O O . ILE C 1 75 ? -30.488 26.957 64.745 1.00 73.30 75 ILE C O 1
ATOM 2861 N N . ARG C 1 76 ? -30.276 27.659 62.611 1.00 55.65 76 ARG C N 1
ATOM 2862 C CA . ARG C 1 76 ? -29.235 28.642 62.883 1.00 55.50 76 ARG C CA 1
ATOM 2863 C C . ARG C 1 76 ? -29.717 29.691 63.883 1.00 61.77 76 ARG C C 1
ATOM 2864 O O . ARG C 1 76 ? -28.920 30.275 64.617 1.00 70.89 76 ARG C O 1
ATOM 2872 N N . HIS C 1 77 ? -31.028 29.915 63.918 1.00 66.30 77 HIS C N 1
ATOM 2873 C CA . HIS C 1 77 ? -31.607 30.959 64.756 1.00 70.85 77 HIS C CA 1
ATOM 2874 C C . HIS C 1 77 ? -31.843 30.533 66.206 1.00 70.98 77 HIS C C 1
ATOM 2875 O O . HIS C 1 77 ? -31.529 31.279 67.136 1.00 68.45 77 HIS C O 1
ATOM 2882 N N . TYR C 1 78 ? -32.411 29.344 66.394 1.00 70.24 78 TYR C N 1
ATOM 2883 C CA . TYR C 1 78 ? -32.647 28.812 67.737 1.00 71.79 78 TYR C CA 1
ATOM 2884 C C . TYR C 1 78 ? -31.401 28.146 68.312 1.00 79.35 78 TYR C C 1
ATOM 2885 O O . TYR C 1 78 ? -31.323 27.873 69.511 1.00 69.59 78 TYR C O 1
ATOM 2894 N N . ASN C 1 79 ? -30.426 27.885 67.451 1.00 78.37 79 ASN C N 1
ATOM 2895 C CA . ASN C 1 79 ? -29.126 27.406 67.897 1.00 72.65 79 ASN C CA 1
ATOM 2896 C C . ASN C 1 79 ? -28.042 27.887 66.943 1.00 73.69 79 ASN C C 1
ATOM 2897 O O . ASN C 1 79 ? -27.817 27.270 65.905 1.00 77.67 79 ASN C O 1
ATOM 2902 N N . PRO C 1 80 ? -27.369 28.997 67.288 1.00 74.90 80 PRO C N 1
ATOM 2903 C CA . PRO C 1 80 ? -26.282 29.561 66.478 1.00 70.29 80 PRO C CA 1
ATOM 2904 C C . PRO C 1 80 ? -25.108 28.598 66.330 1.00 64.50 80 PRO C C 1
ATOM 2905 O O . PRO C 1 80 ? -24.297 28.750 65.414 1.00 69.18 80 PRO C O 1
ATOM 2909 N N . TYR C 1 81 ? -25.028 27.613 67.219 1.00 72.30 81 TYR C N 1
ATOM 2910 C CA . TYR C 1 81 ? -23.884 26.710 67.267 1.00 72.88 81 TYR C CA 1
ATOM 2911 C C . TYR C 1 81 ? -24.106 25.434 66.468 1.00 65.53 81 TYR C C 1
ATOM 2912 O O . TYR C 1 81 ? -23.231 24.573 66.408 1.00 72.33 81 TYR C O 1
ATOM 2921 N N . ALA C 1 82 ? -25.275 25.327 65.848 1.00 70.24 82 ALA C N 1
ATOM 2922 C CA . ALA C 1 82 ? -25.647 24.136 65.094 1.00 64.85 82 ALA C CA 1
ATOM 2923 C C . ALA C 1 82 ? -24.713 23.868 63.917 1.00 64.03 82 ALA C C 1
ATOM 2924 O O . ALA C 1 82 ? -24.259 24.794 63.244 1.00 63.89 82 ALA C O 1
ATOM 2926 N N . ILE C 1 83 ? -24.432 22.591 63.678 1.00 54.05 83 ILE C N 1
ATOM 2927 C CA . ILE C 1 83 ? -23.619 22.186 62.541 1.00 53.59 83 ILE C CA 1
ATOM 2928 C C . ILE C 1 83 ? -24.524 21.676 61.431 1.00 48.78 83 ILE C C 1
ATOM 2929 O O . ILE C 1 83 ? -25.017 20.552 61.491 1.00 55.19 83 ILE C O 1
ATOM 2934 N N . ILE C 1 84 ? -24.746 22.507 60.420 1.00 54.83 84 ILE C N 1
ATOM 2935 C CA . ILE C 1 84 ? -25.660 22.153 59.344 1.00 56.80 84 ILE C CA 1
ATOM 2936 C C . ILE C 1 84 ? -24.955 21.387 58.236 1.00 62.76 84 ILE C C 1
ATOM 2937 O O . ILE C 1 84 ? -23.905 21.803 57.748 1.00 60.74 84 ILE C O 1
ATOM 2942 N N . VAL C 1 85 ? -25.536 20.259 57.849 1.00 55.42 85 VAL C N 1
ATOM 2943 C CA . VAL C 1 85 ? -25.085 19.535 56.673 1.00 50.16 85 VAL C CA 1
ATOM 2944 C C . VAL C 1 85 ? -26.284 19.257 55.782 1.00 47.36 85 VAL C C 1
ATOM 2945 O O . VAL C 1 85 ? -27.288 18.707 56.233 1.00 49.81 85 VAL C O 1
ATOM 2949 N N . PHE C 1 86 ? -26.190 19.662 54.521 1.00 49.61 86 PHE C N 1
ATOM 2950 C CA . PHE C 1 86 ? -27.244 19.372 53.562 1.00 50.81 86 PHE C CA 1
ATOM 2951 C C . PHE C 1 86 ? -26.935 18.082 52.822 1.00 55.27 86 PHE C C 1
ATOM 2952 O O . PHE C 1 86 ? -25.797 17.845 52.416 1.00 64.07 86 PHE C O 1
ATOM 2960 N N . ILE C 1 87 ? -27.952 17.244 52.667 1.00 49.23 87 ILE C N 1
ATOM 2961 C CA . ILE C 1 87 ? -27.838 16.033 51.870 1.00 49.27 87 ILE C CA 1
ATOM 2962 C C . ILE C 1 87 ? -28.981 16.032 50.874 1.00 51.60 87 ILE C C 1
ATOM 2963 O O . ILE C 1 87 ? -30.149 16.031 51.262 1.00 54.47 87 ILE C O 1
ATOM 2968 N N . THR C 1 88 ? -28.653 16.042 49.588 1.00 52.64 88 THR C N 1
ATOM 2969 C CA . THR C 1 88 ? -29.679 16.203 48.570 1.00 53.65 88 THR C CA 1
ATOM 2970 C C . THR C 1 88 ? -29.262 15.632 47.223 1.00 49.98 88 THR C C 1
ATOM 2971 O O . THR C 1 88 ? -28.098 15.294 47.009 1.00 51.22 88 THR C O 1
ATOM 2975 N N . SER C 1 89 ? -30.230 15.522 46.321 1.00 54.46 89 SER C N 1
ATOM 2976 C CA . SER C 1 89 ? -29.965 15.106 44.954 1.00 58.21 89 SER C CA 1
ATOM 2977 C C . SER C 1 89 ? -29.909 16.344 44.068 1.00 61.82 89 SER C C 1
ATOM 2978 O O . SER C 1 89 ? -29.483 16.282 42.915 1.00 60.56 89 SER C O 1
ATOM 2981 N N . ARG C 1 90 ? -30.346 17.470 44.625 1.00 61.18 90 ARG C N 1
ATOM 2982 C CA . ARG C 1 90 ? -30.341 18.742 43.914 1.00 62.65 90 ARG C CA 1
ATOM 2983 C C . ARG C 1 90 ? -28.960 19.378 43.996 1.00 57.85 90 ARG C C 1
ATOM 2984 O O . ARG C 1 90 ? -28.729 20.285 44.796 1.00 47.86 90 ARG C O 1
ATOM 2992 N N . SER C 1 91 ? -28.048 18.895 43.159 1.00 62.44 91 SER C N 1
ATOM 2993 C CA . SER C 1 91 ? -26.647 19.293 43.224 1.00 49.54 91 SER C CA 1
ATOM 2994 C C . SER C 1 91 ? -26.422 20.746 42.817 1.00 59.78 91 SER C C 1
ATOM 2995 O O . SER C 1 91 ? -25.415 21.351 43.188 1.00 61.92 91 SER C O 1
ATOM 2998 N N . GLU C 1 92 ? -27.360 21.306 42.060 1.00 56.06 92 GLU C N 1
ATOM 2999 C CA . GLU C 1 92 ? -27.238 22.687 41.606 1.00 47.31 92 GLU C CA 1
ATOM 3000 C C . GLU C 1 92 ? -27.568 23.693 42.710 1.00 48.49 92 GLU C C 1
ATOM 3001 O O . GLU C 1 92 ? -27.448 24.901 42.508 1.00 64.70 92 GLU C O 1
ATOM 3007 N N . PHE C 1 93 ? -27.980 23.196 43.874 1.00 47.50 93 PHE C N 1
ATOM 3008 C CA . PHE C 1 93 ? -28.285 24.061 45.013 1.00 53.79 93 PHE C CA 1
ATOM 3009 C C . PHE C 1 93 ? -27.042 24.300 45.858 1.00 56.36 93 PHE C C 1
ATOM 3010 O O . PHE C 1 93 ? -27.100 24.992 46.876 1.00 54.83 93 PHE C O 1
ATOM 3018 N N . ALA C 1 94 ? -25.927 23.716 45.431 1.00 59.28 94 ALA C N 1
ATOM 3019 C CA . ALA C 1 94 ? -24.676 23.755 46.184 1.00 56.61 94 ALA C CA 1
ATOM 3020 C C . ALA C 1 94 ? -24.214 25.170 46.520 1.00 53.93 94 ALA C C 1
ATOM 3021 O O . ALA C 1 94 ? -23.784 25.439 47.643 1.00 44.17 94 ALA C O 1
ATOM 3023 N N . THR C 1 95 ? -24.308 26.070 45.547 1.00 51.39 95 THR C N 1
ATOM 3024 C CA . THR C 1 95 ? -23.861 27.445 45.737 1.00 52.12 95 THR C CA 1
ATOM 3025 C C . THR C 1 95 ? -24.942 28.325 46.357 1.00 48.66 95 THR C C 1
ATOM 3026 O O . THR C 1 95 ? -24.688 29.478 46.694 1.00 48.67 95 THR C O 1
ATOM 3030 N N . LEU C 1 96 ? -26.143 27.779 46.511 1.00 52.68 96 LEU C N 1
ATOM 3031 C CA . LEU C 1 96 ? -27.275 28.566 46.992 1.00 47.56 96 LEU C CA 1
ATOM 3032 C C . LEU C 1 96 ? -27.355 28.651 48.513 1.00 51.41 96 LEU C C 1
ATOM 3033 O O . LEU C 1 96 ? -28.122 29.450 49.050 1.00 58.33 96 LEU C O 1
ATOM 3038 N N . THR C 1 97 ? -26.570 27.829 49.203 1.00 42.20 97 THR C N 1
ATOM 3039 C CA . THR C 1 97 ? -26.605 27.793 50.662 1.00 46.49 97 THR C CA 1
ATOM 3040 C C . THR C 1 97 ? -26.241 29.146 51.265 1.00 54.89 97 THR C C 1
ATOM 3041 O O . THR C 1 97 ? -26.783 29.542 52.297 1.00 52.31 97 THR C O 1
ATOM 3045 N N . TYR C 1 98 ? -25.328 29.853 50.606 1.00 56.21 98 TYR C N 1
ATOM 3046 C CA . TYR C 1 98 ? -24.854 31.143 51.093 1.00 56.71 98 TYR C CA 1
ATOM 3047 C C . TYR C 1 98 ? -25.964 32.192 51.101 1.00 53.19 98 TYR C C 1
ATOM 3048 O O . TYR C 1 98 ? -25.993 33.064 51.970 1.00 50.16 98 TYR C O 1
ATOM 3057 N N . LYS C 1 99 ? -26.872 32.105 50.130 1.00 49.40 99 LYS C N 1
ATOM 3058 C CA . LYS C 1 99 ? -27.982 33.050 50.021 1.00 50.64 99 LYS C CA 1
ATOM 3059 C C . LYS C 1 99 ? -28.834 33.051 51.277 1.00 48.81 99 LYS C C 1
ATOM 3060 O O . LYS C 1 99 ? -29.283 34.098 51.740 1.00 58.18 99 LYS C O 1
ATOM 3066 N N . TYR C 1 100 ? -29.050 31.863 51.825 1.00 58.69 100 TYR C N 1
ATOM 3067 C CA . TYR C 1 100 ? -29.931 31.707 52.972 1.00 55.80 100 TYR C CA 1
ATOM 3068 C C . TYR C 1 100 ? -29.218 31.962 54.291 1.00 59.56 100 TYR C C 1
ATOM 3069 O O . TYR C 1 100 ? -29.752 31.669 55.357 1.00 62.92 100 TYR C O 1
ATOM 3078 N N . GLN C 1 101 ? -28.014 32.518 54.200 1.00 45.17 101 GLN C N 1
ATOM 3079 C CA . GLN C 1 101 ? -27.243 32.919 55.369 1.00 52.60 101 GLN C CA 1
ATOM 3080 C C . GLN C 1 101 ? -27.145 31.815 56.414 1.00 61.88 101 GLN C C 1
ATOM 3081 O O . GLN C 1 101 ? -27.242 32.069 57.616 1.00 68.90 101 GLN C O 1
ATOM 3087 N N . VAL C 1 102 ? -26.988 30.583 55.941 1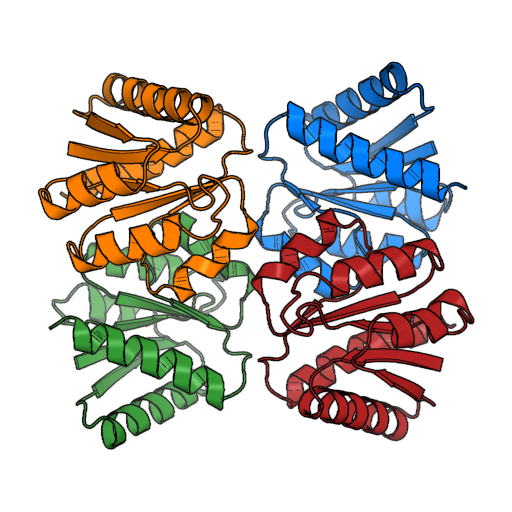.00 54.06 102 VAL C N 1
ATOM 3088 C CA . VAL C 1 102 ? -26.683 29.465 56.818 1.00 49.33 102 VAL C CA 1
ATOM 3089 C C . VAL C 1 102 ? -25.199 29.176 56.658 1.00 72.60 102 VAL C C 1
ATOM 3090 O O . VAL C 1 102 ? -24.603 29.529 55.634 1.00 70.64 102 VAL C O 1
ATOM 3094 N N . SER C 1 103 ? -24.591 28.579 57.676 1.00 66.42 103 SER C N 1
ATOM 3095 C CA . SER C 1 103 ? -23.196 28.195 57.571 1.00 60.86 103 SER C CA 1
ATOM 3096 C C . SER C 1 103 ? -23.083 26.683 57.604 1.00 56.69 103 SER C C 1
ATOM 3097 O O . SER C 1 103 ? -22.670 26.095 58.604 1.00 60.99 103 SER C O 1
ATOM 3100 N N . ALA C 1 104 ? -23.475 26.060 56.500 1.00 55.51 104 ALA C N 1
ATOM 3101 C CA . ALA C 1 104 ? -23.452 24.613 56.382 1.00 59.31 104 ALA C CA 1
ATOM 3102 C C . ALA C 1 104 ? -22.018 24.104 56.302 1.00 62.63 104 ALA C C 1
ATOM 3103 O O . ALA C 1 104 ? -21.255 24.508 55.424 1.00 45.68 104 ALA C O 1
ATOM 3105 N N . LEU C 1 105 ? -21.659 23.226 57.234 1.00 54.79 105 LEU C N 1
ATOM 3106 C CA . LEU C 1 105 ? -20.359 22.573 57.219 1.00 50.05 105 LEU C CA 1
ATOM 3107 C C . LEU C 1 105 ? -20.153 21.848 55.900 1.00 47.61 105 LEU C C 1
ATOM 3108 O O . LEU C 1 105 ? -19.089 21.936 55.290 1.00 67.05 105 LEU C O 1
ATOM 3113 N N . ASP C 1 106 ? -21.185 21.142 55.454 1.00 57.92 106 ASP C N 1
ATOM 3114 C CA . ASP C 1 106 ? -21.064 20.304 54.272 1.00 58.34 106 ASP C CA 1
ATOM 3115 C C . ASP C 1 106 ? -22.307 20.346 53.385 1.00 57.57 106 ASP C C 1
ATOM 3116 O O . ASP C 1 106 ? -23.369 20.821 53.791 1.00 45.54 106 ASP C O 1
ATOM 3121 N N . PHE C 1 107 ? -22.147 19.841 52.168 1.00 53.69 107 PHE C N 1
ATOM 3122 C CA . PHE C 1 107 ? -23.230 19.717 51.205 1.00 53.60 107 PHE C CA 1
ATOM 3123 C C . PHE C 1 107 ? -22.988 18.408 50.471 1.00 54.65 107 PHE C C 1
ATOM 3124 O O . PHE C 1 107 ? -22.032 18.292 49.704 1.00 71.17 107 PHE C O 1
ATOM 3132 N N . VAL C 1 108 ? -23.841 17.419 50.708 1.00 46.71 108 VAL C N 1
ATOM 3133 C CA . VAL C 1 108 ? -23.596 16.083 50.180 1.00 57.26 108 VAL C CA 1
ATOM 3134 C C . VAL C 1 108 ? -24.579 15.670 49.088 1.00 56.17 108 VAL C C 1
ATOM 3135 O O . VAL C 1 108 ? -25.797 15.737 49.267 1.00 62.06 108 VAL C O 1
ATOM 3139 N N . ASP C 1 109 ? -24.030 15.245 47.955 1.00 50.75 109 ASP C N 1
ATOM 3140 C CA . ASP C 1 109 ? -24.823 14.719 46.855 1.00 60.92 109 ASP C CA 1
ATOM 3141 C C . ASP C 1 109 ? -25.206 13.277 47.174 1.00 63.12 109 ASP C C 1
ATOM 3142 O O . ASP C 1 109 ? -24.342 12.439 47.446 1.00 60.43 109 ASP C O 1
ATOM 3147 N N . LYS C 1 110 ? -26.506 12.999 47.154 1.00 50.37 110 LYS C N 1
ATOM 3148 C CA . LYS C 1 110 ? -27.006 11.651 47.409 1.00 61.15 110 LYS C CA 1
ATOM 3149 C C . LYS C 1 110 ? -26.585 10.693 46.307 1.00 55.52 110 LYS C C 1
ATOM 3150 O O . LYS C 1 110 ? -26.541 9.484 46.498 1.00 53.21 110 LYS C O 1
ATOM 3156 N N . ASP C 1 111 ? -26.279 11.248 45.146 1.00 57.14 111 ASP C N 1
ATOM 3157 C CA . ASP C 1 111 ? -26.062 10.450 43.953 1.00 51.43 111 ASP C CA 1
ATOM 3158 C C . ASP C 1 111 ? -24.674 9.800 43.876 1.00 65.46 111 ASP C C 1
ATOM 3159 O O . ASP C 1 111 ? -24.381 9.025 42.962 1.00 66.93 111 ASP C O 1
ATOM 3164 N N . ILE C 1 112 ? -23.815 10.125 44.834 1.00 58.54 112 ILE C N 1
ATOM 3165 C CA . ILE C 1 112 ? -22.490 9.522 44.889 1.00 58.49 112 ILE C CA 1
ATOM 3166 C C . ILE C 1 112 ? -22.542 8.142 45.543 1.00 59.33 112 ILE C C 1
ATOM 3167 O O . ILE C 1 112 ? -23.424 7.870 46.360 1.00 65.75 112 ILE C O 1
ATOM 3172 N N . ASN C 1 113 ? -21.599 7.279 45.171 1.00 59.13 113 ASN C N 1
ATOM 3173 C CA . ASN C 1 113 ? -21.570 5.898 45.655 1.00 55.46 113 ASN C CA 1
ATOM 3174 C C . ASN C 1 113 ? -21.556 5.773 47.179 1.00 57.77 113 ASN C C 1
ATOM 3175 O O . ASN C 1 113 ? -21.156 6.700 47.881 1.00 61.45 113 ASN C O 1
ATOM 3180 N N . ASP C 1 114 ? -21.993 4.621 47.678 1.00 59.30 114 ASP C N 1
ATOM 3181 C CA . ASP C 1 114 ? -22.167 4.414 49.115 1.00 65.82 114 ASP C CA 1
ATOM 3182 C C . ASP C 1 114 ? -20.881 4.564 49.921 1.00 69.03 114 ASP C C 1
ATOM 3183 O O . ASP C 1 114 ? -20.907 5.044 51.055 1.00 68.20 114 ASP C O 1
ATOM 3188 N N . GLU C 1 115 ? -19.762 4.151 49.336 1.00 73.30 115 GLU C N 1
ATOM 3189 C CA . GLU C 1 115 ? -18.473 4.242 50.012 1.00 76.58 115 GLU C CA 1
ATOM 3190 C C . GLU C 1 115 ? -18.113 5.687 50.331 1.00 77.20 115 GLU C C 1
ATOM 3191 O O . GLU C 1 115 ? -17.919 6.046 51.493 1.00 74.38 115 GLU C O 1
ATOM 3197 N N . MET C 1 116 ? -18.024 6.512 49.292 1.00 72.58 116 MET C N 1
ATOM 3198 C CA . MET C 1 116 ? -17.660 7.913 49.465 1.00 66.36 116 MET C CA 1
ATOM 3199 C C . MET C 1 116 ? -18.729 8.664 50.243 1.00 74.42 116 MET C C 1
ATOM 3200 O O . MET C 1 116 ? -18.419 9.583 50.999 1.00 76.49 116 MET C O 1
ATOM 3205 N N . PHE C 1 117 ? -19.985 8.266 50.059 1.00 72.11 117 PHE C N 1
ATOM 3206 C CA . PHE C 1 117 ? -21.093 8.880 50.780 1.00 62.90 117 PHE C CA 1
ATOM 3207 C C . PHE C 1 117 ? -20.925 8.654 52.276 1.00 62.61 117 PHE C C 1
ATOM 3208 O O . PHE C 1 117 ? -21.129 9.566 53.073 1.00 63.88 117 PHE C O 1
ATOM 3216 N N . LYS C 1 118 ? -20.540 7.437 52.647 1.00 61.86 118 LYS C N 1
ATOM 3217 C CA . LYS C 1 118 ? -20.292 7.101 54.045 1.00 67.26 118 LYS C CA 1
ATOM 3218 C C . LYS C 1 118 ? -19.103 7.879 54.605 1.00 68.42 118 LYS C C 1
ATOM 3219 O O . LYS C 1 118 ? -19.149 8.375 55.732 1.00 66.17 118 LYS C O 1
ATOM 3225 N N . LYS C 1 119 ? -18.037 7.975 53.818 1.00 63.14 119 LYS C N 1
ATOM 3226 C CA . LYS C 1 119 ? -16.858 8.723 54.233 1.00 65.02 119 LYS C CA 1
ATOM 3227 C C . LYS C 1 119 ? -17.203 10.188 54.464 1.00 70.13 119 LYS C C 1
ATOM 3228 O O . LYS C 1 119 ? -16.739 10.800 55.421 1.00 73.17 119 LYS C O 1
ATOM 3234 N N . ARG C 1 120 ? -18.031 10.747 53.590 1.00 64.14 120 ARG C N 1
ATOM 3235 C CA . ARG C 1 120 ? -18.424 12.142 53.722 1.00 65.34 120 ARG C CA 1
ATOM 3236 C C . ARG C 1 120 ? -19.336 12.359 54.926 1.00 67.13 120 ARG C C 1
ATOM 3237 O O . ARG C 1 120 ? -19.338 13.435 55.524 1.00 76.00 120 ARG C O 1
ATOM 3245 N N . ILE C 1 121 ? -20.104 11.335 55.282 1.00 62.43 121 ILE C N 1
ATOM 3246 C CA . ILE C 1 121 ? -20.931 11.398 56.480 1.00 60.30 121 ILE C CA 1
ATOM 3247 C C . ILE C 1 121 ? -20.069 11.248 57.730 1.00 71.96 121 ILE C C 1
ATOM 3248 O O . ILE C 1 121 ? -20.246 11.983 58.702 1.00 76.75 121 ILE C O 1
ATOM 3253 N N . GLU C 1 122 ? -19.126 10.309 57.698 1.00 73.27 122 GLU C N 1
ATOM 3254 C CA . GLU C 1 122 ? -18.256 10.079 58.849 1.00 73.95 122 GLU C CA 1
ATOM 3255 C C . GLU C 1 122 ? -17.387 11.303 59.129 1.00 72.18 122 GLU C C 1
ATOM 3256 O O . GLU C 1 122 ? -17.023 11.560 60.275 1.00 66.46 122 GLU C O 1
ATOM 3262 N N . GLN C 1 123 ? -17.074 12.062 58.081 1.00 71.44 123 GLN C N 1
ATOM 3263 C CA . GLN C 1 123 ? -16.343 13.314 58.237 1.00 70.76 123 GLN C CA 1
ATOM 3264 C C . GLN C 1 123 ? -17.127 14.274 59.116 1.00 69.07 123 GLN C C 1
ATOM 3265 O O . GLN C 1 123 ? -16.590 14.844 60.065 1.00 66.75 123 GLN C O 1
ATOM 3271 N N . ASN C 1 124 ? -18.403 14.445 58.789 1.00 65.36 124 ASN C N 1
ATOM 3272 C CA . ASN C 1 124 ? -19.271 15.344 59.533 1.00 65.00 124 ASN C CA 1
ATOM 3273 C C . ASN C 1 124 ? -19.435 14.887 60.976 1.00 69.82 124 ASN C C 1
ATOM 3274 O O . ASN C 1 124 ? -19.545 15.707 61.888 1.00 69.40 124 ASN C O 1
ATOM 3279 N N . ILE C 1 125 ? -19.441 13.573 61.176 1.00 72.61 125 ILE C N 1
ATOM 3280 C CA . ILE C 1 125 ? -19.496 13.000 62.514 1.00 76.69 125 ILE C CA 1
ATOM 3281 C C . ILE C 1 125 ? -18.241 13.369 63.294 1.00 75.16 125 ILE C C 1
ATOM 3282 O O . ILE C 1 125 ? -18.320 13.882 64.411 1.00 73.89 125 ILE C O 1
ATOM 3287 N N . PHE C 1 126 ? -17.085 13.104 62.692 1.00 65.13 126 PHE C N 1
ATOM 3288 C CA . PHE C 1 126 ? -15.800 13.359 63.335 1.00 68.10 126 PHE C CA 1
ATOM 3289 C C . PHE C 1 126 ? -15.630 14.835 63.680 1.00 74.85 126 PHE C C 1
ATOM 3290 O O . PHE C 1 126 ? -15.114 15.174 64.745 1.00 78.63 126 PHE C O 1
ATOM 3298 N N . TYR C 1 127 ? -16.067 15.706 62.775 1.00 70.51 127 TYR C N 1
ATOM 3299 C CA . TYR C 1 127 ? -15.985 17.147 62.986 1.00 57.98 127 TYR C CA 1
ATOM 3300 C C . TYR C 1 127 ? -16.852 17.559 64.168 1.00 64.31 127 TYR C C 1
ATOM 3301 O O . TYR C 1 127 ? -16.451 18.386 64.987 1.00 69.00 127 TYR C O 1
ATOM 3310 N N . THR C 1 128 ? -18.043 16.976 64.249 1.00 64.78 128 THR C N 1
ATOM 3311 C CA . THR C 1 128 ? -18.963 17.259 65.341 1.00 69.47 128 THR C CA 1
ATOM 3312 C C . THR C 1 128 ? -18.376 16.772 66.659 1.00 68.80 128 THR C C 1
ATOM 3313 O O . THR C 1 128 ? -18.481 17.445 67.684 1.00 74.32 128 THR C O 1
ATOM 3317 N N . LYS C 1 129 ? -17.752 15.599 66.621 1.00 76.53 129 LYS C N 1
ATOM 3318 C CA . LYS C 1 129 ? -17.067 15.057 67.786 1.00 86.03 129 LYS C CA 1
ATOM 3319 C C . LYS C 1 129 ? -15.940 15.985 68.223 1.00 82.95 129 LYS C C 1
ATOM 3320 O O . LYS C 1 129 ? -15.802 16.297 69.407 1.00 86.05 129 LYS C O 1
ATOM 3326 N N . SER C 1 130 ? -15.153 16.449 67.257 1.00 78.65 130 SER C N 1
ATOM 3327 C CA . SER C 1 130 ? -14.006 17.308 67.543 1.00 88.87 130 SER C CA 1
ATOM 3328 C C . SER C 1 130 ? -14.425 18.695 68.030 1.00 84.75 130 SER C C 1
ATOM 3329 O O . SER C 1 130 ? -13.586 19.577 68.209 1.00 96.20 130 SER C O 1
ATOM 3332 N N . MET C 1 131 ? -15.724 18.883 68.239 1.00 83.56 131 MET C N 1
ATOM 3333 C CA . MET C 1 131 ? -16.240 20.150 68.734 1.00 93.52 131 MET C CA 1
ATOM 3334 C C . MET C 1 131 ? -16.591 20.048 70.217 1.00 96.44 131 MET C C 1
ATOM 3335 O O . MET C 1 131 ? -17.496 20.724 70.704 1.00 80.95 131 MET C O 1
ATOM 3340 N N . LEU C 1 132 ? -15.867 19.187 70.926 1.00 108.66 132 LEU C N 1
ATOM 3341 C CA . LEU C 1 132 ? -15.994 19.082 72.376 1.00 110.33 132 LEU C CA 1
ATOM 3342 C C . LEU C 1 132 ? -14.627 19.202 73.042 1.00 103.01 132 LEU C C 1
ATOM 3343 O O . LEU C 1 132 ? -13.751 18.361 72.838 1.00 82.88 132 LEU C O 1
ATOM 3348 N N . MET D 1 1 ? -19.641 3.708 14.819 1.00 72.10 1 MET D N 1
ATOM 3349 C CA . MET D 1 1 ? -19.357 4.758 15.792 1.00 90.60 1 MET D CA 1
ATOM 3350 C C . MET D 1 1 ? -18.056 4.490 16.541 1.00 97.77 1 MET D C 1
ATOM 3351 O O . MET D 1 1 ? -17.908 3.455 17.192 1.00 93.55 1 MET D O 1
ATOM 3356 N N . LYS D 1 2 ? -17.118 5.428 16.448 1.00 97.89 2 LYS D N 1
ATOM 3357 C CA . LYS D 1 2 ? -15.821 5.279 17.103 1.00 100.67 2 LYS D CA 1
ATOM 3358 C C . LYS D 1 2 ? -15.614 6.297 18.223 1.00 96.92 2 LYS D C 1
ATOM 3359 O O . LYS D 1 2 ? -15.873 7.490 18.056 1.00 92.36 2 LYS D O 1
ATOM 3365 N N . VAL D 1 3 ? -15.135 5.807 19.361 1.00 79.37 3 VAL D N 1
ATOM 3366 C CA . VAL D 1 3 ? -15.022 6.612 20.569 1.00 65.47 3 VAL D CA 1
ATOM 3367 C C . VAL D 1 3 ? -13.580 6.694 21.052 1.00 73.52 3 VAL D C 1
ATOM 3368 O O . VAL D 1 3 ? -12.884 5.684 21.123 1.00 85.39 3 VAL D O 1
ATOM 3372 N N . LEU D 1 4 ? -13.132 7.900 21.383 1.00 79.26 4 LEU D N 1
ATOM 3373 C CA . LEU D 1 4 ? -11.775 8.092 21.874 1.00 66.88 4 LEU D CA 1
ATOM 3374 C C . LEU D 1 4 ? -11.779 8.401 23.367 1.00 59.83 4 LEU D C 1
ATOM 3375 O O . LEU D 1 4 ? -12.405 9.363 23.812 1.00 60.07 4 LEU D O 1
ATOM 3380 N N . ILE D 1 5 ? -11.079 7.577 24.139 1.00 56.44 5 ILE D N 1
ATOM 3381 C CA . ILE D 1 5 ? -11.045 7.730 25.588 1.00 56.09 5 ILE D CA 1
ATOM 3382 C C . ILE D 1 5 ? -9.679 8.209 26.069 1.00 62.85 5 ILE D C 1
ATOM 3383 O O . ILE D 1 5 ? -8.646 7.667 25.678 1.00 68.55 5 ILE D O 1
ATOM 3388 N N . LEU D 1 6 ? -9.683 9.234 26.914 1.00 64.16 6 LEU D N 1
ATOM 3389 C CA . LEU D 1 6 ? -8.461 9.719 27.540 1.00 56.46 6 LEU D CA 1
ATOM 3390 C C . LEU D 1 6 ? -8.572 9.561 29.052 1.00 57.17 6 LEU D C 1
ATOM 3391 O O . LEU D 1 6 ? -9.279 10.318 29.714 1.00 57.61 6 LEU D O 1
ATOM 3396 N N . GLU D 1 7 ? -7.870 8.573 29.594 1.00 62.89 7 GLU D N 1
ATOM 3397 C CA . GLU D 1 7 ? -7.934 8.285 31.020 1.00 60.73 7 GLU D CA 1
ATOM 3398 C C . GLU D 1 7 ? -6.602 7.729 31.513 1.00 64.73 7 GLU D C 1
ATOM 3399 O O . GLU D 1 7 ? -6.103 6.735 30.984 1.00 63.60 7 GLU D O 1
ATOM 3405 N N . ASP D 1 8 ? -6.026 8.372 32.524 1.00 63.25 8 ASP D N 1
ATOM 3406 C CA . ASP D 1 8 ? -4.718 7.961 33.027 1.00 73.16 8 ASP D CA 1
ATOM 3407 C C . ASP D 1 8 ? -4.800 6.895 34.121 1.00 72.85 8 ASP D C 1
ATOM 3408 O O . ASP D 1 8 ? -3.822 6.197 34.381 1.00 75.89 8 ASP D O 1
ATOM 3413 N N . VAL D 1 9 ? -5.959 6.772 34.761 1.00 67.13 9 VAL D N 1
ATOM 3414 C CA . VAL D 1 9 ? -6.147 5.747 35.785 1.00 58.82 9 VAL D CA 1
ATOM 3415 C C . VAL D 1 9 ? -6.745 4.471 35.189 1.00 68.17 9 VAL D C 1
ATOM 3416 O O . VAL D 1 9 ? -7.805 4.510 34.570 1.00 74.75 9 VAL D O 1
ATOM 3420 N N . ILE D 1 10 ? -6.053 3.347 35.372 1.00 77.10 10 ILE D N 1
ATOM 3421 C CA . ILE D 1 10 ? -6.446 2.072 34.762 1.00 71.02 10 ILE D CA 1
ATOM 3422 C C . ILE D 1 10 ? -7.841 1.580 35.182 1.00 71.36 10 ILE D C 1
ATOM 3423 O O . ILE D 1 10 ? -8.594 1.064 34.350 1.00 62.24 10 ILE D O 1
ATOM 3428 N N . GLU D 1 11 ? -8.182 1.759 36.456 1.00 70.01 11 GLU D N 1
ATOM 3429 C CA . GLU D 1 11 ? -9.467 1.318 36.984 1.00 59.59 11 GLU D CA 1
ATOM 3430 C C . GLU D 1 11 ? -10.637 1.993 36.274 1.00 72.99 11 GLU D C 1
ATOM 3431 O O . GLU D 1 11 ? -11.594 1.334 35.856 1.00 73.53 11 GLU D O 1
ATOM 3437 N N . HIS D 1 12 ? -10.548 3.312 36.142 1.00 70.26 12 HIS D N 1
ATOM 3438 C CA . HIS D 1 12 ? -11.569 4.089 35.459 1.00 63.50 12 HIS D CA 1
ATOM 3439 C C . HIS D 1 12 ? -11.656 3.720 33.978 1.00 69.10 12 HIS D C 1
ATOM 3440 O O . HIS D 1 12 ? -12.737 3.763 33.386 1.00 71.54 12 HIS D O 1
ATOM 3447 N N . GLN D 1 13 ? -10.521 3.356 33.386 1.00 71.15 13 GLN D N 1
ATOM 3448 C CA . GLN D 1 13 ? -10.500 2.897 31.999 1.00 71.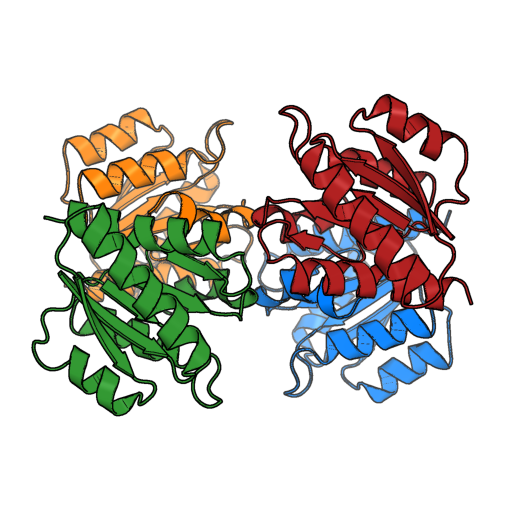96 13 GLN D CA 1
ATOM 3449 C C . GLN D 1 13 ? -11.430 1.704 31.826 1.00 71.91 13 GLN D C 1
ATOM 3450 O O . GLN D 1 13 ? -12.324 1.720 30.983 1.00 68.37 13 GLN D O 1
ATOM 3456 N N . VAL D 1 14 ? -11.218 0.677 32.642 1.00 71.95 14 VAL D N 1
ATOM 3457 C CA . VAL D 1 14 ? -12.022 -0.535 32.576 1.00 65.95 14 VAL D CA 1
ATOM 3458 C C . VAL D 1 14 ? -13.485 -0.239 32.879 1.00 69.13 14 VAL D C 1
ATOM 3459 O O . VAL D 1 14 ? -14.378 -0.738 32.193 1.00 75.87 14 VAL D O 1
ATOM 3463 N N . ARG D 1 15 ? -13.721 0.581 33.901 1.00 69.22 15 ARG D N 1
ATOM 3464 C CA . ARG D 1 15 ? -15.079 0.937 34.304 1.00 70.07 15 ARG D CA 1
ATOM 3465 C C . ARG D 1 15 ? -15.873 1.505 33.135 1.00 64.31 15 ARG D C 1
ATOM 3466 O O . ARG D 1 15 ? -17.013 1.113 32.896 1.00 71.77 15 ARG D O 1
ATOM 3474 N N . LEU D 1 16 ? -15.256 2.427 32.405 1.00 64.57 16 LEU D N 1
ATOM 3475 C CA . LEU D 1 16 ? -15.900 3.046 31.257 1.00 65.50 16 LEU D CA 1
ATOM 3476 C C . LEU D 1 16 ? -16.030 2.059 30.102 1.00 66.87 16 LEU D C 1
ATOM 3477 O O . LEU D 1 16 ? -17.075 1.977 29.458 1.00 72.77 16 LEU D O 1
ATOM 3482 N N . GLU D 1 17 ? -14.962 1.310 29.852 1.00 66.22 17 GLU D N 1
ATOM 3483 C CA . GLU D 1 17 ? -14.922 0.369 28.737 1.00 66.03 17 GLU D CA 1
ATOM 3484 C C . GLU D 1 17 ? -15.894 -0.793 28.916 1.00 68.72 17 GLU D C 1
ATOM 3485 O O . GLU D 1 17 ? -16.391 -1.348 27.936 1.00 68.84 17 GLU D O 1
ATOM 3491 N N . ARG D 1 18 ? -16.154 -1.164 30.166 1.00 62.77 18 ARG D N 1
ATOM 3492 C CA . ARG D 1 18 ? -17.150 -2.185 30.463 1.00 68.82 18 ARG D CA 1
ATOM 3493 C C . ARG D 1 18 ? -18.515 -1.687 30.021 1.00 74.33 18 ARG D C 1
ATOM 3494 O O . ARG D 1 18 ? -19.242 -2.372 29.301 1.00 71.72 18 ARG D O 1
ATOM 3502 N N . ILE D 1 19 ? -18.845 -0.479 30.464 1.00 67.72 19 ILE D N 1
ATOM 3503 C CA . ILE D 1 19 ? -20.111 0.163 30.146 1.00 62.03 19 ILE D CA 1
ATOM 3504 C C . ILE D 1 19 ? -20.295 0.331 28.643 1.00 64.78 19 ILE D C 1
ATOM 3505 O O . ILE D 1 19 ? -21.385 0.114 28.116 1.00 68.44 19 ILE D O 1
ATOM 3510 N N . LEU D 1 20 ? -19.220 0.703 27.956 1.00 61.89 20 LEU D N 1
ATOM 3511 C CA . LEU D 1 20 ? -19.269 0.873 26.508 1.00 70.03 20 LEU D CA 1
ATOM 3512 C C . LEU D 1 20 ? -19.579 -0.445 25.805 1.00 72.53 20 LEU D C 1
ATOM 3513 O O . LEU D 1 20 ? -20.229 -0.459 24.761 1.00 73.24 20 LEU D O 1
ATOM 3518 N N . ASP D 1 21 ? -19.114 -1.547 26.386 1.00 71.62 21 ASP D N 1
ATOM 3519 C CA . ASP D 1 21 ? -19.424 -2.875 25.869 1.00 69.93 21 ASP D CA 1
ATOM 3520 C C . ASP D 1 21 ? -20.868 -3.249 26.186 1.00 74.22 21 ASP D C 1
ATOM 3521 O O . ASP D 1 21 ? -21.587 -3.771 25.334 1.00 73.25 21 ASP D O 1
ATOM 3526 N N . GLU D 1 22 ? -21.283 -2.976 27.419 1.00 67.04 22 GLU D N 1
ATOM 3527 C CA . GLU D 1 22 ? -22.640 -3.277 27.860 1.00 62.37 22 GLU D CA 1
ATOM 3528 C C . GLU D 1 22 ? -23.682 -2.508 27.051 1.00 76.50 22 GLU D C 1
ATOM 3529 O O . GLU D 1 22 ? -24.658 -3.089 26.583 1.00 77.77 22 GLU D O 1
ATOM 3535 N N . ILE D 1 23 ? -23.465 -1.206 26.884 1.00 74.35 23 ILE D N 1
ATOM 3536 C CA . ILE D 1 23 ? -24.333 -0.382 26.046 1.00 75.81 23 ILE D CA 1
ATOM 3537 C C . ILE D 1 23 ? -24.350 -0.917 24.615 1.00 74.50 23 ILE D C 1
ATOM 3538 O O . ILE D 1 23 ? -25.386 -0.913 23.944 1.00 73.07 23 ILE D O 1
ATOM 3543 N N . SER D 1 24 ? -23.196 -1.399 24.166 1.00 67.74 24 SER D N 1
ATOM 3544 C CA . SER D 1 24 ? -23.049 -1.921 22.814 1.00 70.87 24 SER D CA 1
ATOM 3545 C C . SER D 1 24 ? -23.872 -3.188 22.575 1.00 81.18 24 SER D C 1
ATOM 3546 O O . SER D 1 24 ? -24.437 -3.372 21.497 1.00 74.54 24 SER D O 1
ATOM 3549 N N . LYS D 1 25 ? -23.937 -4.060 23.577 1.00 68.48 25 LYS D N 1
ATOM 3550 C CA . LYS D 1 25 ? -24.682 -5.308 23.439 1.00 76.18 25 LYS D CA 1
ATOM 3551 C C . LYS D 1 25 ? -26.159 -5.135 23.788 1.00 84.00 25 LYS D C 1
ATOM 3552 O O . LYS D 1 25 ? -27.031 -5.659 23.095 1.00 87.78 25 LYS D O 1
ATOM 3558 N N . GLU D 1 26 ? -26.432 -4.393 24.856 1.00 80.24 26 GLU D N 1
ATOM 3559 C CA . GLU D 1 26 ? -27.795 -4.229 25.348 1.00 71.33 26 GLU D CA 1
ATOM 3560 C C . GLU D 1 26 ? -28.658 -3.414 24.394 1.00 72.35 26 GLU D C 1
ATOM 3561 O O . GLU D 1 26 ? -29.710 -3.875 23.955 1.00 85.40 26 GLU D O 1
ATOM 3567 N N . SER D 1 27 ? -28.218 -2.205 24.071 1.00 77.19 27 SER D N 1
ATOM 3568 C CA . SER D 1 27 ? -28.978 -1.369 23.153 1.00 94.00 27 SER D CA 1
ATOM 3569 C C . SER D 1 27 ? -28.559 -1.610 21.708 1.00 81.76 27 SER D C 1
ATOM 3570 O O . SER D 1 27 ? -28.950 -0.868 20.811 1.00 93.47 27 SER D O 1
ATOM 3573 N N . ASN D 1 28 ? -27.750 -2.644 21.501 1.00 78.19 28 ASN D N 1
ATOM 3574 C CA . ASN D 1 28 ? -27.389 -3.113 20.164 1.00 94.31 28 ASN D CA 1
ATOM 3575 C C . ASN D 1 28 ? -26.753 -2.046 19.266 1.00 79.92 28 ASN D C 1
ATOM 3576 O O . ASN D 1 28 ? -27.222 -1.795 18.157 1.00 73.51 28 ASN D O 1
ATOM 3581 N N . ILE D 1 29 ? -25.683 -1.424 19.754 1.00 94.97 29 ILE D N 1
ATOM 3582 C CA . ILE D 1 29 ? -24.946 -0.430 18.981 1.00 89.41 29 ILE D CA 1
ATOM 3583 C C . ILE D 1 29 ? -23.482 -0.849 18.839 1.00 83.15 29 ILE D C 1
ATOM 3584 O O . ILE D 1 29 ? -22.811 -1.107 19.831 1.00 75.52 29 ILE D O 1
ATOM 3589 N N . PRO D 1 30 ? -22.973 -0.913 17.600 1.00 86.97 30 PRO D N 1
ATOM 3590 C CA . PRO D 1 30 ? -21.551 -1.234 17.418 1.00 87.07 30 PRO D CA 1
ATOM 3591 C C . PRO D 1 30 ? -20.669 -0.087 17.899 1.00 86.71 30 PRO D C 1
ATOM 3592 O O . PRO D 1 30 ? -20.704 0.993 17.309 1.00 90.63 30 PRO D O 1
ATOM 3596 N N . ILE D 1 31 ? -19.897 -0.316 18.958 1.00 85.05 31 ILE D N 1
ATOM 3597 C CA . ILE D 1 31 ? -19.013 0.713 19.500 1.00 84.47 31 ILE D CA 1
ATOM 3598 C C . ILE D 1 31 ? -17.575 0.213 19.599 1.00 77.79 31 ILE D C 1
ATOM 3599 O O . ILE D 1 31 ? -17.294 -0.758 20.302 1.00 70.16 31 ILE D O 1
ATOM 3604 N N . SER D 1 32 ? -16.669 0.882 18.894 1.00 75.67 32 SER D N 1
ATOM 3605 C CA . SER D 1 32 ? -15.247 0.566 18.969 1.00 79.65 32 SER D CA 1
ATOM 3606 C C . SER D 1 32 ? -14.484 1.745 19.567 1.00 81.01 32 SER D C 1
ATOM 3607 O O . SER D 1 32 ? -14.755 2.899 19.234 1.00 81.73 32 SER D O 1
ATOM 3610 N N . TYR D 1 33 ? -13.534 1.455 20.451 1.00 80.04 33 TYR D N 1
ATOM 3611 C CA . TYR D 1 33 ? -12.860 2.514 21.197 1.00 80.05 33 TYR D CA 1
ATOM 3612 C C . TYR D 1 33 ? -11.358 2.304 21.387 1.00 72.44 33 TYR D C 1
ATOM 3613 O O . TYR D 1 33 ? -10.866 1.176 21.370 1.00 84.85 33 TYR D O 1
ATOM 3622 N N . LYS D 1 34 ? -10.642 3.410 21.569 1.00 66.16 34 LYS D N 1
ATOM 3623 C CA . LYS D 1 34 ? -9.224 3.381 21.913 1.00 72.69 34 LYS D CA 1
ATOM 3624 C C . LYS D 1 34 ? -8.993 4.188 23.188 1.00 65.03 34 LYS D C 1
ATOM 3625 O O . LYS D 1 34 ? -9.595 5.243 23.377 1.00 73.17 34 LYS D O 1
ATOM 3631 N N . THR D 1 35 ? -8.121 3.692 24.058 1.00 69.81 35 THR D N 1
ATOM 3632 C CA . THR D 1 35 ? -7.909 4.316 25.361 1.00 62.35 35 THR D CA 1
ATOM 3633 C C . THR D 1 35 ? -6.428 4.542 25.655 1.00 62.41 35 THR D C 1
ATOM 3634 O O . THR D 1 35 ? -5.585 3.710 25.319 1.00 80.41 35 THR D O 1
ATOM 3638 N N . THR D 1 36 ? -6.117 5.674 26.278 1.00 63.65 36 THR D N 1
ATOM 3639 C CA . THR D 1 36 ? -4.752 5.973 26.691 1.00 68.46 36 THR D CA 1
ATOM 3640 C C . THR D 1 36 ? -4.724 6.936 27.873 1.00 61.60 36 THR D C 1
ATOM 3641 O O . THR D 1 36 ? -5.723 7.578 28.193 1.00 56.45 36 THR D O 1
ATOM 3645 N N . GLY D 1 37 ? -3.568 7.022 28.522 1.00 64.77 37 GLY D N 1
ATOM 3646 C CA . GLY D 1 37 ? -3.368 7.952 29.616 1.00 56.94 37 GLY D CA 1
ATOM 3647 C C . GLY D 1 37 ? -2.256 8.916 29.267 1.00 66.31 37 GLY D C 1
ATOM 3648 O O . GLY D 1 37 ? -1.776 9.672 30.112 1.00 71.37 37 GLY D O 1
ATOM 3649 N N . LYS D 1 38 ? -1.845 8.884 28.004 1.00 62.38 38 LYS D N 1
ATOM 3650 C CA . LYS D 1 38 ? -0.767 9.738 27.532 1.00 62.75 38 LYS D CA 1
ATOM 3651 C C . LYS D 1 38 ? -1.263 10.742 26.501 1.00 60.49 38 LYS D C 1
ATOM 3652 O O . LYS D 1 38 ? -1.831 10.367 25.475 1.00 56.01 38 LYS D O 1
ATOM 3658 N N . VAL D 1 39 ? -1.038 12.019 26.794 1.00 57.54 39 VAL D N 1
ATOM 3659 C CA . VAL D 1 39 ? -1.518 13.119 25.965 1.00 62.40 39 VAL D CA 1
ATOM 3660 C C . VAL D 1 39 ? -1.054 13.027 24.514 1.00 64.03 39 VAL D C 1
ATOM 3661 O O . VAL D 1 39 ? -1.869 13.079 23.595 1.00 65.92 39 VAL D O 1
ATOM 3665 N N . ARG D 1 40 ? 0.253 12.889 24.311 1.00 79.49 40 ARG D N 1
ATOM 3666 C CA . ARG D 1 40 ? 0.813 12.834 22.964 1.00 78.10 40 ARG D CA 1
ATOM 3667 C C . ARG D 1 40 ? 0.282 11.638 22.195 1.00 72.43 40 ARG D C 1
ATOM 3668 O O . ARG D 1 40 ? -0.018 11.732 21.004 1.00 70.69 40 ARG D O 1
ATOM 3676 N N . GLU D 1 41 ? 0.165 10.513 22.889 1.00 75.40 41 GLU D N 1
ATOM 3677 C CA . GLU D 1 41 ? -0.386 9.308 22.298 1.00 74.95 41 GLU D CA 1
ATOM 3678 C C . GLU D 1 41 ? -1.840 9.550 21.906 1.00 80.87 41 GLU D C 1
ATOM 3679 O O . GLU D 1 41 ? -2.301 9.071 20.871 1.00 90.82 41 GLU D O 1
ATOM 3685 N N . PHE D 1 42 ? -2.552 10.310 22.733 1.00 70.80 42 PHE D N 1
ATOM 3686 C CA . PHE D 1 42 ? -3.953 10.622 22.474 1.00 71.35 42 PHE D CA 1
ATOM 3687 C C . PHE D 1 42 ? -4.082 11.585 21.297 1.00 77.45 42 PHE D C 1
ATOM 3688 O O . PHE D 1 42 ? -5.047 11.518 20.532 1.00 77.90 42 PHE D O 1
ATOM 3696 N N . GLU D 1 43 ? -3.105 12.478 21.158 1.00 84.26 43 GLU D N 1
ATOM 3697 C CA . GLU D 1 43 ? -3.097 13.446 20.069 1.00 86.54 43 GLU D CA 1
ATOM 3698 C C . GLU D 1 43 ? -2.870 12.759 18.730 1.00 94.68 43 GLU D C 1
ATOM 3699 O O . GLU D 1 43 ? -3.343 13.233 17.695 1.00 95.42 43 GLU D O 1
ATOM 3705 N N . GLU D 1 44 ? -2.126 11.654 18.762 1.00 85.52 44 GLU D N 1
ATOM 3706 C CA . GLU D 1 44 ? -1.875 10.854 17.567 1.00 94.09 44 GLU D CA 1
ATOM 3707 C C . GLU D 1 44 ? -3.176 10.515 16.847 1.00 96.23 44 GLU D C 1
ATOM 3708 O O . GLU D 1 44 ? -3.318 10.784 15.661 1.00 101.18 44 GLU D O 1
ATOM 3714 N N . TYR D 1 45 ? -4.125 9.942 17.582 1.00 94.56 45 TYR D N 1
ATOM 3715 C CA . TYR D 1 45 ? -5.444 9.642 17.044 1.00 98.56 45 TYR D CA 1
ATOM 3716 C C . TYR D 1 45 ? -6.105 10.912 16.506 1.00 105.65 45 TYR D C 1
ATOM 3717 O O . TYR D 1 45 ? -6.581 10.940 15.370 1.00 112.26 45 TYR D O 1
ATOM 3726 N N . ILE D 1 46 ? -6.127 11.959 17.330 1.00 100.25 46 ILE D N 1
ATOM 3727 C CA . ILE D 1 46 ? -6.746 13.235 16.969 1.00 93.82 46 ILE D CA 1
ATOM 3728 C C . ILE D 1 46 ? -6.087 13.860 15.751 1.00 105.38 46 ILE D C 1
ATOM 3729 O O . ILE D 1 46 ? -6.713 14.014 14.703 1.00 101.82 46 ILE D O 1
ATOM 3734 N N . GLU D 1 47 ? -4.813 14.216 15.899 1.00 113.02 47 GLU D N 1
ATOM 3735 C CA . GLU D 1 47 ? -4.061 14.891 14.842 1.00 111.26 47 GLU D CA 1
ATOM 3736 C C . GLU D 1 47 ? -3.901 14.039 13.576 1.00 116.13 47 GLU D C 1
ATOM 3737 O O . GLU D 1 47 ? -3.292 14.472 12.602 1.00 112.21 47 GLU D O 1
ATOM 3743 N N . ASN D 1 48 ? -4.454 12.830 13.601 1.00 113.39 48 ASN D N 1
ATOM 3744 C CA . ASN D 1 48 ? -4.504 11.972 12.425 1.00 115.90 48 ASN D CA 1
ATOM 3745 C C . ASN D 1 48 ? -5.926 11.856 11.878 1.00 114.61 48 ASN D C 1
ATOM 3746 O O . ASN D 1 48 ? -6.289 12.556 10.926 1.00 106.09 48 ASN D O 1
ATOM 3751 N N . ASP D 1 49 ? -6.733 10.992 12.489 1.00 122.13 49 ASP D N 1
ATOM 3752 C CA . ASP D 1 49 ? -8.071 10.715 11.970 1.00 125.94 49 ASP D CA 1
ATOM 3753 C C . ASP D 1 49 ? -9.194 11.326 12.808 1.00 118.81 49 ASP D C 1
ATOM 3754 O O . ASP D 1 49 ? -9.191 11.213 14.039 1.00 113.36 49 ASP D O 1
ATOM 3759 N N . GLU D 1 50 ? -10.156 11.957 12.138 1.00 124.40 50 GLU D N 1
ATOM 3760 C CA . GLU D 1 50 ? -11.320 12.501 12.824 1.00 126.44 50 GLU D CA 1
ATOM 3761 C C . GLU D 1 50 ? -12.623 11.779 12.475 1.00 121.20 50 GLU D C 1
ATOM 3762 O O . GLU D 1 50 ? -13.665 12.414 12.310 1.00 111.08 50 GLU D O 1
ATOM 3768 N N . VAL D 1 51 ? -12.562 10.457 12.353 1.00 111.70 51 VAL D N 1
ATOM 3769 C CA . VAL D 1 51 ? -13.778 9.654 12.290 1.00 115.39 51 VAL D CA 1
ATOM 3770 C C . VAL D 1 51 ? -14.395 9.672 13.687 1.00 110.33 51 VAL D C 1
ATOM 3771 O O . VAL D 1 51 ? -15.610 9.551 13.846 1.00 121.49 51 VAL D O 1
ATOM 3775 N N . ASN D 1 52 ? -13.545 9.858 14.694 1.00 97.60 52 ASN D N 1
ATOM 3776 C CA . ASN D 1 52 ? -13.997 9.978 16.077 1.00 95.53 52 ASN D CA 1
ATOM 3777 C C . ASN D 1 52 ? -15.018 11.091 16.265 1.00 99.66 52 ASN D C 1
ATOM 3778 O O . ASN D 1 52 ? -14.712 12.271 16.088 1.00 97.12 52 ASN D O 1
ATOM 3783 N N . GLN D 1 53 ? -16.234 10.701 16.625 1.00 94.14 53 GLN D N 1
ATOM 3784 C CA . GLN D 1 53 ? -17.290 11.658 16.903 1.00 93.59 53 GLN D CA 1
ATOM 3785 C C . GLN D 1 53 ? -17.325 11.932 18.397 1.00 81.40 53 GLN D C 1
ATOM 3786 O O . GLN D 1 53 ? -17.577 13.055 18.829 1.00 79.44 53 GLN D O 1
ATOM 3792 N N . LEU D 1 54 ? -17.056 10.895 19.183 1.00 78.42 54 LEU D N 1
ATOM 3793 C CA . LEU D 1 54 ? -17.197 10.980 20.629 1.00 72.00 54 LEU D CA 1
ATOM 3794 C C . LEU D 1 54 ? -15.857 10.904 21.355 1.00 65.70 54 LEU D C 1
ATOM 3795 O O . LEU D 1 54 ? -15.034 10.032 21.079 1.00 67.24 54 LEU D O 1
ATOM 3800 N N . TYR D 1 55 ? -15.652 11.829 22.287 1.00 61.74 55 TYR D N 1
ATOM 3801 C CA . TYR D 1 55 ? -14.421 11.894 23.062 1.00 58.02 55 TYR D CA 1
ATOM 3802 C C . TYR D 1 55 ? -14.738 11.952 24.551 1.00 56.98 55 TYR D C 1
ATOM 3803 O O . TYR D 1 55 ? -15.334 12.920 25.023 1.00 55.77 55 TYR D O 1
ATOM 3812 N N . PHE D 1 56 ? -14.342 10.921 25.290 1.00 49.95 56 PHE D N 1
ATOM 3813 C CA . PHE D 1 56 ? -14.507 10.924 26.740 1.00 54.21 56 PHE D CA 1
ATOM 3814 C C . PHE D 1 56 ? -13.204 11.304 27.425 1.00 59.81 56 PHE D C 1
ATOM 3815 O O . PHE D 1 56 ? -12.278 10.496 27.510 1.00 52.27 56 PHE D O 1
ATOM 3823 N N . LEU D 1 57 ? -13.146 12.533 27.925 1.00 63.58 57 LEU D N 1
ATOM 3824 C CA . LEU D 1 57 ? -11.913 13.087 28.469 1.00 63.38 57 LEU D CA 1
ATOM 3825 C C . LEU D 1 57 ? -11.946 13.231 29.986 1.00 67.41 57 LEU D C 1
ATOM 3826 O O . LEU D 1 57 ? -12.919 13.729 30.551 1.00 66.57 57 LEU D O 1
ATOM 3831 N N . GLU D 1 58 ? -10.876 12.787 30.635 1.00 54.07 58 GLU D N 1
ATOM 3832 C CA . GLU D 1 58 ? -10.623 13.125 32.029 1.00 52.20 58 GLU D CA 1
ATOM 3833 C C . GLU D 1 58 ? -9.877 14.458 31.999 1.00 57.89 58 GLU D C 1
ATOM 3834 O O . GLU D 1 58 ? -9.299 14.816 30.974 1.00 61.09 58 GLU D O 1
ATOM 3840 N N . ILE D 1 59 ? -9.911 15.211 33.094 1.00 53.99 59 ILE D N 1
ATOM 3841 C CA . ILE D 1 59 ? -9.269 16.521 33.118 1.00 57.72 59 ILE D CA 1
ATOM 3842 C C . ILE D 1 59 ? -7.990 16.532 33.961 1.00 56.55 59 ILE D C 1
ATOM 3843 O O . ILE D 1 59 ? -6.974 17.083 33.543 1.00 59.94 59 ILE D O 1
ATOM 3848 N N . ASP D 1 60 ? -8.047 15.921 35.141 1.00 57.81 60 ASP D N 1
ATOM 3849 C CA . ASP D 1 60 ? -6.884 15.818 36.019 1.00 54.60 60 ASP D CA 1
ATOM 3850 C C . ASP D 1 60 ? -6.029 14.624 35.600 1.00 65.71 60 ASP D C 1
ATOM 3851 O O . ASP D 1 60 ? -6.458 13.474 35.723 1.00 68.61 60 ASP D O 1
ATOM 3856 N N . ILE D 1 61 ? -4.822 14.894 35.104 1.00 59.65 61 ILE D N 1
ATOM 3857 C CA . ILE D 1 61 ? -3.978 13.843 34.531 1.00 78.90 61 ILE D CA 1
ATOM 3858 C C . ILE D 1 61 ? -2.496 13.950 34.907 1.00 73.09 61 ILE D C 1
ATOM 3859 O O . ILE D 1 61 ? -1.831 14.933 34.577 1.00 70.85 61 ILE D O 1
ATOM 3864 N N . HIS D 1 62 ? -1.993 12.919 35.583 1.00 71.87 62 HIS D N 1
ATOM 3865 C CA . HIS D 1 62 ? -0.582 12.829 35.962 1.00 69.34 62 HIS D CA 1
ATOM 3866 C C . HIS D 1 62 ? -0.095 14.057 36.729 1.00 81.30 62 HIS D C 1
ATOM 3867 O O . HIS D 1 62 ? 1.007 14.554 36.489 1.00 82.22 62 HIS D O 1
ATOM 3874 N N . GLY D 1 63 ? -0.922 14.545 37.649 1.00 78.84 63 GLY D N 1
ATOM 3875 C CA . GLY D 1 63 ? -0.577 15.709 38.446 1.00 72.23 63 GLY D CA 1
ATOM 3876 C C . GLY D 1 63 ? -0.940 17.009 37.758 1.00 74.23 63 GLY D C 1
ATOM 3877 O O . GLY D 1 63 ? -1.108 18.041 38.406 1.00 92.67 63 GLY D O 1
ATOM 3878 N N . ILE D 1 64 ? -1.056 16.957 36.435 1.00 69.11 64 ILE D N 1
ATOM 3879 C CA . ILE D 1 64 ? -1.479 18.115 35.657 1.00 70.90 64 ILE D CA 1
ATOM 3880 C C . ILE D 1 64 ? -2.995 18.127 35.479 1.00 65.19 64 ILE D C 1
ATOM 3881 O O . ILE D 1 64 ? -3.528 17.520 34.548 1.00 59.53 64 ILE D O 1
ATOM 3886 N N . GLU D 1 65 ? -3.683 18.812 36.387 1.00 62.69 65 GLU D N 1
ATOM 3887 C CA . GLU D 1 65 ? -5.108 19.056 36.246 1.00 68.72 65 GLU D CA 1
ATOM 3888 C C . GLU D 1 65 ? -5.317 20.033 35.093 1.00 67.44 65 GLU D C 1
ATOM 3889 O O . GLU D 1 65 ? -4.344 20.569 34.542 1.00 85.31 65 GLU D O 1
ATOM 3895 N N . LYS D 1 66 ? -6.577 20.229 34.703 1.00 59.16 66 LYS D N 1
ATOM 3896 C CA . LYS D 1 66 ? -6.916 21.138 33.605 1.00 70.00 66 LYS D CA 1
ATOM 3897 C C . LYS D 1 66 ? -6.224 20.773 32.290 1.00 54.25 66 LYS D C 1
ATOM 3898 O O . LYS D 1 66 ? -6.202 21.569 31.349 1.00 54.58 66 LYS D O 1
ATOM 3904 N N . LYS D 1 67 ? -5.684 19.561 32.226 1.00 53.26 67 LYS D N 1
ATOM 3905 C CA . LYS D 1 67 ? -4.993 19.088 31.040 1.00 62.53 67 LYS D CA 1
ATOM 3906 C C . LYS D 1 67 ? -6.010 18.630 30.007 1.00 66.25 67 LYS D C 1
ATOM 3907 O O . LYS D 1 67 ? -5.823 18.832 28.805 1.00 66.59 67 LYS D O 1
ATOM 3913 N N . GLY D 1 68 ? -7.082 18.004 30.487 1.00 59.73 68 GLY D N 1
ATOM 3914 C CA 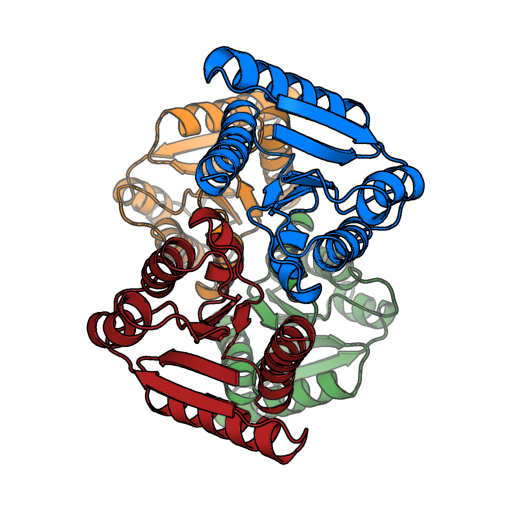. GLY D 1 68 ? -8.164 17.560 29.629 1.00 54.78 68 GLY D CA 1
ATOM 3915 C C . GLY D 1 68 ? -8.741 18.711 28.830 1.00 55.23 68 GLY D C 1
ATOM 3916 O O . GLY D 1 68 ? -9.073 18.559 27.654 1.00 47.32 68 GLY D O 1
ATOM 3917 N N . PHE D 1 69 ? -8.848 19.868 29.477 1.00 55.79 69 PHE D N 1
ATOM 3918 C CA . PHE D 1 69 ? -9.297 21.090 28.821 1.00 56.25 69 PHE D CA 1
ATOM 3919 C C . PHE D 1 69 ? -8.393 21.452 27.644 1.00 64.37 69 PHE D C 1
ATOM 3920 O O . PHE D 1 69 ? -8.876 21.823 26.572 1.00 56.16 69 PHE D O 1
ATOM 3928 N N . GLU D 1 70 ? -7.083 21.339 27.849 1.00 61.85 70 GLU D N 1
ATOM 3929 C CA . GLU D 1 70 ? -6.111 21.641 26.802 1.00 50.73 70 GLU D CA 1
ATOM 3930 C C . GLU D 1 70 ? -6.254 20.699 25.617 1.00 58.36 70 GLU D C 1
ATOM 3931 O O . GLU D 1 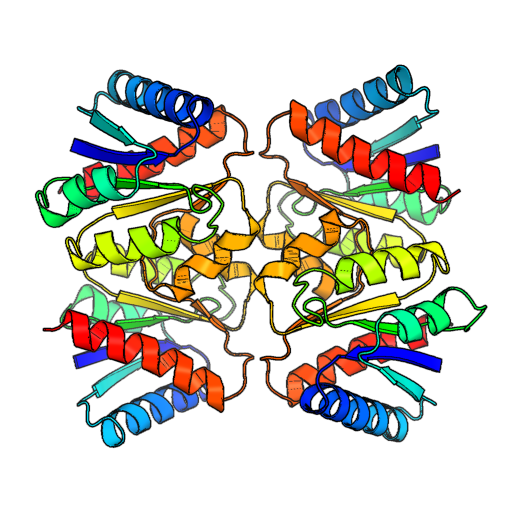70 ? -6.226 21.131 24.464 1.00 59.66 70 GLU D O 1
ATOM 3937 N N . VAL D 1 71 ? -6.400 19.410 25.909 1.00 54.57 71 VAL D N 1
ATOM 3938 C CA . VAL D 1 71 ? -6.602 18.413 24.869 1.00 45.22 71 VAL D CA 1
ATOM 3939 C C . VAL D 1 71 ? -7.904 18.694 24.137 1.00 60.53 71 VAL D C 1
ATOM 3940 O O . VAL D 1 71 ? -7.965 18.620 22.911 1.00 62.46 71 VAL D O 1
ATOM 3944 N N . ALA D 1 72 ? -8.939 19.028 24.902 1.00 61.59 72 ALA D N 1
ATOM 3945 C CA . ALA D 1 72 ? -10.254 19.311 24.341 1.00 60.74 72 ALA D CA 1
ATOM 3946 C C . ALA D 1 72 ? -10.207 20.478 23.362 1.00 68.21 72 ALA D C 1
ATOM 3947 O O . ALA D 1 72 ? -10.843 20.434 22.309 1.00 72.13 72 ALA D O 1
ATOM 3949 N N . GLN D 1 73 ? -9.451 21.517 23.713 1.00 58.26 73 GLN D N 1
ATOM 3950 C CA . GLN D 1 73 ? -9.313 22.688 22.851 1.00 61.93 73 GLN D CA 1
ATOM 3951 C C . GLN D 1 73 ? -8.678 22.298 21.523 1.00 62.84 73 GLN D C 1
ATOM 3952 O O . GLN D 1 73 ? -9.034 22.825 20.469 1.00 60.27 73 GLN D O 1
ATOM 3958 N N . LEU D 1 74 ? -7.736 21.363 21.590 1.00 61.44 74 LEU D N 1
ATOM 3959 C CA . LEU D 1 74 ? -7.094 20.825 20.401 1.00 65.91 74 LEU D CA 1
ATOM 3960 C C . LEU D 1 74 ? -8.115 20.038 19.582 1.00 72.14 74 LEU D C 1
ATOM 3961 O O . LEU D 1 74 ? -8.167 20.157 18.357 1.00 72.28 74 LEU D O 1
ATOM 3966 N N . ILE D 1 75 ? -8.923 19.237 20.271 1.00 62.08 75 ILE D N 1
ATOM 3967 C CA . ILE D 1 75 ? -9.991 18.475 19.633 1.00 67.37 75 ILE D CA 1
ATOM 3968 C C . ILE D 1 75 ? -10.987 19.408 18.958 1.00 69.67 75 ILE D C 1
ATOM 3969 O O . ILE D 1 75 ? -11.355 19.208 17.800 1.00 72.44 75 ILE D O 1
ATOM 3974 N N . ARG D 1 76 ? -11.415 20.428 19.695 1.00 69.54 76 ARG D N 1
ATOM 3975 C CA . ARG D 1 76 ? -12.342 21.425 19.175 1.00 68.57 76 ARG D CA 1
ATOM 3976 C C . ARG D 1 76 ? -11.771 22.106 17.937 1.00 75.92 76 ARG D C 1
ATOM 3977 O O . ARG D 1 76 ? -12.492 22.376 16.976 1.00 81.93 76 ARG D O 1
ATOM 3985 N N . HIS D 1 77 ? -10.469 22.370 17.965 1.00 79.67 77 HIS D N 1
ATOM 3986 C CA . HIS D 1 77 ? -9.791 23.047 16.865 1.00 85.42 77 HIS D CA 1
ATOM 3987 C C . HIS D 1 77 ? -9.758 22.199 15.595 1.00 85.86 77 HIS D C 1
ATOM 3988 O O . HIS D 1 77 ? -10.207 22.639 14.536 1.00 87.43 77 HIS D O 1
ATOM 3995 N N . TYR D 1 78 ? -9.222 20.988 15.704 1.00 80.08 78 TYR D N 1
ATOM 3996 C CA . TYR D 1 78 ? -9.139 20.086 14.560 1.00 86.87 78 TYR D CA 1
ATOM 3997 C C . TYR D 1 78 ? -10.517 19.647 14.093 1.00 94.68 78 TYR D C 1
ATOM 3998 O O . TYR D 1 78 ? -10.761 19.506 12.896 1.00 96.76 78 TYR D O 1
ATOM 4007 N N . ASN D 1 79 ? -11.416 19.431 15.045 1.00 95.97 79 ASN D N 1
ATOM 4008 C CA . ASN D 1 79 ? -12.760 18.982 14.720 1.00 97.63 79 ASN D CA 1
ATOM 4009 C C . ASN D 1 79 ? -13.824 19.799 15.444 1.00 87.70 79 ASN D C 1
ATOM 4010 O O . ASN D 1 79 ? -14.068 19.596 16.633 1.00 95.51 79 ASN D O 1
ATOM 4015 N N . PRO D 1 80 ? -14.446 20.745 14.726 1.00 86.75 80 PRO D N 1
ATOM 4016 C CA . PRO D 1 80 ? -15.558 21.528 15.272 1.00 84.87 80 PRO D CA 1
ATOM 4017 C C . PRO D 1 80 ? -16.757 20.635 15.572 1.00 78.56 80 PRO D C 1
ATOM 4018 O O . PRO D 1 80 ? -17.487 20.876 16.533 1.00 71.60 80 PRO D O 1
ATOM 4022 N N . TYR D 1 81 ? -16.941 19.605 14.752 1.00 79.90 81 TYR D N 1
ATOM 4023 C CA . TYR D 1 81 ? -18.085 18.707 14.871 1.00 79.99 81 TYR D CA 1
ATOM 4024 C C . TYR D 1 81 ? -17.950 17.772 16.067 1.00 80.35 81 TYR D C 1
ATOM 4025 O O . TYR D 1 81 ? -18.930 17.170 16.505 1.00 77.56 81 TYR D O 1
ATOM 4034 N N . ALA D 1 82 ? -16.731 17.647 16.580 1.00 76.59 82 ALA D N 1
ATOM 4035 C CA . ALA D 1 82 ? -16.425 16.687 17.637 1.00 76.45 82 ALA D CA 1
ATOM 4036 C C . ALA D 1 82 ? -17.277 16.862 18.890 1.00 58.34 82 ALA D C 1
ATOM 4037 O O . ALA D 1 82 ? -17.380 17.959 19.439 1.00 68.12 82 ALA D O 1
ATOM 4039 N N . ILE D 1 83 ? -17.888 15.769 19.333 1.00 57.60 83 ILE D N 1
ATOM 4040 C CA . ILE D 1 83 ? -18.625 15.756 20.588 1.00 57.19 83 ILE D CA 1
ATOM 4041 C C . ILE D 1 83 ? -17.652 15.497 21.731 1.00 59.77 83 ILE D C 1
ATOM 4042 O O . ILE D 1 83 ? -16.906 14.518 21.715 1.00 66.73 83 ILE D O 1
ATOM 4047 N N . ILE D 1 84 ? -17.660 16.383 22.720 1.00 56.93 84 ILE D N 1
ATOM 4048 C CA . ILE D 1 84 ? -16.713 16.301 23.822 1.00 53.35 84 ILE D CA 1
ATOM 4049 C C . ILE D 1 84 ? -17.436 16.207 25.159 1.00 45.94 84 ILE D C 1
ATOM 4050 O O . ILE D 1 84 ? -18.151 17.125 25.551 1.00 61.05 84 ILE D O 1
ATOM 4055 N N . VAL D 1 85 ? -17.260 15.092 25.855 1.00 45.87 85 VAL D N 1
ATOM 4056 C CA . VAL D 1 85 ? -17.824 14.951 27.191 1.00 56.91 85 VAL D CA 1
ATOM 4057 C C . VAL D 1 85 ? -16.719 14.654 28.196 1.00 51.86 85 VAL D C 1
ATOM 4058 O O . VAL D 1 85 ? -15.825 13.849 27.934 1.00 56.25 85 VAL D O 1
ATOM 4062 N N . PHE D 1 86 ? -16.769 15.335 29.334 1.00 50.28 86 PHE D N 1
ATOM 4063 C CA . PHE D 1 86 ? -15.759 15.155 30.364 1.00 57.21 86 PHE D CA 1
ATOM 4064 C C . PHE D 1 86 ? -16.209 14.136 31.396 1.00 57.53 86 PHE D C 1
ATOM 4065 O O . PHE D 1 86 ? -17.379 14.095 31.776 1.00 52.18 86 PHE D O 1
ATOM 4073 N N . ILE D 1 87 ? -15.272 13.304 31.834 1.00 63.24 87 ILE D N 1
ATOM 4074 C CA . ILE D 1 87 ? -15.525 12.368 32.916 1.00 60.79 87 ILE D CA 1
ATOM 4075 C C . ILE D 1 87 ? -14.448 12.549 33.971 1.00 55.96 87 ILE D C 1
ATOM 4076 O O . ILE D 1 87 ? -13.401 11.908 33.915 1.00 66.33 87 ILE D O 1
ATOM 4081 N N . THR D 1 88 ? -14.701 13.435 34.926 1.00 48.96 88 THR D N 1
ATOM 4082 C CA . THR D 1 88 ? -13.712 13.730 35.951 1.00 56.78 88 THR D CA 1
ATOM 4083 C C . THR D 1 88 ? -14.301 13.584 37.347 1.00 55.99 88 THR D C 1
ATOM 4084 O O . THR D 1 88 ? -15.519 13.566 37.522 1.00 61.22 88 THR D O 1
ATOM 4088 N N . SER D 1 89 ? -13.426 13.475 38.339 1.00 67.03 89 SER D N 1
ATOM 4089 C CA . SER D 1 89 ? -13.849 13.369 39.727 1.00 68.17 89 SER D CA 1
ATOM 4090 C C . SER D 1 89 ? -13.780 14.742 40.389 1.00 64.01 89 SER D C 1
ATOM 4091 O O . SER D 1 89 ? -13.997 14.877 41.594 1.00 69.27 89 SER D O 1
ATOM 4094 N N . ARG D 1 90 ? -13.479 15.759 39.587 1.00 56.30 90 ARG D N 1
ATOM 4095 C CA . ARG D 1 90 ? -13.352 17.125 40.082 1.00 63.45 90 ARG D CA 1
ATOM 4096 C C . ARG D 1 90 ? -14.587 17.943 39.725 1.00 62.92 90 ARG D C 1
ATOM 4097 O O . ARG D 1 90 ? -14.687 18.492 38.627 1.00 60.05 90 ARG D O 1
ATOM 4105 N N . SER D 1 91 ? -15.522 18.018 40.666 1.00 70.00 91 SER D N 1
ATOM 4106 C CA . SER D 1 91 ? -16.817 18.647 40.432 1.00 64.04 91 SER D CA 1
ATOM 4107 C C . SER D 1 91 ? -16.696 20.135 40.138 1.00 62.05 91 SER D C 1
ATOM 4108 O O . SER D 1 91 ? -17.446 20.679 39.327 1.00 65.09 91 SER D O 1
ATOM 4111 N N . GLU D 1 92 ? -15.744 20.787 40.795 1.00 51.23 92 GLU D N 1
ATOM 4112 C CA . GLU D 1 92 ? -15.583 22.232 40.683 1.00 46.77 92 GLU D CA 1
ATOM 4113 C C . GLU D 1 92 ? -15.205 22.690 39.273 1.00 58.91 92 GLU D C 1
ATOM 4114 O O . GLU D 1 92 ? -15.281 23.878 38.964 1.00 66.68 92 GLU D O 1
ATOM 4120 N N . PHE D 1 93 ? -14.805 21.751 38.420 1.00 53.73 93 PHE D N 1
ATOM 4121 C CA . PHE D 1 93 ? -14.409 22.085 37.053 1.00 56.66 93 PHE D CA 1
ATOM 4122 C C . PHE D 1 93 ? -15.600 22.145 36.105 1.00 53.01 93 PHE D C 1
ATOM 4123 O O . PHE D 1 93 ? -15.450 22.493 34.935 1.00 56.00 93 PHE D O 1
ATOM 4131 N N . ALA D 1 94 ? -16.779 21.803 36.614 1.00 57.89 94 ALA D N 1
ATOM 4132 C CA . ALA D 1 94 ? -17.983 21.733 35.791 1.00 55.94 94 ALA D CA 1
ATOM 4133 C C . ALA D 1 94 ? -18.367 23.086 35.198 1.00 60.50 94 ALA D C 1
ATOM 4134 O O . ALA D 1 94 ? -18.929 23.158 34.105 1.00 62.97 94 ALA D O 1
ATOM 4136 N N . THR D 1 95 ? -18.061 24.156 35.924 1.00 57.38 95 THR D N 1
ATOM 4137 C CA . THR D 1 95 ? -18.378 25.506 35.469 1.00 59.37 95 THR D CA 1
ATOM 4138 C C . THR D 1 95 ? -17.223 26.137 34.693 1.00 63.64 95 THR D C 1
ATOM 4139 O O . THR D 1 95 ? -17.404 27.137 33.999 1.00 53.54 95 THR D O 1
ATOM 4143 N N . LEU D 1 96 ? -16.040 25.543 34.811 1.00 54.24 96 LEU D N 1
ATOM 4144 C CA . LEU D 1 96 ? -14.847 26.074 34.163 1.00 45.26 96 LEU D CA 1
ATOM 4145 C C . LEU D 1 96 ? -14.791 25.790 32.665 1.00 56.45 96 LEU D C 1
ATOM 4146 O O . LEU D 1 96 ? -14.084 26.479 31.932 1.00 56.11 96 LEU D O 1
ATOM 4151 N N . THR D 1 97 ? -15.531 24.779 32.216 1.00 51.14 97 THR D N 1
ATOM 4152 C CA . THR D 1 97 ? -15.432 24.302 30.836 1.00 48.63 97 THR D CA 1
ATOM 4153 C C . THR D 1 97 ? -15.673 25.393 29.795 1.00 58.70 97 THR D C 1
ATOM 4154 O O . THR D 1 97 ? -15.142 25.330 28.686 1.00 57.01 97 THR D O 1
ATOM 4158 N N . TYR D 1 98 ? -16.469 26.391 30.164 1.00 57.15 98 TYR D N 1
ATOM 4159 C CA . TYR D 1 98 ? -16.811 27.482 29.258 1.00 59.03 98 TYR D CA 1
ATOM 4160 C C . TYR D 1 98 ? -15.612 28.370 28.926 1.00 65.40 98 TYR D C 1
ATOM 4161 O O . TYR D 1 98 ? -15.490 28.862 27.802 1.00 57.24 98 TYR D O 1
ATOM 4170 N N . LYS D 1 99 ? -14.736 28.579 29.906 1.00 52.07 99 LYS D N 1
ATOM 4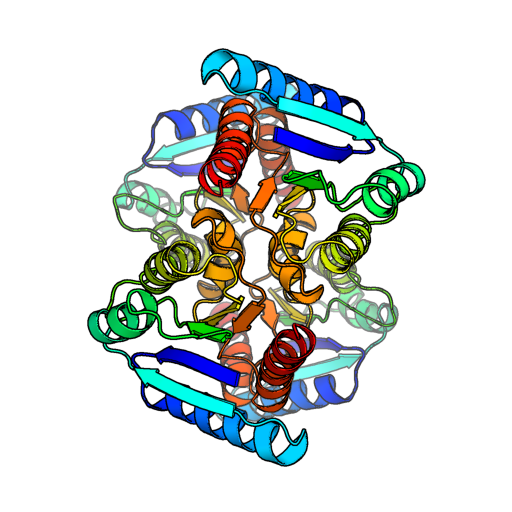171 C CA . LYS D 1 99 ? -13.560 29.426 29.722 1.00 59.65 99 LYS D CA 1
ATOM 4172 C C . LYS D 1 99 ? -12.680 28.949 28.575 1.00 59.78 99 LYS D C 1
ATOM 4173 O O . LYS D 1 99 ? -12.069 29.752 27.870 1.00 66.77 99 LYS D O 1
ATOM 4179 N N . TYR D 1 100 ? -12.627 27.637 28.391 1.00 56.20 100 TYR D N 1
ATOM 4180 C CA . TYR D 1 100 ? -11.752 27.041 27.394 1.00 53.41 100 TYR D CA 1
ATOM 4181 C C . TYR D 1 100 ? -12.423 26.995 26.029 1.00 59.50 100 TYR D C 1
ATOM 4182 O O . TYR D 1 100 ? -11.877 26.447 25.072 1.00 60.92 100 TYR D O 1
ATOM 4191 N N . GLN D 1 101 ? -13.611 27.589 25.955 1.00 58.38 101 GLN D N 1
ATOM 4192 C CA . GLN D 1 101 ? -14.361 27.719 24.708 1.00 58.86 101 GLN D CA 1
ATOM 4193 C C . GLN D 1 101 ? -14.599 26.390 23.997 1.00 51.91 101 GLN D C 1
ATOM 4194 O O . GLN D 1 101 ? -14.838 26.355 22.788 1.00 65.73 101 GLN D O 1
ATOM 4200 N N . VAL D 1 102 ? -14.520 25.297 24.747 1.00 48.96 102 VAL D N 1
ATOM 4201 C CA . VAL D 1 102 ? -15.002 24.022 24.240 1.00 55.96 102 VAL D CA 1
ATOM 4202 C C . VAL D 1 102 ? -16.519 24.063 24.365 1.00 84.47 102 VAL D C 1
ATOM 4203 O O . VAL D 1 102 ? -17.060 24.813 25.178 1.00 88.27 102 VAL D O 1
ATOM 4207 N N . SER D 1 103 ? -17.210 23.300 23.531 1.00 75.05 103 SER D N 1
ATOM 4208 C CA . SER D 1 103 ? -18.655 23.191 23.652 1.00 57.63 103 SER D CA 1
ATOM 4209 C C . SER D 1 103 ? -18.990 21.795 24.132 1.00 60.14 103 SER D C 1
ATOM 4210 O O . SER D 1 103 ? -19.579 21.000 23.397 1.00 63.61 103 SER D O 1
ATOM 4213 N N . ALA D 1 104 ? -18.591 21.507 25.368 1.00 58.88 104 ALA D N 1
ATOM 4214 C CA . ALA D 1 104 ? -18.771 20.189 25.951 1.00 44.47 104 ALA D CA 1
ATOM 4215 C C . ALA D 1 104 ? -20.242 19.817 26.018 1.00 56.63 104 ALA D C 1
ATOM 4216 O O . ALA D 1 104 ? -21.058 20.577 26.540 1.00 59.77 104 ALA D O 1
ATOM 4218 N N . LEU D 1 105 ? -20.570 18.636 25.504 1.00 52.00 105 LEU D N 1
ATOM 4219 C CA . LEU D 1 105 ? -21.930 18.133 25.585 1.00 51.79 105 LEU D CA 1
ATOM 4220 C C . LEU D 1 105 ? -22.290 17.881 27.039 1.00 51.56 105 LEU D C 1
ATOM 4221 O O . LEU D 1 105 ? -23.305 18.375 27.536 1.00 65.86 105 LEU D O 1
ATOM 4226 N N . ASP D 1 106 ? -21.444 17.118 27.721 1.00 47.92 106 ASP D N 1
ATOM 4227 C CA . ASP D 1 106 ? -21.732 16.708 29.084 1.00 55.25 106 ASP D CA 1
ATOM 4228 C C . ASP D 1 106 ? -20.500 16.770 29.984 1.00 55.37 106 ASP D C 1
ATOM 4229 O O . ASP D 1 106 ? -19.368 16.878 29.511 1.00 50.23 106 ASP D O 1
ATOM 4234 N N . PHE D 1 107 ? -20.742 16.692 31.287 1.00 53.18 107 PHE D N 1
ATOM 4235 C CA . PHE D 1 107 ? -19.687 16.702 32.289 1.00 53.52 107 PHE D CA 1
ATOM 4236 C C . PHE D 1 107 ? -20.053 15.667 33.344 1.00 57.68 107 PHE D C 1
ATOM 4237 O O . PHE D 1 107 ? -20.873 15.931 34.222 1.00 67.90 107 PHE D O 1
ATOM 4245 N N . VAL D 1 108 ? -19.449 14.487 33.252 1.00 58.48 108 VAL D N 1
ATOM 4246 C CA . VAL D 1 108 ? -19.848 13.361 34.091 1.00 55.37 108 VAL D CA 1
ATOM 4247 C C . VAL D 1 108 ? -18.962 13.187 35.323 1.00 47.76 108 VAL D C 1
ATOM 4248 O O . VAL D 1 108 ? -17.746 13.050 35.211 1.00 53.79 108 VAL D O 1
ATOM 4252 N N . ASP D 1 109 ? -19.587 13.190 36.496 1.00 53.54 109 ASP D N 1
ATOM 4253 C CA . ASP D 1 109 ? -18.880 12.979 37.754 1.00 55.87 109 ASP D CA 1
ATOM 4254 C C . ASP D 1 109 ? -18.630 11.493 37.977 1.00 62.06 109 ASP D C 1
ATOM 4255 O O . ASP D 1 109 ? -19.540 10.676 37.847 1.00 65.46 109 ASP D O 1
ATOM 4260 N N . LYS D 1 110 ? -17.389 11.150 38.312 1.00 62.73 110 LYS D N 1
ATOM 4261 C CA . LYS D 1 110 ? -17.007 9.761 38.542 1.00 64.84 110 LYS D CA 1
ATOM 4262 C C . LYS D 1 110 ? -17.547 9.220 39.862 1.00 62.20 110 LYS D C 1
ATOM 4263 O O . LYS D 1 110 ? -17.878 8.040 39.969 1.00 67.20 110 LYS D O 1
ATOM 4269 N N . ASP D 1 111 ? -17.640 10.094 40.859 1.00 61.70 111 ASP D N 1
ATOM 4270 C CA . ASP D 1 111 ? -17.970 9.684 42.223 1.00 61.33 111 ASP D CA 1
ATOM 4271 C C . ASP D 1 111 ? -19.385 9.144 42.410 1.00 56.33 111 ASP D C 1
ATOM 4272 O O . ASP D 1 111 ? -19.741 8.718 43.506 1.00 56.35 111 ASP D O 1
ATOM 4277 N N . ILE D 1 112 ? -20.187 9.162 41.350 1.00 57.13 112 ILE D N 1
ATOM 4278 C CA . ILE D 1 112 ? -21.544 8.628 41.424 1.00 62.89 112 ILE D CA 1
ATOM 4279 C C . ILE D 1 112 ? -21.547 7.112 41.263 1.00 63.68 112 ILE D C 1
ATOM 4280 O O . ILE D 1 112 ? -20.595 6.536 40.734 1.00 78.91 112 ILE D O 1
ATOM 4285 N N . ASN D 1 113 ? -22.616 6.471 41.727 1.00 60.86 113 ASN D N 1
ATOM 4286 C CA . ASN D 1 113 ? -22.727 5.016 41.657 1.00 63.86 113 ASN D CA 1
ATOM 4287 C C . ASN D 1 113 ? -22.731 4.489 40.224 1.00 66.38 113 ASN D C 1
ATOM 4288 O O . ASN D 1 113 ? -23.044 5.221 39.284 1.00 60.09 113 ASN D O 1
ATOM 4293 N N . ASP D 1 114 ? -22.377 3.217 40.069 1.00 64.64 114 ASP D N 1
ATOM 4294 C CA . ASP D 1 114 ? -22.199 2.617 38.750 1.00 66.02 114 ASP D CA 1
ATOM 4295 C C . ASP D 1 114 ? -23.506 2.544 37.976 1.00 66.78 114 ASP D C 1
ATOM 4296 O O . ASP D 1 114 ? -23.510 2.545 36.744 1.00 69.44 114 ASP D O 1
ATOM 4301 N N . GLU D 1 115 ? -24.613 2.470 38.708 1.00 70.00 115 GLU D N 1
ATOM 4302 C CA . GLU D 1 115 ? -25.925 2.380 38.090 1.00 72.17 115 GLU D CA 1
ATOM 4303 C C . GLU D 1 115 ? -26.219 3.642 37.293 1.00 74.14 115 GLU D C 1
ATOM 4304 O O . GLU D 1 115 ? -26.597 3.570 36.127 1.00 72.11 115 GLU D O 1
ATOM 4310 N N . MET D 1 116 ? -26.043 4.803 37.911 1.00 70.62 116 MET D N 1
ATOM 4311 C CA . MET D 1 116 ? -26.370 6.042 37.218 1.00 66.08 116 MET D CA 1
ATOM 4312 C C . MET D 1 116 ? -25.241 6.486 36.297 1.00 68.60 116 MET D C 1
ATOM 4313 O O . MET D 1 116 ? -25.486 7.144 35.289 1.00 70.09 116 MET D O 1
ATOM 4318 N N . PHE D 1 117 ? -24.008 6.141 36.653 1.00 66.41 117 PHE D N 1
ATOM 4319 C CA . PHE D 1 117 ? -22.871 6.414 35.783 1.00 65.96 117 PHE D CA 1
ATOM 4320 C C . PHE D 1 117 ? -23.110 5.807 34.398 1.00 71.76 117 PHE D C 1
ATOM 4321 O O . PHE D 1 117 ? -22.836 6.440 33.378 1.00 65.69 117 PHE D O 1
ATOM 4329 N N . LYS D 1 118 ? -23.638 4.586 34.369 1.00 63.57 118 LYS D N 1
ATOM 4330 C CA . LYS D 1 118 ? -23.951 3.919 33.108 1.00 58.75 118 LYS D CA 1
ATOM 4331 C C . LYS D 1 118 ? -25.054 4.660 32.365 1.00 65.49 118 LYS D C 1
ATOM 4332 O O . LYS D 1 118 ? -25.014 4.795 31.140 1.00 61.72 118 LYS D O 1
ATOM 4338 N N . LYS D 1 119 ? -26.038 5.140 33.118 1.00 64.60 119 LYS D N 1
ATOM 4339 C CA . LYS D 1 119 ? -27.132 5.915 32.551 1.00 58.66 119 LYS D CA 1
ATOM 4340 C C . LYS D 1 119 ? -26.607 7.214 31.960 1.00 63.85 119 LYS D C 1
ATOM 4341 O O . LYS D 1 119 ? -27.111 7.693 30.946 1.00 66.65 119 LYS D O 1
ATOM 4347 N N . ARG D 1 120 ? -25.588 7.775 32.602 1.00 69.52 120 ARG D N 1
ATOM 4348 C CA . ARG D 1 120 ? -24.954 8.995 32.122 1.00 58.83 120 ARG D CA 1
ATOM 4349 C C . ARG D 1 120 ? -24.236 8.756 30.800 1.00 58.04 120 ARG D C 1
ATOM 4350 O O . ARG D 1 120 ? -24.378 9.538 29.860 1.00 61.70 120 ARG D O 1
ATOM 4358 N N . ILE D 1 121 ? -23.465 7.675 30.733 1.00 51.25 121 ILE D N 1
ATOM 4359 C CA . ILE D 1 121 ? -22.737 7.339 29.515 1.00 46.25 121 ILE D CA 1
ATOM 4360 C C . ILE D 1 121 ? -23.716 7.016 28.395 1.00 56.59 121 ILE D C 1
ATOM 4361 O O . ILE D 1 121 ? -23.491 7.386 27.243 1.00 53.55 121 ILE D O 1
ATOM 4366 N N . GLU D 1 122 ? -24.805 6.334 28.748 1.00 68.18 122 GLU D N 1
ATOM 4367 C CA . GLU D 1 122 ? -25.865 6.006 27.797 1.00 61.01 122 GLU D CA 1
ATOM 4368 C C . GLU D 1 122 ? -26.357 7.248 27.072 1.00 68.16 122 GLU D C 1
ATOM 4369 O O . GLU D 1 122 ? -26.398 7.280 25.844 1.00 73.45 122 GLU D O 1
ATOM 4375 N N . GLN D 1 123 ? -26.718 8.268 27.846 1.00 61.80 123 GLN D N 1
ATOM 4376 C CA . GLN D 1 123 ? -27.215 9.528 27.304 1.00 62.26 123 GLN D CA 1
ATOM 4377 C C . GLN D 1 123 ? -26.302 10.071 26.211 1.00 62.73 123 GLN D C 1
ATOM 4378 O O . GLN D 1 123 ? -26.768 10.514 25.162 1.00 71.21 123 GLN D O 1
ATOM 4384 N N . ASN D 1 124 ? -24.998 10.018 26.455 1.00 49.92 124 ASN D N 1
ATOM 4385 C CA . ASN D 1 124 ? -24.032 10.546 25.503 1.00 63.18 124 ASN D CA 1
ATOM 4386 C C . ASN D 1 124 ? -23.863 9.647 24.287 1.00 62.10 124 ASN D C 1
ATOM 4387 O O . ASN D 1 124 ? -23.514 10.113 23.203 1.00 66.05 124 ASN D O 1
ATOM 4392 N N . ILE D 1 125 ? -24.115 8.356 24.475 1.00 54.70 125 ILE D N 1
ATOM 4393 C CA . ILE D 1 125 ? -24.051 7.402 23.378 1.00 61.12 125 ILE D CA 1
ATOM 4394 C C . ILE D 1 125 ? -25.254 7.589 22.465 1.00 67.39 125 ILE D C 1
ATOM 4395 O O . ILE D 1 125 ? -25.122 7.622 21.240 1.00 67.34 125 ILE D O 1
ATOM 4400 N N . PHE D 1 126 ? -26.428 7.720 23.075 1.00 68.57 126 PHE D N 1
ATOM 4401 C CA . PHE D 1 126 ? -27.670 7.881 22.329 1.00 65.63 126 PHE D CA 1
ATOM 4402 C C . PHE D 1 126 ? -27.774 9.253 21.668 1.00 66.85 126 PHE D C 1
ATOM 4403 O O . PHE D 1 126 ? -28.500 9.422 20.689 1.00 73.00 126 PHE D O 1
ATOM 4411 N N . TYR D 1 127 ? -27.048 10.229 22.203 1.00 65.27 127 TYR D N 1
ATOM 4412 C CA . TYR D 1 127 ? -26.991 11.547 21.585 1.00 67.55 127 TYR D CA 1
ATOM 4413 C C . TYR D 1 127 ? -26.188 11.463 20.295 1.00 70.38 127 TYR D C 1
ATOM 4414 O O . TYR D 1 127 ? -26.634 11.914 19.240 1.00 75.52 127 TYR D O 1
ATOM 4423 N N . THR D 1 128 ? -24.997 10.880 20.392 1.00 66.36 128 THR D N 1
ATOM 4424 C CA . THR D 1 128 ? -24.120 10.719 19.241 1.00 68.78 128 THR D CA 1
ATOM 4425 C C . THR D 1 128 ? -24.794 9.835 18.200 1.00 83.26 128 THR D C 1
ATOM 4426 O O . THR D 1 128 ? -24.618 10.031 16.997 1.00 87.83 128 THR D O 1
ATOM 4430 N N . LYS D 1 129 ? -25.556 8.857 18.685 1.00 81.77 129 LYS D N 1
ATOM 4431 C CA . LYS D 1 129 ? -26.379 7.995 17.843 1.00 77.30 129 LYS D CA 1
ATOM 4432 C C . LYS D 1 129 ? -27.300 8.837 16.958 1.00 83.76 129 LYS D C 1
ATOM 4433 O O . LYS D 1 129 ? -27.218 8.779 15.729 1.00 89.01 129 LYS D O 1
ATOM 4439 N N . SER D 1 130 ? -28.146 9.642 17.596 1.00 78.96 130 SER D N 1
ATOM 4440 C CA . SER D 1 130 ? -29.105 10.488 16.892 1.00 85.09 130 SER D CA 1
ATOM 4441 C C . SER D 1 130 ? -28.432 11.530 16.002 1.00 87.87 130 SER D C 1
ATOM 4442 O O . SER D 1 130 ? -28.999 11.957 14.997 1.00 81.52 130 SER D O 1
ATOM 4445 N N . MET D 1 131 ? -27.226 11.940 16.377 1.00 91.54 131 MET D N 1
ATOM 4446 C CA . MET D 1 131 ? -26.469 12.914 15.601 1.00 98.53 131 MET D CA 1
ATOM 4447 C C . MET D 1 131 ? -25.912 12.285 14.324 1.00 93.61 131 MET D C 1
ATOM 4448 O O . MET D 1 131 ? -25.687 12.974 13.328 1.00 90.29 131 MET D O 1
ATOM 4453 N N . LEU D 1 132 ? -25.701 10.972 14.357 1.00 95.78 132 LEU D N 1
ATOM 4454 C CA . LEU D 1 132 ? -25.134 10.259 13.213 1.00 101.13 132 LEU D CA 1
ATOM 4455 C C . LEU D 1 132 ? -26.164 9.904 12.135 1.00 98.85 132 LEU D C 1
ATOM 4456 O O . LEU D 1 132 ? -25.801 9.369 11.084 1.00 98.94 132 LEU D O 1
ATOM 4461 N N . LEU D 1 133 ? -27.430 10.237 12.399 1.00 95.69 133 LEU D N 1
ATOM 4462 C CA . LEU D 1 133 ? -28.568 9.968 11.498 1.00 90.63 133 LEU D CA 1
ATOM 4463 C C . LEU D 1 133 ? -28.469 8.707 10.627 1.00 87.91 133 LEU D C 1
ATOM 4464 O O . LEU D 1 133 ? -28.034 8.765 9.476 1.00 91.08 133 LEU D O 1
#

B-factor: mean 70.16, std 17.34, range [30.56, 181.58]

InterPro domains:
  IPR001789 Signal transduction response regulator, receiver domain [PF00072] (7-121)
  IPR001789 Signal transduction response regulator, receiver domain [PS50110] (2-125)
  IPR001789 Signal transduction response regulator, receiver domain [SM00448] (1-121)
  IPR007492 LytTR DNA-binding domain [PF04397] (152-244)
  IPR007492 LytTR DNA-binding domain [PS50930] (142-246)
  IPR007492 LytTR DNA-binding domain [SM00850] (148-245)
  IPR011006 CheY-like superfamily [SSF52172] (1-124)
  IPR046947 Transcriptional regulatory protein LytR-like [PTHR37299] (1-246)

Sequence (530 aa):
MKVLILEDVIEHQVRLERILDEISKESNIPISYKTTGKVREFEEYIENDEVNQLYFLEIDIHGIEKKGFEVAQLIRHYNPYAIIVFITSRSEFATLTYKYQVSALDFVDKDINDEMFKKRIEQNIFYTKSMLLMKVLILEDVIEHQVRLERILDEISKESNIPISYKTTGKVREFEEYIENDEVNQLYFLEIDIHGIEKKGFEVAQLIRHYNPYAIIVFITSRSEFATLTYKYQVSALDFVDKDINDEMFKKRIEQNIFYTKSMLMKVLILEDVIEHQVRLERILDEISKESNIPISYKTTGKVREFEEYIENDEVNQLYFLEIDIHGIEKKGFEVAQLIRHYNPYAIIVFITSRSEFATLTYKYQVSALDFVDKDINDEMFKKRIEQNIFYTKSMLMKVLILEDVIEHQVRLERILDEISKESNIPISYKTTGKVREFEEYIENDEVNQLYFLEIDIHGIEKKGFEVAQLIRHYNPYAIIVFITSRSEFATLTYKYQVSALDFVDKDINDEMFKKRIEQNIFYTKSMLL

Organism: Streptococcus pneumoniae (strain ATCC BAA-255 / R6) (NCBI:txid171101)

CATH classification: 3.40.50.2300